Protein AF-0000000082870553 (afdb_homodimer)

InterPro domains:
  IPR022764 Peptidase S54, rhomboid domain [PF01694] (68-159)
  IPR035952 Rhomboid-like superfamily [G3DSA:1.20.1540.10] (25-160)
  IPR035952 Rhomboid-like superfamily [SSF144091] (27-182)

Sequence (514 aa):
MQRQRRNRGLEYGVILLLIELFNIGINNVPPVTLISIIGQLALYSGFLNVPWDKWDVCLNARDIIRNKEYRRLFLSAVEHGDDMHLYYNMLSFLVKGRSLERRMGSKNFLLTLAVLTVLTSCYYVGLGWALTHFTNDVYYTKVCAVGFSGVIFALKVLTSEQQDTSSSFMGHLAGILAGLTFSRTRIGKFLKKIIEGVTGGRYDDNNYYQSQQQQQNHEFNAQANFFNNPFGGFGYRRPPPAYGYRNPQNAPYGWNFMQRQRRNRGLEYGVILLLIELFNIGINNVPPVTLISIIGQLALYSGFLNVPWDKWDVCLNARDIIRNKEYRRLFLSAVEHGDDMHLYYNMLSFLVKGRSLERRMGSKNFLLTLAVLTVLTSCYYV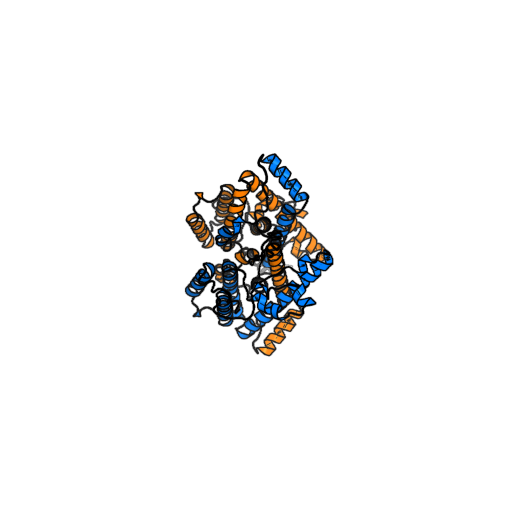GLGWALTHFTNDVYYTKVCAVGFSGVIFALKVLTSEQQDTSSSFMGHLAGILAGLTFSRTRIGKFLKKIIEGVTGGRYDDNNYYQSQQQQQNHEFNAQANFFNNPFGGFGYRRPPPAYGYRNPQNAPYGWNF

Structure (mmCIF, N/CA/C/O backbone):
data_AF-0000000082870553-model_v1
#
loop_
_entity.id
_entity.type
_entity.pdbx_description
1 polymer 'Peptidase S54 rhomboid domain-containing protein'
#
loop_
_atom_site.group_PDB
_atom_site.id
_atom_site.type_symbol
_atom_site.label_atom_id
_atom_site.label_alt_id
_atom_site.label_comp_id
_atom_site.label_asym_id
_atom_site.label_entity_id
_atom_site.label_seq_id
_atom_site.pdbx_PDB_ins_code
_atom_site.Cartn_x
_atom_site.Cartn_y
_atom_site.Cartn_z
_atom_site.occupancy
_atom_site.B_iso_or_equiv
_atom_site.auth_seq_id
_atom_site.auth_comp_id
_atom_site.auth_asym_id
_atom_site.auth_atom_id
_atom_site.pdbx_PDB_model_num
ATOM 1 N N . MET A 1 1 ? -27.656 -22.797 -13.93 1 27.09 1 MET A N 1
ATOM 2 C CA . MET A 1 1 ? -27.562 -21.438 -14.445 1 27.09 1 MET A CA 1
ATOM 3 C C . MET A 1 1 ? -26.109 -21 -14.555 1 27.09 1 MET A C 1
ATOM 5 O O . MET A 1 1 ? -25.328 -21.156 -13.617 1 27.09 1 MET A O 1
ATOM 9 N N . GLN A 1 2 ? -25.484 -21.031 -15.633 1 32.16 2 GLN A N 1
ATOM 10 C CA . GLN A 1 2 ? -24.109 -20.656 -15.945 1 32.16 2 GLN A CA 1
ATOM 11 C C . GLN A 1 2 ? -23.766 -19.297 -15.344 1 32.16 2 GLN A C 1
ATOM 13 O O . GLN A 1 2 ? -24.391 -18.281 -15.688 1 32.16 2 GLN A O 1
ATOM 18 N N . ARG A 1 3 ? -23.562 -19.125 -14.133 1 43.59 3 ARG A N 1
ATOM 19 C CA . ARG A 1 3 ? -23.266 -17.844 -13.508 1 43.59 3 ARG A CA 1
ATOM 20 C C . ARG A 1 3 ? -22.266 -17.031 -14.344 1 43.59 3 ARG A C 1
ATOM 22 O O . ARG A 1 3 ? -21.094 -17.391 -14.43 1 43.59 3 ARG A O 1
ATOM 29 N N . GLN A 1 4 ? -22.703 -16.688 -15.555 1 46.03 4 GLN A N 1
ATOM 30 C CA . GLN A 1 4 ? -21.969 -15.922 -16.578 1 46.03 4 GLN A CA 1
ATOM 31 C C . GLN A 1 4 ? -21.172 -14.789 -15.945 1 46.03 4 GLN A C 1
ATOM 33 O O . GLN A 1 4 ? -21.703 -13.977 -15.195 1 46.03 4 GLN A O 1
ATOM 38 N N . ARG A 1 5 ? -19.938 -15.07 -15.68 1 58.62 5 ARG A N 1
ATOM 39 C CA . ARG A 1 5 ? -19.156 -13.867 -15.367 1 58.62 5 ARG A CA 1
ATOM 40 C C . ARG A 1 5 ? -19.594 -12.695 -16.25 1 58.62 5 ARG A C 1
ATOM 42 O O . ARG A 1 5 ? -19.656 -12.828 -17.469 1 58.62 5 ARG A O 1
ATOM 49 N N . ARG A 1 6 ? -20.547 -11.977 -15.781 1 52.31 6 ARG A N 1
ATOM 50 C CA . ARG A 1 6 ? -21.047 -10.836 -16.531 1 52.31 6 ARG A CA 1
ATOM 51 C C . ARG A 1 6 ? -19.922 -10.156 -17.312 1 52.31 6 ARG A C 1
ATOM 53 O O . ARG A 1 6 ? -18.859 -9.875 -16.766 1 52.31 6 ARG A O 1
ATOM 60 N N . ASN A 1 7 ? -20 -10.484 -18.609 1 56.75 7 ASN A N 1
ATOM 61 C CA . ASN A 1 7 ? -19.125 -9.734 -19.5 1 56.75 7 ASN A CA 1
ATOM 62 C C . ASN A 1 7 ? -19.016 -8.273 -19.094 1 56.75 7 ASN A C 1
ATOM 64 O O . ASN A 1 7 ? -19.984 -7.512 -19.234 1 56.75 7 ASN A O 1
ATOM 68 N N . ARG A 1 8 ? -18.188 -8.062 -18.172 1 63.78 8 ARG A N 1
ATOM 69 C CA . ARG A 1 8 ? -18.094 -6.699 -17.672 1 63.78 8 ARG A CA 1
ATOM 70 C C . ARG A 1 8 ? -17.609 -5.742 -18.75 1 63.78 8 ARG A C 1
ATOM 72 O O . ARG A 1 8 ? -17.703 -4.523 -18.609 1 63.78 8 ARG A O 1
ATOM 79 N N . GLY A 1 9 ? -17.547 -6.281 -20.062 1 60.94 9 GLY A N 1
ATOM 80 C CA . GLY A 1 9 ? -17.125 -5.445 -21.172 1 60.94 9 GLY A CA 1
ATOM 81 C C . GLY A 1 9 ? -15.852 -4.676 -20.891 1 60.94 9 GLY A C 1
ATOM 82 O O . GLY A 1 9 ? -15.008 -5.121 -20.109 1 60.94 9 GLY A O 1
ATOM 83 N N . LEU A 1 10 ? -15.578 -3.66 -21.656 1 75.81 10 LEU A N 1
ATOM 84 C CA . LEU A 1 10 ? -14.422 -2.773 -21.625 1 75.81 10 LEU A CA 1
ATOM 85 C C . LEU A 1 10 ? -14.633 -1.645 -20.625 1 75.81 10 LEU A C 1
ATOM 87 O O . LEU A 1 10 ? -14.977 -0.524 -21 1 75.81 10 LEU A O 1
ATOM 91 N N . GLU A 1 11 ? -14.469 -2.051 -19.422 1 86.88 11 GLU A N 1
ATOM 92 C CA . GLU A 1 11 ? -14.523 -1.031 -18.375 1 86.88 11 GLU A CA 1
ATOM 93 C C . GLU A 1 11 ? -13.297 -0.127 -18.422 1 86.88 11 GLU A C 1
ATOM 95 O O . GLU A 1 11 ? -12.344 -0.408 -19.156 1 86.88 11 GLU A O 1
ATOM 100 N N . TYR A 1 12 ? -13.406 0.931 -17.766 1 81 12 TYR A N 1
ATOM 101 C CA . TYR A 1 12 ? -12.391 1.977 -17.812 1 81 12 TYR A CA 1
ATOM 102 C C . TYR A 1 12 ? -11.016 1.413 -17.5 1 81 12 TYR A C 1
ATOM 104 O O . TYR A 1 12 ? -10.062 1.633 -18.25 1 81 12 TYR A O 1
ATOM 112 N N . GLY A 1 13 ? -10.93 0.646 -16.453 1 85.5 13 GLY A N 1
ATOM 113 C CA . GLY A 1 13 ? -9.656 0.075 -16.062 1 85.5 13 GLY A CA 1
ATOM 114 C C . GLY A 1 13 ? -9.094 -0.888 -17.094 1 85.5 13 GLY A C 1
ATOM 115 O O . GLY A 1 13 ? -7.879 -0.929 -17.312 1 85.5 13 GLY A O 1
ATOM 116 N N . VAL A 1 14 ? -9.898 -1.587 -17.688 1 89.06 14 VAL A N 1
ATOM 117 C CA . VAL A 1 14 ? -9.484 -2.547 -18.703 1 89.06 14 VAL A CA 1
ATOM 118 C C . VAL A 1 14 ? -8.945 -1.806 -19.922 1 89.06 14 VAL A C 1
ATOM 120 O O . VAL A 1 14 ? -7.898 -2.17 -20.469 1 89.06 14 VAL A O 1
ATOM 123 N N . ILE A 1 15 ? -9.594 -0.752 -20.281 1 88.06 15 ILE A N 1
ATOM 124 C CA . ILE A 1 15 ? -9.18 0.048 -21.438 1 88.06 15 ILE A CA 1
ATOM 125 C C . ILE A 1 15 ? -7.824 0.688 -21.156 1 88.06 15 ILE A C 1
ATOM 127 O O . ILE A 1 15 ? -6.938 0.68 -22.016 1 88.06 15 ILE A O 1
ATOM 131 N N . LEU A 1 16 ? -7.715 1.189 -20 1 81.94 16 LEU A N 1
ATOM 132 C CA . LEU A 1 16 ? -6.449 1.811 -19.625 1 81.94 16 LEU A CA 1
ATOM 133 C C . LEU A 1 16 ? -5.309 0.803 -19.688 1 81.94 16 LEU A C 1
ATOM 135 O O . LEU A 1 16 ? -4.207 1.137 -20.141 1 81.94 16 LEU A O 1
ATOM 139 N N . LEU A 1 17 ? -5.594 -0.336 -19.25 1 88.88 17 LEU A N 1
ATOM 140 C CA . LEU A 1 17 ? -4.578 -1.384 -19.266 1 88.88 17 LEU A CA 1
ATOM 141 C C . LEU A 1 17 ? -4.191 -1.742 -20.688 1 88.88 17 LEU A C 1
ATOM 143 O O . LEU A 1 17 ? -3.004 -1.9 -21 1 88.88 17 LEU A O 1
ATOM 147 N N . LEU A 1 18 ? -5.098 -1.758 -21.562 1 89.44 18 LEU A N 1
ATOM 148 C CA . LEU A 1 18 ? -4.84 -2.064 -22.953 1 89.44 18 LEU A CA 1
ATOM 149 C C . LEU A 1 18 ? -4.02 -0.957 -23.609 1 89.44 18 LEU A C 1
ATOM 151 O O . LEU A 1 18 ? -3.096 -1.233 -24.375 1 89.44 18 LEU A O 1
ATOM 155 N N . ILE A 1 19 ? -4.332 0.206 -23.266 1 86.19 19 ILE A N 1
ATOM 156 C CA . ILE A 1 19 ? -3.584 1.351 -23.781 1 86.19 19 ILE A CA 1
ATOM 157 C C . ILE A 1 19 ? -2.133 1.27 -23.312 1 86.19 19 ILE A C 1
ATOM 159 O O . ILE A 1 19 ? -1.206 1.505 -24.094 1 86.19 19 ILE A O 1
ATOM 163 N N . GLU A 1 20 ? -1.983 0.91 -22.078 1 83 20 GLU A N 1
ATOM 164 C CA . GLU A 1 20 ? -0.639 0.783 -21.516 1 83 20 GLU A CA 1
ATOM 165 C C . GLU A 1 20 ? 0.153 -0.306 -22.234 1 83 20 GLU A C 1
ATOM 167 O O . GLU A 1 20 ? 1.322 -0.112 -22.578 1 83 20 GLU A O 1
ATOM 172 N N . LEU A 1 21 ? -0.426 -1.394 -22.5 1 88.62 21 LEU A N 1
ATOM 173 C CA . LEU A 1 21 ? 0.225 -2.506 -23.188 1 88.62 21 LEU A CA 1
ATOM 174 C C . LEU A 1 21 ? 0.594 -2.123 -24.609 1 88.62 21 LEU A C 1
ATOM 176 O O . LEU A 1 21 ? 1.663 -2.494 -25.094 1 88.62 21 LEU A O 1
ATOM 180 N N . PHE A 1 22 ? -0.197 -1.346 -25.172 1 88.5 22 PHE A N 1
ATOM 181 C CA . PHE A 1 22 ? 0.055 -0.888 -26.531 1 88.5 22 PHE A CA 1
ATOM 182 C C . PHE A 1 22 ? 1.192 0.126 -26.562 1 88.5 22 PHE A C 1
ATOM 184 O O . PHE A 1 22 ? 2.031 0.1 -27.469 1 88.5 22 PHE A O 1
ATOM 191 N N . ASN A 1 23 ? 1.201 1.008 -25.625 1 84.88 23 ASN A N 1
ATOM 192 C CA . ASN A 1 23 ? 2.244 2.023 -25.531 1 84.88 23 ASN A CA 1
ATOM 193 C C . ASN A 1 23 ? 3.621 1.399 -25.328 1 84.88 23 ASN A C 1
ATOM 195 O O . ASN A 1 23 ? 4.602 1.833 -25.922 1 84.88 23 ASN A O 1
ATOM 199 N N . ILE A 1 24 ? 3.734 0.468 -24.5 1 84.5 24 ILE A N 1
ATOM 200 C CA . ILE A 1 24 ? 4.992 -0.209 -24.203 1 84.5 24 ILE A CA 1
ATOM 201 C C . ILE A 1 24 ? 5.371 -1.128 -25.359 1 84.5 24 ILE A C 1
ATOM 203 O O . ILE A 1 24 ? 6.555 -1.301 -25.672 1 84.5 24 ILE A O 1
ATOM 207 N N . GLY A 1 25 ? 4.434 -1.605 -26.031 1 87.69 25 GLY A N 1
ATOM 208 C CA . GLY A 1 25 ? 4.641 -2.621 -27.047 1 87.69 25 GLY A CA 1
ATOM 209 C C . GLY A 1 25 ? 4.645 -4.031 -26.5 1 87.69 25 GLY A C 1
ATOM 210 O O . GLY A 1 25 ? 5.508 -4.387 -25.688 1 87.69 25 GLY A O 1
ATOM 211 N N . ILE A 1 26 ? 3.781 -4.812 -26.969 1 88.31 26 ILE A N 1
ATOM 212 C CA . ILE A 1 26 ? 3.58 -6.172 -26.469 1 88.31 26 ILE A CA 1
ATOM 213 C C . ILE A 1 26 ? 4.867 -6.977 -26.641 1 88.31 26 ILE A C 1
ATOM 215 O O . ILE A 1 26 ? 5.152 -7.871 -25.828 1 88.31 26 ILE A O 1
ATOM 219 N N . ASN A 1 27 ? 5.656 -6.625 -27.562 1 90.75 27 ASN A N 1
ATOM 220 C CA . ASN A 1 27 ? 6.891 -7.344 -27.859 1 90.75 27 ASN A CA 1
ATOM 221 C C . ASN A 1 27 ? 7.992 -6.988 -26.859 1 90.75 27 ASN A C 1
ATOM 223 O O . ASN A 1 27 ? 9 -7.691 -26.766 1 90.75 27 ASN A O 1
ATOM 227 N N . ASN A 1 28 ? 7.742 -5.949 -26.156 1 92.56 28 ASN A N 1
ATOM 228 C CA . ASN A 1 28 ? 8.734 -5.508 -25.188 1 92.56 28 ASN A CA 1
ATOM 229 C C . ASN A 1 28 ? 8.453 -6.074 -23.797 1 92.56 28 ASN A C 1
ATOM 231 O O . ASN A 1 28 ? 9.219 -5.836 -22.859 1 92.56 28 ASN A O 1
ATOM 235 N N . VAL A 1 29 ? 7.43 -6.812 -23.688 1 94.5 29 VAL A N 1
ATOM 236 C CA . VAL A 1 29 ? 7.078 -7.434 -22.422 1 94.5 29 VAL A CA 1
ATOM 237 C C . VAL A 1 29 ? 7.438 -8.914 -22.453 1 94.5 29 VAL A C 1
ATOM 239 O O . VAL A 1 29 ? 6.992 -9.648 -23.344 1 94.5 29 VAL A O 1
ATOM 242 N N . PRO A 1 30 ? 8.258 -9.359 -21.516 1 96.94 30 PRO A N 1
ATOM 243 C CA . PRO A 1 30 ? 8.633 -10.781 -21.469 1 96.94 30 PRO A CA 1
ATOM 244 C C . PRO A 1 30 ? 7.426 -11.703 -21.344 1 96.94 30 PRO A C 1
ATOM 246 O O . PRO A 1 30 ? 6.379 -11.297 -20.844 1 96.94 30 PRO A O 1
ATOM 249 N N . PRO A 1 31 ? 7.566 -12.906 -21.75 1 97.12 31 PRO A N 1
ATOM 250 C CA . PRO A 1 31 ? 6.41 -13.773 -21.984 1 97.12 31 PRO A CA 1
ATOM 251 C C . PRO A 1 31 ? 5.645 -14.094 -20.703 1 97.12 31 PRO A C 1
ATOM 253 O O . PRO A 1 31 ? 4.41 -14.102 -20.703 1 97.12 31 PRO A O 1
ATOM 256 N N . VAL A 1 32 ? 6.305 -14.461 -19.641 1 97.88 32 VAL A N 1
ATOM 257 C CA . VAL A 1 32 ? 5.598 -14.836 -18.422 1 97.88 32 VAL A CA 1
ATOM 258 C C . VAL A 1 32 ? 4.812 -13.641 -17.891 1 97.88 32 VAL A C 1
ATOM 260 O O . VAL A 1 32 ? 3.656 -13.773 -17.484 1 97.88 32 VAL A O 1
ATOM 263 N N . THR A 1 33 ? 5.441 -12.445 -17.844 1 97.75 33 THR A N 1
ATOM 264 C CA . THR A 1 33 ? 4.777 -11.219 -17.438 1 97.75 33 THR A CA 1
ATOM 265 C C . THR A 1 33 ? 3.574 -10.922 -18.312 1 97.75 33 THR A C 1
ATOM 267 O O . THR A 1 33 ? 2.484 -10.633 -17.812 1 97.75 33 THR A O 1
ATOM 270 N N . LEU A 1 34 ? 3.801 -11.117 -19.578 1 97.31 34 LEU A N 1
ATOM 271 C CA . LEU A 1 34 ? 2.744 -10.82 -20.547 1 97.31 34 LEU A CA 1
ATOM 272 C C . LEU A 1 34 ? 1.576 -11.789 -20.391 1 97.31 34 LEU A C 1
ATOM 274 O O . LEU A 1 34 ? 0.419 -11.367 -20.328 1 97.31 34 LEU A O 1
ATOM 278 N N . ILE A 1 35 ? 1.83 -13.039 -20.328 1 97.19 35 ILE A N 1
ATOM 279 C CA . ILE A 1 35 ? 0.796 -14.062 -20.219 1 97.19 35 ILE A CA 1
ATOM 280 C C . ILE A 1 35 ? 0.023 -13.875 -18.922 1 97.19 35 ILE A C 1
ATOM 282 O O . ILE A 1 35 ? -1.197 -14.055 -18.875 1 97.19 35 ILE A O 1
ATOM 286 N N . SER A 1 36 ? 0.737 -13.523 -17.859 1 97.69 36 SER A N 1
ATOM 287 C CA . SER A 1 36 ? 0.083 -13.297 -16.578 1 97.69 36 SER A CA 1
ATOM 288 C C . SER A 1 36 ? -0.891 -12.125 -16.656 1 97.69 36 SER A C 1
ATOM 290 O O . SER A 1 36 ? -2.018 -12.211 -16.156 1 97.69 36 SER A O 1
ATOM 292 N N . ILE A 1 37 ? -0.474 -11.078 -17.312 1 97.31 37 ILE A N 1
ATOM 293 C CA . ILE A 1 37 ? -1.305 -9.883 -17.422 1 97.31 37 ILE A CA 1
ATOM 294 C C . ILE A 1 37 ? -2.518 -10.18 -18.297 1 97.31 37 ILE A C 1
ATOM 296 O O . ILE A 1 37 ? -3.656 -9.914 -17.906 1 97.31 37 ILE A O 1
ATOM 300 N N . ILE A 1 38 ? -2.307 -10.781 -19.438 1 95.56 38 ILE A N 1
ATOM 301 C CA . ILE A 1 38 ? -3.383 -11.07 -20.375 1 95.56 38 ILE A CA 1
ATOM 302 C C . ILE A 1 38 ? -4.34 -12.094 -19.766 1 95.56 38 ILE A C 1
ATOM 304 O O . ILE A 1 38 ? -5.555 -12.008 -19.953 1 95.56 38 ILE A O 1
ATOM 308 N N . GLY A 1 39 ? -3.762 -13.062 -19.094 1 96.12 39 GLY A N 1
ATOM 309 C CA . GLY A 1 39 ? -4.59 -14.062 -18.438 1 96.12 39 GLY A CA 1
ATOM 310 C C . GLY A 1 39 ? -5.535 -13.469 -17.406 1 96.12 39 GLY A C 1
ATOM 311 O O . GLY A 1 39 ? -6.723 -13.797 -17.391 1 96.12 39 GLY A O 1
ATOM 312 N N . GLN A 1 40 ? -5.062 -12.555 -16.562 1 96.5 40 GLN A N 1
ATOM 313 C CA . GLN A 1 40 ? -5.891 -11.945 -15.523 1 96.5 40 GLN A CA 1
ATOM 314 C C . GLN A 1 40 ? -6.891 -10.961 -16.125 1 96.5 40 GLN A C 1
ATOM 316 O O . GLN A 1 40 ? -8.008 -10.828 -15.633 1 96.5 40 GLN A O 1
ATOM 321 N N . LEU A 1 41 ? -6.457 -10.352 -17.188 1 94.88 41 LEU A N 1
ATOM 322 C CA . LEU A 1 41 ? -7.359 -9.469 -17.922 1 94.88 41 LEU A CA 1
ATOM 323 C C . LEU A 1 41 ? -8.516 -10.258 -18.516 1 94.88 41 LEU A C 1
ATOM 325 O O . LEU A 1 41 ? -9.68 -9.852 -18.406 1 94.88 41 LEU A O 1
ATOM 329 N N . ALA A 1 42 ? -8.227 -11.344 -19.141 1 94.12 42 ALA A N 1
ATOM 330 C CA . ALA A 1 42 ? -9.242 -12.195 -19.766 1 94.12 42 ALA A CA 1
ATOM 331 C C . ALA A 1 42 ? -10.172 -12.797 -18.719 1 94.12 42 ALA A C 1
ATOM 333 O O . ALA A 1 42 ? -11.383 -12.922 -18.953 1 94.12 42 ALA A O 1
ATOM 334 N N . LEU A 1 43 ? -9.602 -13.125 -17.609 1 93.81 43 LEU A N 1
ATOM 335 C CA . LEU A 1 43 ? -10.398 -13.68 -16.531 1 93.81 43 LEU A CA 1
ATOM 336 C C . LEU A 1 43 ? -11.375 -12.641 -15.977 1 93.81 43 LEU A C 1
ATOM 338 O O . LEU A 1 43 ? -12.562 -12.922 -15.828 1 93.81 43 LEU A O 1
ATOM 342 N N . TYR A 1 44 ? -10.906 -11.508 -15.703 1 93.62 44 TYR A N 1
ATOM 343 C CA . TYR A 1 44 ? -11.75 -10.445 -15.156 1 93.62 44 TYR A CA 1
ATOM 344 C C . TYR A 1 44 ? -12.844 -10.062 -16.141 1 93.62 44 TYR A C 1
ATOM 346 O O . TYR A 1 44 ? -13.992 -9.828 -15.742 1 93.62 44 TYR A O 1
ATOM 354 N N . SER A 1 45 ? -12.5 -9.984 -17.484 1 91.81 45 SER A N 1
ATOM 355 C CA . SER A 1 45 ? -13.414 -9.5 -18.516 1 91.81 45 SER A CA 1
ATOM 356 C C . SER A 1 45 ? -14.43 -10.578 -18.906 1 91.81 45 SER A C 1
ATOM 358 O O . SER A 1 45 ? -15.391 -10.297 -19.609 1 91.81 45 SER A O 1
ATOM 360 N N . GLY A 1 46 ? -14.203 -11.781 -18.5 1 88.81 46 GLY A N 1
ATOM 361 C CA . GLY A 1 46 ? -15.148 -12.852 -18.766 1 88.81 46 GLY A CA 1
ATOM 362 C C . GLY A 1 46 ? -14.859 -13.602 -20.062 1 88.81 46 GLY A C 1
ATOM 363 O O . GLY A 1 46 ? -15.656 -14.43 -20.5 1 88.81 46 GLY A O 1
ATOM 364 N N . PHE A 1 47 ? -13.766 -13.305 -20.656 1 87.81 47 PHE A N 1
ATOM 365 C CA . PHE A 1 47 ? -13.383 -14.031 -21.859 1 87.81 47 PHE A CA 1
ATOM 366 C C . PHE A 1 47 ? -12.961 -15.453 -21.516 1 87.81 47 PHE A C 1
ATOM 368 O O . PHE A 1 47 ? -13.062 -16.359 -22.359 1 87.81 47 PHE A O 1
ATOM 375 N N . LEU A 1 48 ? -12.445 -15.656 -20.359 1 88.94 48 LEU A N 1
ATOM 376 C CA . LEU A 1 48 ? -12.172 -16.984 -19.828 1 88.94 48 LEU A CA 1
ATOM 377 C C . LEU A 1 48 ? -13.297 -17.453 -18.922 1 88.94 48 LEU A C 1
ATOM 379 O O . LEU A 1 48 ? -13.523 -16.875 -17.859 1 88.94 48 LEU A O 1
ATOM 383 N N . ASN A 1 49 ? -13.992 -18.406 -19.406 1 85.56 49 ASN A N 1
ATOM 384 C CA . ASN A 1 49 ? -15.117 -18.938 -18.641 1 85.56 49 ASN A CA 1
ATOM 385 C C . ASN A 1 49 ? -14.664 -19.969 -17.609 1 85.56 49 ASN A C 1
ATOM 387 O O . ASN A 1 49 ? -14.062 -20.984 -17.969 1 85.56 49 ASN A O 1
ATOM 391 N N . VAL A 1 50 ? -14.922 -19.594 -16.375 1 88.94 50 VAL A N 1
ATOM 392 C CA . VAL A 1 50 ? -14.523 -20.484 -15.289 1 88.94 50 VAL A CA 1
ATOM 393 C C . VAL A 1 50 ? -15.742 -20.828 -14.445 1 88.94 50 VAL A C 1
ATOM 395 O O . VAL A 1 50 ? -16.719 -20.094 -14.414 1 88.94 50 VAL A O 1
ATOM 398 N N . PRO A 1 51 ? -15.711 -21.969 -13.766 1 89.44 51 PRO A N 1
ATOM 399 C CA . PRO A 1 51 ? -16.875 -22.453 -13.031 1 89.44 51 PRO A CA 1
ATOM 400 C C . PRO A 1 51 ? -17 -21.828 -11.641 1 89.44 51 PRO A C 1
ATOM 402 O O . PRO A 1 51 ? -17.812 -22.281 -10.828 1 89.44 51 PRO A O 1
ATOM 405 N N . TRP A 1 52 ? -16.188 -20.859 -11.312 1 89.62 52 TRP A N 1
ATOM 406 C CA . TRP A 1 52 ? -16.281 -20.203 -10.016 1 89.62 52 TRP A CA 1
ATOM 407 C C . TRP A 1 52 ? -16.484 -18.703 -10.18 1 89.62 52 TRP A C 1
ATOM 409 O O . TRP A 1 52 ? -16.219 -18.141 -11.25 1 89.62 52 TRP A O 1
ATOM 419 N N . ASP A 1 53 ? -17.078 -18.109 -9.016 1 89.25 53 ASP A N 1
ATOM 420 C CA . ASP A 1 53 ? -17.094 -16.656 -8.922 1 89.25 53 ASP A CA 1
ATOM 421 C C . ASP A 1 53 ? -15.922 -16.141 -8.094 1 89.25 53 ASP A C 1
ATOM 423 O O . ASP A 1 53 ? -15.336 -16.891 -7.309 1 89.25 53 ASP A O 1
ATOM 427 N N . LYS A 1 54 ? -15.617 -14.859 -8.328 1 88.44 54 LYS A N 1
ATOM 428 C CA . LYS A 1 54 ? -14.461 -14.273 -7.645 1 88.44 54 LYS A CA 1
ATOM 429 C C . LYS A 1 54 ? -14.594 -14.422 -6.133 1 88.44 54 LYS A C 1
ATOM 431 O O . LYS A 1 54 ? -13.609 -14.695 -5.441 1 88.44 54 LYS A O 1
ATOM 436 N N . TRP A 1 55 ? -15.781 -14.344 -5.602 1 88.06 55 TRP A N 1
ATOM 437 C CA . TRP A 1 55 ? -15.938 -14.359 -4.148 1 88.06 55 TRP A CA 1
ATOM 438 C C . TRP A 1 55 ? -15.992 -15.789 -3.625 1 88.06 55 TRP A C 1
ATOM 440 O O . TRP A 1 55 ? -15.797 -16.031 -2.432 1 88.06 55 TRP A O 1
ATOM 450 N N . ASP A 1 56 ? -16.188 -16.766 -4.617 1 90.69 56 ASP A N 1
ATOM 451 C CA . ASP A 1 56 ? -16.156 -18.188 -4.273 1 90.69 56 ASP A CA 1
ATOM 452 C C . ASP A 1 56 ? -14.719 -18.641 -4.004 1 90.69 56 ASP A C 1
ATOM 454 O O . ASP A 1 56 ? -14.5 -19.656 -3.338 1 90.69 56 ASP A O 1
ATOM 458 N N . VAL A 1 57 ? -13.836 -17.812 -4.5 1 94 57 VAL A N 1
ATOM 459 C CA . VAL A 1 57 ? -12.461 -18.281 -4.41 1 94 57 VAL A CA 1
ATOM 460 C C . VAL A 1 57 ? -11.609 -17.25 -3.688 1 94 57 VAL A C 1
ATOM 462 O O . VAL A 1 57 ? -10.375 -17.266 -3.773 1 94 57 VAL A O 1
ATOM 465 N N . CYS A 1 58 ? -12.234 -16.359 -2.99 1 94.31 58 CYS A N 1
ATOM 466 C CA . CYS A 1 58 ? -11.484 -15.352 -2.246 1 94.31 58 CYS A CA 1
ATOM 467 C C . CYS A 1 58 ? -10.664 -15.992 -1.135 1 94.31 58 CYS A C 1
ATOM 469 O O . CYS A 1 58 ? -11.016 -17.062 -0.635 1 94.31 58 CYS A O 1
ATOM 471 N N . LEU A 1 59 ? -9.586 -15.414 -0.795 1 95.5 59 LEU A N 1
ATOM 472 C CA . LEU A 1 59 ? -8.656 -15.938 0.197 1 95.5 59 LEU A CA 1
ATOM 473 C C . LEU A 1 59 ? -9.133 -15.625 1.611 1 95.5 59 LEU A C 1
ATOM 475 O O . LEU A 1 59 ? -9.305 -14.461 1.969 1 95.5 59 LEU A O 1
ATOM 479 N N . ASN A 1 60 ? -9.391 -16.594 2.354 1 94.88 60 ASN A N 1
ATOM 480 C CA . ASN A 1 60 ? -9.727 -16.453 3.766 1 94.88 60 ASN A CA 1
ATOM 481 C C . ASN A 1 60 ? -9.258 -17.656 4.578 1 94.88 60 ASN A C 1
ATOM 483 O O . ASN A 1 60 ? -9.133 -18.766 4.043 1 94.88 60 ASN A O 1
ATOM 487 N N . ALA A 1 61 ? -8.969 -17.438 5.789 1 94.88 61 ALA A N 1
ATOM 488 C CA . ALA A 1 61 ? -8.367 -18.453 6.629 1 94.88 61 ALA A CA 1
ATOM 489 C C . ALA A 1 61 ? -9.375 -19.547 6.965 1 94.88 61 ALA A C 1
ATOM 491 O O . ALA A 1 61 ? -9.039 -20.734 6.988 1 94.88 61 ALA A O 1
ATOM 492 N N . ARG A 1 62 ? -10.57 -19.203 7.148 1 94.12 62 ARG A N 1
ATOM 493 C CA . ARG A 1 62 ? -11.609 -20.141 7.555 1 94.12 62 ARG A CA 1
ATOM 494 C C . ARG A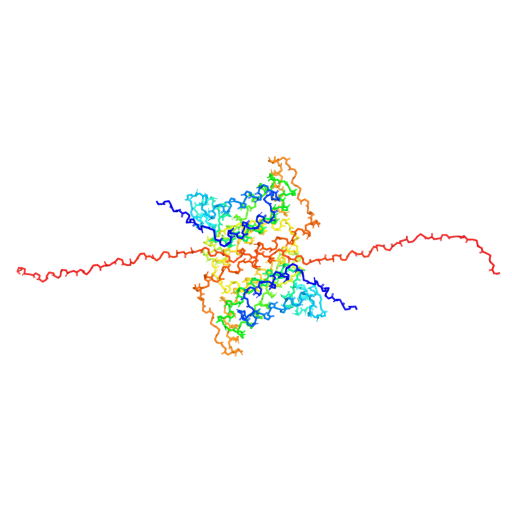 1 62 ? -11.805 -21.234 6.508 1 94.12 62 ARG A C 1
ATOM 496 O O . ARG A 1 62 ? -11.719 -22.422 6.82 1 94.12 62 ARG A O 1
ATOM 503 N N . ASP A 1 63 ? -11.992 -20.875 5.27 1 94.69 63 ASP A N 1
ATOM 504 C CA . ASP A 1 63 ? -12.305 -21.844 4.219 1 94.69 63 ASP A CA 1
ATOM 505 C C . ASP A 1 63 ? -11.086 -22.703 3.883 1 94.69 63 ASP A C 1
ATOM 507 O O . ASP A 1 63 ? -11.227 -23.875 3.52 1 94.69 63 ASP A O 1
ATOM 511 N N . ILE A 1 64 ? -9.961 -22.156 4.035 1 95.69 64 ILE A N 1
ATOM 512 C CA . ILE A 1 64 ? -8.758 -22.922 3.727 1 95.69 64 ILE A CA 1
ATOM 513 C C . ILE A 1 64 ? -8.477 -23.906 4.855 1 95.69 64 ILE A C 1
ATOM 515 O O . ILE A 1 64 ? -8.18 -25.078 4.609 1 95.69 64 ILE A O 1
ATOM 519 N N . ILE A 1 65 ? -8.562 -23.516 6.117 1 93.75 65 ILE A N 1
ATOM 520 C CA . ILE A 1 65 ? -8.203 -24.344 7.266 1 93.75 65 ILE A CA 1
ATOM 521 C C . ILE A 1 65 ? -9.336 -25.328 7.578 1 93.75 65 ILE A C 1
ATOM 523 O O . ILE A 1 65 ? -9.102 -26.516 7.754 1 93.75 65 ILE A O 1
ATOM 527 N N . ARG A 1 66 ? -10.523 -24.891 7.602 1 93.12 66 ARG A N 1
ATOM 528 C CA . ARG A 1 66 ? -11.656 -25.719 8.016 1 93.12 66 ARG A CA 1
ATOM 529 C C . ARG A 1 66 ? -12.211 -26.516 6.844 1 93.12 66 ARG A C 1
ATOM 531 O O . ARG A 1 66 ? -12.406 -27.734 6.957 1 93.12 66 ARG A O 1
ATOM 538 N N . ASN A 1 67 ? -12.383 -25.844 5.699 1 94.25 67 ASN A N 1
ATOM 539 C CA . ASN A 1 67 ? -13.031 -26.484 4.566 1 94.25 67 ASN A CA 1
ATOM 540 C C . ASN A 1 67 ? -12.008 -27.094 3.613 1 94.25 67 ASN A C 1
ATOM 542 O O . ASN A 1 67 ? -12.375 -27.75 2.635 1 94.25 67 ASN A O 1
ATOM 546 N N . LYS A 1 68 ? -10.734 -26.812 3.775 1 95.31 68 LYS A N 1
ATOM 547 C CA . LYS A 1 68 ? -9.633 -27.391 3.012 1 95.31 68 LYS A CA 1
ATOM 548 C C . LYS A 1 68 ? -9.742 -27.031 1.532 1 95.31 68 LYS A C 1
ATOM 550 O O . LYS A 1 68 ? -9.508 -27.875 0.666 1 95.31 68 LYS A O 1
ATOM 555 N N . GLU A 1 69 ? -10.266 -25.906 1.271 1 95.81 69 GLU A N 1
ATOM 556 C CA . GLU A 1 69 ? -10.359 -25.406 -0.097 1 95.81 69 GLU A CA 1
ATOM 557 C C . GLU A 1 69 ? -9.031 -24.797 -0.552 1 95.81 69 GLU A C 1
ATOM 559 O O . GLU A 1 69 ? -8.945 -23.594 -0.783 1 95.81 69 GLU A O 1
ATOM 564 N N . TYR A 1 70 ? -8.133 -25.641 -0.93 1 96 70 TYR A N 1
ATOM 565 C CA . TYR A 1 70 ? -6.754 -25.234 -1.188 1 96 70 TYR A CA 1
ATOM 566 C C . TYR A 1 70 ? -6.637 -24.531 -2.533 1 96 70 TYR A C 1
ATOM 568 O O . TYR A 1 70 ? -5.66 -23.828 -2.785 1 96 70 TYR A O 1
ATOM 576 N N . ARG A 1 71 ? -7.648 -24.672 -3.4 1 95 71 ARG A N 1
ATOM 577 C CA . ARG A 1 71 ? -7.617 -23.984 -4.684 1 95 71 ARG A CA 1
ATOM 578 C C . ARG A 1 71 ? -7.594 -22.469 -4.492 1 95 71 ARG A C 1
ATOM 580 O O . ARG A 1 71 ? -7.113 -21.734 -5.363 1 95 71 ARG A O 1
ATOM 587 N N . ARG A 1 72 ? -8.062 -22 -3.381 1 96.31 72 ARG A N 1
ATOM 588 C CA . ARG A 1 72 ? -8.125 -20.562 -3.066 1 96.31 72 ARG A CA 1
ATOM 589 C C . ARG A 1 72 ? -6.727 -19.969 -2.934 1 96.31 72 ARG A C 1
ATOM 591 O O . ARG A 1 72 ? -6.535 -18.766 -3.115 1 96.31 72 ARG A O 1
ATOM 598 N N . LEU A 1 73 ? -5.801 -20.859 -2.637 1 96.44 73 LEU A N 1
ATOM 599 C CA . LEU A 1 73 ? -4.434 -20.406 -2.439 1 96.44 73 LEU A CA 1
ATOM 600 C C . LEU A 1 73 ? -3.863 -19.828 -3.73 1 96.44 73 LEU A C 1
ATOM 602 O O . LEU A 1 73 ? -3.023 -18.922 -3.693 1 96.44 73 LEU A O 1
ATOM 606 N N . PHE A 1 74 ? -4.383 -20.281 -4.844 1 96 74 PHE A N 1
ATOM 607 C CA . PHE A 1 74 ? -3.879 -19.812 -6.133 1 96 74 PHE A CA 1
ATOM 608 C C . PHE A 1 74 ? -4.914 -18.953 -6.844 1 96 74 PHE A C 1
ATOM 610 O O . PHE A 1 74 ? -4.586 -17.891 -7.371 1 96 74 PHE A O 1
ATOM 617 N N . LEU A 1 75 ? -6.141 -19.344 -6.777 1 96.19 75 LEU A N 1
ATOM 618 C CA . LEU A 1 75 ? -7.18 -18.719 -7.582 1 96.19 75 LEU A CA 1
ATOM 619 C C . LEU A 1 75 ? -7.512 -17.328 -7.055 1 96.19 75 LEU A C 1
ATOM 621 O O . LEU A 1 75 ? -7.891 -16.438 -7.824 1 96.19 75 LEU A O 1
ATOM 625 N N . SER A 1 76 ? -7.387 -17.078 -5.793 1 96.69 76 SER A N 1
ATOM 626 C CA . SER A 1 76 ? -7.691 -15.781 -5.207 1 96.69 76 SER A CA 1
ATOM 627 C C . SER A 1 76 ? -6.77 -14.695 -5.762 1 96.69 76 SER A C 1
ATOM 629 O O . SER A 1 76 ? -7.18 -13.547 -5.902 1 96.69 76 SER A O 1
ATOM 631 N N . ALA A 1 77 ? -5.523 -15.125 -6.105 1 96.88 77 ALA A N 1
ATOM 632 C CA . ALA A 1 77 ? -4.516 -14.164 -6.547 1 96.88 77 ALA A CA 1
ATOM 633 C C . ALA A 1 77 ? -4.828 -13.641 -7.945 1 96.88 77 ALA A C 1
ATOM 635 O O . ALA A 1 77 ? -4.453 -12.523 -8.289 1 96.88 77 ALA A O 1
ATOM 636 N N . VAL A 1 78 ? -5.559 -14.422 -8.711 1 96.5 78 VAL A N 1
ATOM 637 C CA . VAL A 1 78 ? -5.746 -14.023 -10.102 1 96.5 78 VAL A CA 1
ATOM 638 C C . VAL A 1 78 ? -7.137 -13.422 -10.289 1 96.5 78 VAL A C 1
ATOM 640 O O . VAL A 1 78 ? -7.516 -13.047 -11.398 1 96.5 78 VAL A O 1
ATOM 643 N N . GLU A 1 79 ? -7.891 -13.297 -9.211 1 95.12 79 GLU A N 1
ATOM 644 C CA . GLU A 1 79 ? -9.203 -12.672 -9.266 1 95.12 79 GLU A CA 1
ATOM 645 C C . GLU A 1 79 ? -9.148 -11.234 -8.75 1 95.12 79 GLU A C 1
ATOM 647 O O . GLU A 1 79 ? -8.352 -10.914 -7.867 1 95.12 79 GLU A O 1
ATOM 652 N N . HIS A 1 80 ? -10.008 -10.359 -9.352 1 93.19 80 HIS A N 1
ATOM 653 C CA . HIS A 1 80 ? -10.062 -8.953 -8.945 1 93.19 80 HIS A CA 1
ATOM 654 C C . HIS A 1 80 ? -11.508 -8.492 -8.758 1 93.19 80 HIS A C 1
ATOM 656 O O . HIS A 1 80 ? -12.391 -8.883 -9.523 1 93.19 80 HIS A O 1
ATOM 662 N N . GLY A 1 81 ? -11.695 -7.707 -7.77 1 86 81 GLY A N 1
ATOM 663 C CA . GLY A 1 81 ? -13.023 -7.234 -7.402 1 86 81 GLY A CA 1
ATOM 664 C C . GLY A 1 81 ? -13.578 -6.199 -8.367 1 86 81 GLY A C 1
ATOM 665 O O . GLY A 1 81 ? -14.789 -6.098 -8.547 1 86 81 GLY A O 1
ATOM 666 N N . ASP A 1 82 ? -12.68 -5.406 -9.008 1 85.75 82 ASP A N 1
ATOM 667 C CA . ASP A 1 82 ? -13.109 -4.375 -9.945 1 85.75 82 ASP A CA 1
ATOM 668 C C . ASP A 1 82 ? -12.031 -4.09 -10.977 1 85.75 82 ASP A C 1
ATOM 670 O O . ASP A 1 82 ? -10.898 -4.57 -10.859 1 85.75 82 ASP A O 1
ATOM 674 N N . ASP A 1 83 ? -12.359 -3.303 -11.984 1 88.06 83 ASP A N 1
ATOM 675 C CA . ASP A 1 83 ? -11.484 -3.096 -13.133 1 88.06 83 ASP A CA 1
ATOM 676 C C . ASP A 1 83 ? -10.297 -2.205 -12.758 1 88.06 83 ASP A C 1
ATOM 678 O O . ASP A 1 83 ? -9.18 -2.414 -13.242 1 88.06 83 ASP A O 1
ATOM 682 N N . MET A 1 84 ? -10.578 -1.252 -11.945 1 81.69 84 MET A N 1
ATOM 683 C CA . MET A 1 84 ? -9.477 -0.376 -11.562 1 81.69 84 MET A CA 1
ATOM 684 C C . MET A 1 84 ? -8.469 -1.117 -10.695 1 81.69 84 MET A C 1
ATOM 686 O O . MET A 1 84 ? -7.262 -0.909 -10.82 1 81.69 84 MET A O 1
ATOM 690 N N . HIS A 1 85 ? -9.016 -1.954 -9.781 1 82.62 85 HIS A N 1
ATOM 691 C CA . HIS A 1 85 ? -8.141 -2.812 -8.992 1 82.62 85 HIS A CA 1
ATOM 692 C C . HIS A 1 85 ? -7.254 -3.674 -9.891 1 82.62 85 HIS A C 1
ATOM 694 O O . HIS A 1 85 ? -6.047 -3.771 -9.672 1 82.62 85 HIS A O 1
ATOM 700 N N . LEU A 1 86 ? -7.816 -4.176 -10.883 1 91.44 86 LEU A N 1
ATOM 701 C CA . LEU A 1 86 ? -7.078 -4.965 -11.859 1 91.44 86 LEU A CA 1
ATOM 702 C C . LEU A 1 86 ? -6.023 -4.113 -12.562 1 91.44 86 LEU A C 1
ATOM 704 O O . LEU A 1 86 ? -4.867 -4.527 -12.68 1 91.44 86 LEU A O 1
ATOM 708 N N . TYR A 1 87 ? -6.406 -3.012 -13.039 1 88.12 87 TYR A N 1
ATOM 709 C CA . TYR A 1 87 ? -5.52 -2.119 -13.781 1 88.12 87 TYR A CA 1
ATOM 710 C C . TYR A 1 87 ? -4.277 -1.78 -12.961 1 88.12 87 TYR A C 1
ATOM 712 O O . TYR A 1 87 ? -3.152 -1.922 -13.438 1 88.12 87 TYR A O 1
ATOM 720 N N . TYR A 1 88 ? -4.48 -1.485 -11.75 1 81.62 88 TYR A N 1
ATOM 721 C CA . TYR A 1 88 ? -3.359 -1.08 -10.914 1 81.62 88 TYR A CA 1
ATOM 722 C C . TYR A 1 88 ? -2.451 -2.266 -10.609 1 81.62 88 TYR A C 1
ATOM 724 O O . TYR A 1 88 ? -1.227 -2.123 -10.578 1 81.62 88 TYR A O 1
ATOM 732 N N . ASN A 1 89 ? -3.006 -3.314 -10.336 1 90.44 89 ASN A N 1
ATOM 733 C CA . ASN A 1 89 ? -2.207 -4.516 -10.102 1 90.44 89 ASN A CA 1
ATOM 734 C C . ASN A 1 89 ? -1.334 -4.844 -11.312 1 90.44 89 ASN A C 1
ATOM 736 O O . ASN A 1 89 ? -0.127 -5.047 -11.172 1 90.44 89 ASN A O 1
ATOM 740 N N . MET A 1 90 ? -1.979 -4.73 -12.445 1 93.75 90 MET A N 1
ATOM 741 C CA . MET A 1 90 ? -1.272 -5.176 -13.641 1 93.75 90 MET A CA 1
ATOM 742 C C . MET A 1 90 ? -0.22 -4.156 -14.07 1 93.75 90 MET A C 1
ATOM 744 O O . MET A 1 90 ? 0.831 -4.527 -14.594 1 93.75 90 MET A O 1
ATOM 748 N N . LEU A 1 91 ? -0.499 -2.955 -13.844 1 86.56 91 LEU A N 1
ATOM 749 C CA . LEU A 1 91 ? 0.493 -1.931 -14.156 1 86.56 91 LEU A CA 1
ATOM 750 C C . LEU A 1 91 ? 1.723 -2.08 -13.266 1 86.56 91 LEU A C 1
ATOM 752 O O . LEU A 1 91 ? 2.855 -2.018 -13.75 1 86.56 91 LEU A O 1
ATOM 756 N N . SER A 1 92 ? 1.454 -2.293 -11.969 1 85.56 92 SER A N 1
ATOM 757 C CA . SER A 1 92 ? 2.553 -2.52 -11.039 1 85.56 92 SER A CA 1
ATOM 758 C C . SER A 1 92 ? 3.316 -3.793 -11.383 1 85.56 92 SER A C 1
ATOM 760 O O . SER A 1 92 ? 4.547 -3.814 -11.344 1 85.56 92 SER A O 1
ATOM 762 N N . PHE A 1 93 ? 2.625 -4.793 -11.734 1 94.25 93 PHE A N 1
ATOM 763 C CA . PHE A 1 93 ? 3.236 -6.07 -12.078 1 94.25 93 PHE A CA 1
ATOM 764 C C . PHE A 1 93 ? 4.047 -5.949 -13.367 1 94.25 93 PHE A C 1
ATOM 766 O O . PHE A 1 93 ? 5.109 -6.562 -13.492 1 94.25 93 PHE A O 1
ATOM 773 N N . LEU A 1 94 ? 3.541 -5.152 -14.305 1 92 94 LEU A N 1
ATOM 774 C CA . LEU A 1 94 ? 4.223 -4.961 -15.578 1 92 94 LEU A CA 1
ATOM 775 C C . LEU A 1 94 ? 5.641 -4.438 -15.359 1 92 94 LEU A C 1
ATOM 777 O O . LEU A 1 94 ? 6.594 -4.953 -15.945 1 92 94 LEU A O 1
ATOM 781 N N . VAL A 1 95 ? 5.789 -3.559 -14.508 1 85.44 95 VAL A N 1
ATOM 782 C CA . VAL A 1 95 ? 7.086 -2.938 -14.25 1 85.44 95 VAL A CA 1
ATOM 783 C C . VAL A 1 95 ? 8 -3.928 -13.531 1 85.44 95 VAL A C 1
ATOM 785 O O . VAL A 1 95 ? 9.117 -4.195 -13.992 1 85.44 95 VAL A O 1
ATOM 788 N N . LYS A 1 96 ? 7.582 -4.488 -12.5 1 89 96 LYS A N 1
ATOM 789 C CA . LYS A 1 96 ? 8.391 -5.383 -11.672 1 89 96 LYS A CA 1
ATOM 790 C C . LYS A 1 96 ? 8.641 -6.707 -12.383 1 89 96 LYS A C 1
ATOM 792 O O . LYS A 1 96 ? 9.75 -7.25 -12.32 1 89 96 LYS A O 1
ATOM 797 N N . GLY A 1 97 ? 7.562 -7.168 -13.016 1 94.06 97 GLY A N 1
ATOM 798 C CA . GLY A 1 97 ? 7.699 -8.414 -13.75 1 94.06 97 GLY A CA 1
ATOM 799 C C . GLY A 1 97 ? 8.688 -8.32 -14.906 1 94.06 97 GLY A C 1
ATOM 800 O O . GLY A 1 97 ? 9.508 -9.219 -15.094 1 94.06 97 GLY A O 1
ATOM 801 N N . ARG A 1 98 ? 8.555 -7.215 -15.617 1 92.69 98 ARG A N 1
ATOM 802 C CA . ARG A 1 98 ? 9.477 -7.02 -16.734 1 92.69 98 ARG A CA 1
ATOM 803 C C . ARG A 1 98 ? 10.93 -7.008 -16.25 1 92.69 98 ARG A C 1
ATOM 805 O O . ARG A 1 98 ? 11.781 -7.684 -16.828 1 92.69 98 ARG A O 1
ATOM 812 N N . SER A 1 99 ? 11.203 -6.328 -15.219 1 89.12 99 SER A N 1
ATOM 813 C CA . SER A 1 99 ? 12.555 -6.207 -14.672 1 89.12 99 SER A CA 1
ATOM 814 C C . SER A 1 99 ? 13.055 -7.543 -14.141 1 89.12 99 SER A C 1
ATOM 816 O O . SER A 1 99 ? 14.148 -7.984 -14.492 1 89.12 99 SER A O 1
ATOM 818 N N . LEU A 1 100 ? 12.289 -8.211 -13.453 1 93.19 100 LEU A N 1
ATOM 819 C CA . LEU A 1 100 ? 12.711 -9.438 -12.789 1 93.19 100 LEU A CA 1
ATOM 820 C C . LEU A 1 100 ? 12.828 -10.586 -13.789 1 93.19 100 LEU A C 1
ATOM 822 O O . LEU A 1 100 ? 13.773 -11.375 -13.734 1 93.19 100 LEU A O 1
ATOM 826 N N . GLU A 1 101 ? 11.859 -10.664 -14.672 1 95.69 101 GLU A N 1
ATOM 827 C CA . GLU A 1 101 ? 11.898 -11.742 -15.664 1 95.69 101 GLU A CA 1
ATOM 828 C C . GLU A 1 101 ? 13.125 -11.625 -16.562 1 95.69 101 GLU A C 1
ATOM 830 O O . GLU A 1 101 ? 13.734 -12.633 -16.922 1 95.69 101 GLU A O 1
ATOM 835 N N . ARG A 1 102 ? 13.469 -10.453 -16.891 1 93.06 102 ARG A N 1
ATOM 836 C CA . ARG A 1 102 ? 14.648 -10.25 -17.734 1 93.06 102 ARG A CA 1
ATOM 837 C C . ARG A 1 102 ? 15.922 -10.625 -16.984 1 93.06 102 ARG A C 1
ATOM 839 O O . ARG A 1 102 ? 16.875 -11.125 -17.578 1 93.06 102 ARG A O 1
ATOM 846 N N . ARG A 1 103 ? 15.875 -10.508 -15.828 1 89.31 103 ARG A N 1
ATOM 847 C CA . ARG A 1 103 ? 17.047 -10.773 -15.008 1 89.31 103 ARG A CA 1
ATOM 848 C C . ARG A 1 103 ? 17.203 -12.258 -14.719 1 89.31 103 ARG A C 1
ATOM 850 O O . ARG A 1 103 ? 18.297 -12.805 -14.797 1 89.31 103 ARG A O 1
ATOM 857 N N . MET A 1 104 ? 16.234 -12.922 -14.438 1 91.44 104 MET A N 1
ATOM 858 C CA . MET A 1 104 ? 16.359 -14.289 -13.945 1 91.44 104 MET A CA 1
ATOM 859 C C . MET A 1 104 ? 15.922 -15.289 -15.016 1 91.44 104 MET A C 1
ATOM 861 O O . MET A 1 104 ? 16.172 -16.484 -14.883 1 91.44 104 MET A O 1
ATOM 865 N N . GLY A 1 105 ? 15.32 -14.789 -16.062 1 93.75 105 GLY A N 1
ATOM 866 C CA . GLY A 1 105 ? 14.805 -15.68 -17.094 1 93.75 105 GLY A CA 1
ATOM 867 C C . GLY A 1 105 ? 13.359 -16.078 -16.859 1 93.75 105 GLY A C 1
ATOM 868 O O . GLY A 1 105 ? 12.891 -16.109 -15.727 1 93.75 105 GLY A O 1
ATOM 869 N N . SER A 1 106 ? 12.688 -16.516 -17.906 1 96.31 106 SER A N 1
ATOM 870 C CA . SER A 1 106 ? 11.25 -16.75 -17.891 1 96.31 106 SER A CA 1
ATOM 871 C C . SER A 1 106 ? 10.898 -17.969 -17.031 1 96.31 106 SER A C 1
ATOM 873 O O . SER A 1 106 ? 9.93 -17.953 -16.266 1 96.31 106 SER A O 1
ATOM 875 N N . LYS A 1 107 ? 11.68 -19.016 -17.125 1 96.31 107 LYS A N 1
ATOM 876 C CA . LYS A 1 107 ? 11.367 -20.234 -16.375 1 96.31 107 LYS A CA 1
ATOM 877 C C . LYS A 1 107 ? 11.508 -20.016 -14.883 1 96.31 107 LYS A C 1
ATOM 879 O O . LYS A 1 107 ? 10.609 -20.359 -14.109 1 96.31 107 LYS A O 1
ATOM 884 N N . ASN A 1 108 ? 12.641 -19.422 -14.516 1 95.94 108 ASN A N 1
ATOM 885 C CA . ASN A 1 108 ? 12.859 -19.125 -13.109 1 95.94 108 ASN A CA 1
ATOM 886 C C . ASN A 1 108 ? 11.805 -18.156 -12.578 1 95.94 108 ASN A C 1
ATOM 888 O O . ASN A 1 108 ? 11.328 -18.297 -11.445 1 95.94 108 ASN A O 1
ATOM 892 N N . PHE A 1 109 ? 11.477 -17.188 -13.391 1 97 109 PHE A N 1
ATOM 893 C CA . PHE A 1 109 ? 10.508 -16.188 -12.969 1 97 109 PHE A CA 1
ATOM 894 C C . PHE A 1 109 ? 9.125 -16.797 -12.773 1 97 109 PHE A C 1
ATOM 896 O O . PHE A 1 109 ? 8.43 -16.484 -11.805 1 97 109 PHE A O 1
ATOM 903 N N . LEU A 1 110 ? 8.766 -17.703 -13.664 1 97.5 110 LEU A N 1
ATOM 904 C CA . LEU A 1 110 ? 7.48 -18.391 -13.555 1 97.5 110 LEU A CA 1
ATOM 905 C C . LEU A 1 110 ? 7.379 -19.156 -12.242 1 97.5 110 LEU A C 1
ATOM 907 O O . LEU A 1 110 ? 6.371 -19.062 -11.539 1 97.5 110 LEU A O 1
ATOM 911 N N . LEU A 1 111 ? 8.375 -19.859 -11.93 1 96.88 111 LEU A N 1
ATOM 912 C CA . LEU A 1 111 ? 8.352 -20.641 -10.703 1 96.88 111 LEU A CA 1
ATOM 913 C C . LEU A 1 111 ? 8.43 -19.75 -9.477 1 96.88 111 LEU A C 1
ATOM 915 O O . LEU A 1 111 ? 7.824 -20.047 -8.445 1 96.88 111 LEU A O 1
ATOM 919 N N . THR A 1 112 ? 9.211 -18.672 -9.57 1 96.25 112 THR A N 1
ATOM 920 C CA . THR A 1 112 ? 9.258 -17.703 -8.484 1 96.25 112 THR A CA 1
ATOM 921 C C . THR A 1 112 ? 7.871 -17.125 -8.211 1 96.25 112 THR A C 1
ATOM 923 O O . THR A 1 112 ? 7.453 -17.016 -7.059 1 96.25 112 THR A O 1
ATOM 926 N N . LEU A 1 113 ? 7.191 -16.812 -9.273 1 97.62 113 LEU A N 1
ATOM 927 C CA . LEU A 1 113 ? 5.836 -16.281 -9.148 1 97.62 113 LEU A CA 1
ATOM 928 C C . LEU A 1 113 ? 4.922 -17.281 -8.461 1 97.62 113 LEU A C 1
ATOM 930 O O . LEU A 1 113 ? 4.137 -16.922 -7.582 1 97.62 113 LEU A O 1
ATOM 934 N N . ALA A 1 114 ? 5.023 -18.438 -8.852 1 97.25 114 ALA A N 1
ATOM 935 C CA . ALA A 1 114 ? 4.191 -19.5 -8.273 1 97.25 114 ALA A CA 1
ATOM 936 C C . ALA A 1 114 ? 4.48 -19.672 -6.785 1 97.25 114 ALA A C 1
ATOM 938 O O . ALA A 1 114 ? 3.559 -19.734 -5.969 1 97.25 114 ALA A O 1
ATOM 939 N N . VAL A 1 115 ? 5.707 -19.703 -6.445 1 96.81 115 VAL A N 1
ATOM 940 C CA . VAL A 1 115 ? 6.117 -19.891 -5.059 1 96.81 115 VAL A CA 1
ATOM 941 C C . VAL A 1 115 ? 5.66 -18.703 -4.219 1 96.81 115 VAL A C 1
ATOM 943 O O . VAL A 1 115 ? 5.102 -18.875 -3.133 1 96.81 115 VAL A O 1
ATOM 946 N N . LEU A 1 116 ? 5.871 -17.531 -4.754 1 97.62 116 LEU A N 1
ATOM 947 C CA . LEU A 1 116 ? 5.504 -16.328 -4.012 1 97.62 116 LEU A CA 1
ATOM 948 C C . LEU A 1 116 ? 3.99 -16.234 -3.844 1 97.62 116 LEU A C 1
ATOM 950 O O . LEU A 1 116 ? 3.504 -15.742 -2.826 1 97.62 116 LEU A O 1
ATOM 954 N N . THR A 1 117 ? 3.254 -16.703 -4.844 1 98.12 117 THR A N 1
ATOM 955 C CA . THR A 1 117 ? 1.8 -16.703 -4.742 1 98.12 117 THR A CA 1
ATOM 956 C C . THR A 1 117 ? 1.34 -17.594 -3.588 1 98.12 117 THR A C 1
ATOM 958 O O . THR A 1 117 ? 0.565 -17.156 -2.734 1 98.12 117 THR A O 1
ATOM 961 N N . VAL A 1 118 ? 1.871 -18.719 -3.525 1 96.81 118 VAL A N 1
ATOM 962 C CA . VAL A 1 118 ? 1.476 -19.672 -2.498 1 96.81 118 VAL A CA 1
ATOM 963 C C . VAL A 1 118 ? 1.968 -19.203 -1.133 1 96.81 118 VAL A C 1
ATOM 965 O O . VAL A 1 118 ? 1.232 -19.266 -0.145 1 96.81 118 VAL A O 1
ATOM 968 N N . LEU A 1 119 ? 3.176 -18.734 -1.103 1 96.69 119 LEU A N 1
ATOM 969 C CA . LEU A 1 119 ? 3.736 -18.25 0.154 1 96.69 119 LEU A CA 1
ATOM 970 C C . LEU A 1 119 ? 2.922 -17.078 0.695 1 96.69 119 LEU A C 1
ATOM 972 O O . LEU A 1 119 ? 2.637 -17.016 1.894 1 96.69 119 LEU A O 1
ATOM 976 N N . THR A 1 120 ? 2.582 -16.141 -0.155 1 97.19 120 THR A N 1
ATOM 977 C CA . THR A 1 120 ? 1.771 -15 0.236 1 97.19 120 THR A CA 1
ATOM 978 C C . THR A 1 120 ? 0.423 -15.453 0.79 1 97.19 120 THR A C 1
ATOM 980 O O . THR A 1 120 ? -0.012 -14.984 1.843 1 97.19 120 THR A O 1
ATOM 983 N N . SER A 1 121 ? -0.19 -16.375 0.086 1 97.81 121 SER A N 1
ATOM 984 C CA . SER A 1 121 ? -1.481 -16.891 0.526 1 97.81 121 SER A CA 1
ATOM 985 C C . SER A 1 121 ? -1.364 -17.594 1.875 1 97.81 121 SER A C 1
ATOM 987 O O . SER A 1 121 ? -2.232 -17.438 2.736 1 97.81 121 SER A O 1
ATOM 989 N N . CYS A 1 122 ? -0.307 -18.312 2.08 1 96.5 122 CYS A N 1
ATOM 990 C CA . CYS A 1 122 ? -0.097 -19.016 3.35 1 96.5 122 CYS A CA 1
ATOM 991 C C . CYS A 1 122 ? 0.08 -18.016 4.488 1 96.5 122 CYS A C 1
ATOM 993 O O . CYS A 1 122 ? -0.484 -18.188 5.57 1 96.5 122 CYS A O 1
ATOM 995 N N . TYR A 1 123 ? 0.819 -17 4.203 1 95 123 TYR A N 1
ATOM 996 C CA . TYR A 1 123 ? 1.007 -15.969 5.219 1 95 123 TYR A CA 1
ATOM 997 C C . TYR A 1 123 ? -0.309 -15.266 5.531 1 95 123 TYR A C 1
ATOM 999 O O . TYR A 1 123 ? -0.57 -14.914 6.684 1 95 123 TYR A O 1
ATOM 1007 N N . TYR A 1 124 ? -1.08 -15 4.539 1 95.94 124 TYR A N 1
ATOM 1008 C CA . TYR A 1 124 ? -2.379 -14.375 4.762 1 95.94 124 TYR A CA 1
ATOM 1009 C C . TYR A 1 124 ? -3.24 -15.219 5.691 1 95.94 124 TYR A C 1
ATOM 1011 O O . TYR A 1 124 ? -3.828 -14.711 6.645 1 95.94 124 TYR A O 1
ATOM 1019 N N . VAL A 1 125 ? -3.307 -16.5 5.395 1 96.38 125 VAL A N 1
ATOM 1020 C CA . VAL A 1 125 ? -4.09 -17.438 6.188 1 96.38 125 VAL A CA 1
ATOM 1021 C C . VAL A 1 125 ? -3.533 -17.516 7.605 1 96.38 125 VAL A C 1
ATOM 1023 O O . VAL A 1 125 ? -4.293 -17.484 8.578 1 96.38 125 VAL A O 1
ATOM 1026 N N . GLY A 1 126 ? -2.23 -17.609 7.715 1 95.06 126 GLY A N 1
ATOM 1027 C CA . GLY A 1 126 ? -1.597 -17.625 9.023 1 95.06 126 GLY A CA 1
ATOM 1028 C C . GLY A 1 126 ? -1.893 -16.375 9.836 1 95.06 126 GLY A C 1
ATOM 1029 O O . GLY A 1 126 ? -2.135 -16.469 11.047 1 95.06 126 GLY A O 1
ATOM 1030 N N . LEU A 1 127 ? -1.851 -15.227 9.18 1 91.56 127 LEU A N 1
ATOM 1031 C CA . LEU A 1 127 ? -2.158 -13.969 9.852 1 91.56 127 LEU A CA 1
ATOM 1032 C C . LEU A 1 127 ? -3.602 -13.953 10.344 1 91.56 127 LEU A C 1
ATOM 1034 O O . LEU A 1 127 ? -3.873 -13.531 11.469 1 91.56 127 LEU A O 1
ATOM 1038 N N . GLY A 1 128 ? -4.516 -14.383 9.445 1 92.31 128 GLY A N 1
ATOM 1039 C CA . GLY A 1 128 ? -5.906 -14.477 9.859 1 92.31 128 GLY A CA 1
ATOM 1040 C C . GLY A 1 128 ? -6.109 -15.359 11.078 1 92.31 128 GLY A C 1
ATOM 1041 O O . GLY A 1 128 ? -6.824 -14.984 12.008 1 92.31 128 GLY A O 1
ATOM 1042 N N . TRP A 1 129 ? -5.453 -16.469 11.039 1 92.56 129 TRP A N 1
ATOM 1043 C CA . TRP A 1 129 ? -5.527 -17.406 12.148 1 92.56 129 TRP A CA 1
ATOM 1044 C C . TRP A 1 129 ? -4.941 -16.797 13.414 1 92.56 129 TRP A C 1
ATOM 1046 O O . TRP A 1 129 ? -5.562 -16.844 14.484 1 92.56 129 TRP A O 1
ATOM 1056 N N . ALA A 1 130 ? -3.771 -16.219 13.375 1 89.44 130 ALA A N 1
ATOM 1057 C CA . ALA A 1 130 ? -3.076 -15.641 14.523 1 89.44 130 ALA A CA 1
ATOM 1058 C C . ALA A 1 130 ? -3.879 -14.484 15.125 1 89.44 130 ALA A C 1
ATOM 1060 O O . ALA A 1 130 ? -4.039 -14.406 16.344 1 89.44 130 ALA A O 1
ATOM 1061 N N . LEU A 1 131 ? -4.344 -13.602 14.266 1 86.25 131 LEU A N 1
ATOM 1062 C CA . LEU A 1 131 ? -5.105 -12.453 14.742 1 86.25 131 LEU A CA 1
ATOM 1063 C C . LEU A 1 131 ? -6.395 -12.906 15.422 1 86.25 131 LEU A C 1
ATOM 1065 O O . LEU A 1 131 ? -6.805 -12.32 16.422 1 86.25 131 LEU A O 1
ATOM 1069 N N . THR A 1 132 ? -7.02 -13.938 14.891 1 87.81 132 THR A N 1
ATOM 1070 C CA . THR A 1 132 ? -8.227 -14.469 15.508 1 87.81 132 THR A CA 1
ATOM 1071 C C . THR A 1 132 ? -7.926 -15.016 16.906 1 87.81 132 THR A C 1
ATOM 1073 O O . THR A 1 132 ? -8.68 -14.766 17.844 1 87.81 132 THR A O 1
ATOM 1076 N N . HIS A 1 133 ? -6.859 -15.711 17.078 1 85.94 133 HIS A N 1
ATOM 1077 C CA . HIS A 1 133 ? -6.492 -16.297 18.359 1 85.94 133 HIS A CA 1
ATOM 1078 C C . HIS A 1 133 ? -6.047 -15.234 19.359 1 85.94 133 HIS A C 1
ATOM 1080 O O . HIS A 1 133 ? -6.406 -15.289 20.531 1 85.94 133 HIS A O 1
ATOM 1086 N N . PHE A 1 134 ? -5.309 -14.281 18.906 1 82.38 134 PHE A N 1
ATOM 1087 C CA . PHE A 1 134 ? -4.785 -13.234 19.781 1 82.38 134 PHE A CA 1
ATOM 1088 C C . PHE A 1 134 ? -5.898 -12.281 20.219 1 82.38 134 PHE A C 1
ATOM 1090 O O . PHE A 1 134 ? -5.898 -11.789 21.344 1 82.38 134 PHE A O 1
ATOM 1097 N N . THR A 1 135 ? -6.836 -11.945 19.328 1 81.88 135 THR A N 1
ATOM 1098 C CA . THR A 1 135 ? -7.875 -10.961 19.609 1 81.88 135 THR A CA 1
ATOM 1099 C C . THR A 1 135 ? -9.172 -11.641 20.031 1 81.88 135 THR A C 1
ATOM 1101 O O . THR A 1 135 ? -10.109 -10.984 20.484 1 81.88 135 THR A O 1
ATOM 1104 N N . ASN A 1 136 ? -9.211 -12.914 19.875 1 88.5 136 ASN A N 1
ATOM 1105 C CA . ASN A 1 136 ? -10.422 -13.688 20.141 1 88.5 136 ASN A CA 1
ATOM 1106 C C . ASN A 1 136 ? -11.602 -13.188 19.312 1 88.5 136 ASN A C 1
ATOM 1108 O O . ASN A 1 136 ? -12.703 -13.023 19.844 1 88.5 136 ASN A O 1
ATOM 1112 N N . ASP A 1 137 ? -11.375 -12.836 18.062 1 89.12 137 ASP A N 1
ATOM 1113 C CA . ASP A 1 137 ? -12.367 -12.352 17.125 1 89.12 137 ASP A CA 1
ATOM 1114 C C . ASP A 1 137 ? -12.32 -13.148 15.812 1 89.12 137 ASP A C 1
ATOM 1116 O O . ASP A 1 137 ? -11.336 -13.078 15.078 1 89.12 137 ASP A O 1
ATOM 1120 N N . VAL A 1 138 ? -13.414 -13.805 15.547 1 91 138 VAL A N 1
ATOM 1121 C CA . VAL A 1 138 ? -13.477 -14.688 14.383 1 91 138 VAL A CA 1
ATOM 1122 C C . VAL A 1 138 ? -13.508 -13.859 13.102 1 91 138 VAL A C 1
ATOM 1124 O O . VAL A 1 138 ? -13.32 -14.391 12.008 1 91 138 VAL A O 1
ATOM 1127 N N . TYR A 1 139 ? -13.625 -12.602 13.227 1 88.62 139 TYR A N 1
ATOM 1128 C CA . TYR A 1 139 ? -13.656 -11.672 12.109 1 88.62 139 TYR A CA 1
ATOM 1129 C C . TYR A 1 139 ? -12.461 -11.891 11.188 1 88.62 139 TYR A C 1
ATOM 1131 O O . TYR A 1 139 ? -12.609 -11.969 9.969 1 88.62 139 TYR A O 1
ATOM 1139 N N . TYR A 1 140 ? -11.328 -12.094 11.703 1 89.62 140 TYR A N 1
ATOM 1140 C CA . TYR A 1 140 ? -10.086 -12.086 10.953 1 89.62 140 TYR A CA 1
ATOM 1141 C C . TYR A 1 140 ? -9.914 -13.383 10.172 1 89.62 140 TYR A C 1
ATOM 1143 O O . TYR A 1 140 ? -9.148 -13.438 9.195 1 89.62 140 TYR A O 1
ATOM 1151 N N . THR A 1 141 ? -10.57 -14.406 10.562 1 92.12 141 THR A N 1
ATOM 1152 C CA . THR A 1 141 ? -10.516 -15.625 9.773 1 92.12 141 THR A CA 1
ATOM 1153 C C . THR A 1 141 ? -11.477 -15.555 8.586 1 92.12 141 THR A C 1
ATOM 1155 O O . THR A 1 141 ? -11.359 -16.328 7.641 1 92.12 141 THR A O 1
ATOM 1158 N N . LYS A 1 142 ? -12.391 -14.562 8.617 1 92.56 142 LYS A N 1
ATOM 1159 C CA . LYS A 1 142 ? -13.414 -14.477 7.582 1 92.56 142 LYS A CA 1
ATOM 1160 C C . LYS A 1 142 ? -13.086 -13.383 6.57 1 92.56 142 LYS A C 1
ATOM 1162 O O . LYS A 1 142 ? -13.703 -13.305 5.508 1 92.56 142 LYS A O 1
ATOM 1167 N N . VAL A 1 143 ? -12.172 -12.539 6.938 1 90.69 143 VAL A N 1
ATOM 1168 C CA . VAL A 1 143 ? -11.797 -11.477 6.012 1 90.69 143 VAL A CA 1
ATOM 1169 C C . VAL A 1 143 ? -11.344 -12.086 4.684 1 90.69 143 VAL A C 1
ATOM 1171 O O . VAL A 1 143 ? -10.398 -12.875 4.648 1 90.69 143 VAL A O 1
ATOM 1174 N N . CYS A 1 144 ? -12.016 -11.703 3.625 1 91.19 144 CYS A N 1
ATOM 1175 C CA . CYS A 1 144 ? -11.828 -12.305 2.309 1 91.19 144 CYS A CA 1
ATOM 1176 C C . CYS A 1 144 ? -11.055 -11.367 1.389 1 91.19 144 CYS A C 1
ATOM 1178 O O . CYS A 1 144 ? -11.383 -10.18 1.282 1 91.19 144 CYS A O 1
ATOM 1180 N N . ALA A 1 145 ? -10.023 -11.93 0.712 1 93.06 145 ALA A N 1
ATOM 1181 C CA . ALA A 1 145 ? -9.188 -11.094 -0.142 1 93.06 145 ALA A CA 1
ATOM 1182 C C . ALA A 1 145 ? -9.07 -11.688 -1.544 1 93.06 145 ALA A C 1
ATOM 1184 O O . ALA A 1 145 ? -9.008 -12.906 -1.708 1 93.06 145 ALA A O 1
ATOM 1185 N N . VAL A 1 146 ? -9.117 -10.789 -2.523 1 93.69 146 VAL A N 1
ATOM 1186 C CA . VAL A 1 146 ? -8.789 -11.141 -3.902 1 93.69 146 VAL A CA 1
ATOM 1187 C C . VAL A 1 146 ? -7.789 -10.133 -4.465 1 93.69 146 VAL A C 1
ATOM 1189 O O . VAL A 1 146 ? -7.766 -8.969 -4.047 1 93.69 146 VAL A O 1
ATOM 1192 N N . GLY A 1 147 ? -6.969 -10.688 -5.34 1 94.06 147 GLY A N 1
ATOM 1193 C CA . GLY A 1 147 ? -6.059 -9.773 -6.012 1 94.06 147 GLY A CA 1
ATOM 1194 C C . GLY A 1 147 ? -4.625 -10.281 -6.043 1 94.06 147 GLY A C 1
ATOM 1195 O O . GLY A 1 147 ? -4.195 -10.992 -5.141 1 94.06 147 GLY A O 1
ATOM 1196 N N . PHE A 1 148 ? -3.938 -9.727 -6.957 1 95.56 148 PHE A N 1
ATOM 1197 C CA . PHE A 1 148 ? -2.545 -10.086 -7.191 1 95.56 148 PHE A CA 1
ATOM 1198 C C . PHE A 1 148 ? -1.613 -9.219 -6.352 1 95.56 148 PHE A C 1
ATOM 1200 O O . PHE A 1 148 ? -0.415 -9.5 -6.258 1 95.56 148 PHE A O 1
ATOM 1207 N N . SER A 1 149 ? -2.123 -8.227 -5.656 1 92 149 SER A N 1
ATOM 1208 C CA . SER A 1 149 ? -1.367 -7.176 -4.98 1 92 149 SER A CA 1
ATOM 1209 C C . SER A 1 149 ? -0.422 -7.762 -3.938 1 92 149 SER A C 1
ATOM 1211 O O . SER A 1 149 ? 0.696 -7.273 -3.764 1 92 149 SER A O 1
ATOM 1213 N N . GLY A 1 150 ? -0.857 -8.82 -3.252 1 92.88 150 GLY A N 1
ATOM 1214 C CA . GLY A 1 150 ? 0.048 -9.469 -2.316 1 92.88 150 GLY A CA 1
ATOM 1215 C C . GLY A 1 150 ? 1.319 -9.977 -2.971 1 92.88 150 GLY A C 1
ATOM 1216 O O . GLY A 1 150 ? 2.416 -9.789 -2.438 1 92.88 150 GLY A O 1
ATOM 1217 N N . VAL A 1 151 ? 1.182 -10.578 -4.074 1 96.19 151 VAL A N 1
ATOM 1218 C CA . VAL A 1 151 ? 2.316 -11.102 -4.824 1 96.19 151 VAL A CA 1
ATOM 1219 C C . VAL A 1 151 ? 3.191 -9.953 -5.316 1 96.19 151 VAL A C 1
ATOM 1221 O O . VAL A 1 151 ? 4.422 -10.047 -5.289 1 96.19 151 VAL A O 1
ATOM 1224 N N . ILE A 1 152 ? 2.568 -8.938 -5.719 1 92.69 152 ILE A N 1
ATOM 1225 C CA . ILE A 1 152 ? 3.285 -7.77 -6.211 1 92.69 152 ILE A CA 1
ATOM 1226 C C . ILE A 1 152 ? 4.125 -7.168 -5.09 1 92.69 152 ILE A C 1
ATOM 1228 O O . ILE A 1 152 ? 5.262 -6.742 -5.316 1 92.69 152 ILE A O 1
ATOM 1232 N N . PHE A 1 153 ? 3.578 -7.156 -3.926 1 88.06 153 PHE A N 1
ATOM 1233 C CA . PHE A 1 153 ? 4.344 -6.652 -2.789 1 88.06 153 PHE A CA 1
ATOM 1234 C C . PHE A 1 153 ? 5.539 -7.551 -2.502 1 88.06 153 PHE A C 1
ATOM 1236 O O . PHE A 1 153 ? 6.609 -7.066 -2.123 1 88.06 153 PHE A O 1
ATOM 1243 N N . ALA A 1 154 ? 5.328 -8.797 -2.68 1 93.44 154 ALA A N 1
ATOM 1244 C CA . ALA A 1 154 ? 6.453 -9.711 -2.531 1 93.44 154 ALA A CA 1
ATOM 1245 C C . ALA A 1 154 ? 7.543 -9.414 -3.559 1 93.44 154 ALA A C 1
ATOM 1247 O O . ALA A 1 154 ? 8.727 -9.391 -3.227 1 93.44 154 ALA A O 1
ATOM 1248 N N . LEU A 1 155 ? 7.133 -9.18 -4.766 1 93.31 155 LEU A N 1
ATOM 1249 C CA . LEU A 1 155 ? 8.078 -8.859 -5.828 1 93.31 155 LEU A CA 1
ATOM 1250 C C . LEU A 1 155 ? 8.805 -7.551 -5.535 1 93.31 155 LEU A C 1
ATOM 1252 O O . LEU A 1 155 ? 9.984 -7.402 -5.852 1 93.31 155 LEU A O 1
ATOM 1256 N N . LYS A 1 156 ? 8.086 -6.664 -4.949 1 85.88 156 LYS A N 1
ATOM 1257 C CA . LYS A 1 156 ? 8.703 -5.391 -4.59 1 85.88 156 LYS A CA 1
ATOM 1258 C C . LYS A 1 156 ? 9.836 -5.594 -3.588 1 85.88 156 LYS A C 1
ATOM 1260 O O . LYS A 1 156 ? 10.859 -4.918 -3.658 1 85.88 156 LYS A O 1
ATOM 1265 N N . VAL A 1 157 ? 9.625 -6.457 -2.691 1 86 157 VAL A N 1
ATOM 1266 C CA . VAL A 1 157 ? 10.664 -6.762 -1.714 1 86 157 VAL A CA 1
ATOM 1267 C C . VAL A 1 157 ? 11.906 -7.289 -2.428 1 86 157 VAL A C 1
ATOM 1269 O O . VAL A 1 157 ? 13.031 -6.965 -2.047 1 86 157 VAL A O 1
ATOM 1272 N N . LEU A 1 158 ? 11.672 -7.996 -3.502 1 87.62 158 LEU A N 1
ATOM 1273 C CA . LEU A 1 158 ? 12.789 -8.586 -4.242 1 87.62 158 LEU A CA 1
ATOM 1274 C C . LEU A 1 158 ? 13.531 -7.523 -5.043 1 87.62 158 LEU A C 1
ATOM 1276 O O . LEU A 1 158 ? 14.711 -7.699 -5.371 1 87.62 158 LEU A O 1
ATOM 1280 N N . THR A 1 159 ? 12.828 -6.453 -5.367 1 84.19 159 THR A N 1
ATOM 1281 C CA . THR A 1 159 ? 13.406 -5.484 -6.293 1 84.19 159 THR A CA 1
ATOM 1282 C C . THR A 1 159 ? 13.82 -4.215 -5.559 1 84.19 159 THR A C 1
ATOM 1284 O O . THR A 1 159 ? 14.438 -3.324 -6.148 1 84.19 159 THR A O 1
ATOM 1287 N N . SER A 1 160 ? 13.438 -4.055 -4.309 1 77.5 160 SER A N 1
ATOM 1288 C CA . SER A 1 160 ? 13.688 -2.809 -3.59 1 77.5 160 SER A CA 1
ATOM 1289 C C . SER A 1 160 ? 14.711 -3.004 -2.479 1 77.5 160 SER A C 1
ATOM 1291 O O . SER A 1 160 ? 14.922 -4.125 -2.01 1 77.5 160 SER A O 1
ATOM 1293 N N . GLU A 1 161 ? 15.328 -1.835 -2.197 1 71.56 161 GLU A N 1
ATOM 1294 C CA . GLU A 1 161 ? 16.203 -1.843 -1.025 1 71.56 161 GLU A CA 1
ATOM 1295 C C . GLU A 1 161 ? 15.406 -2.086 0.252 1 71.56 161 GLU A C 1
ATOM 1297 O O . GLU A 1 161 ? 14.258 -1.653 0.366 1 71.56 161 GLU A O 1
ATOM 1302 N N . GLN A 1 162 ? 16.078 -2.748 1.085 1 71.25 162 GLN A N 1
ATOM 1303 C CA . GLN A 1 162 ? 15.445 -3.105 2.352 1 71.25 162 GLN A CA 1
ATOM 1304 C C . GLN A 1 162 ? 14.891 -1.87 3.057 1 71.25 162 GLN A C 1
ATOM 1306 O O . GLN A 1 162 ? 13.781 -1.899 3.59 1 71.25 162 GLN A O 1
ATOM 1311 N N . GLN A 1 163 ? 15.648 -0.8 2.992 1 71.38 163 GLN A N 1
ATOM 1312 C CA . GLN A 1 163 ? 15.242 0.415 3.689 1 71.38 163 GLN A CA 1
ATOM 1313 C C . GLN A 1 163 ? 13.953 0.98 3.098 1 71.38 163 GLN A C 1
ATOM 1315 O O . GLN A 1 163 ? 13.07 1.427 3.834 1 71.38 163 GLN A O 1
ATOM 1320 N N . ASP A 1 164 ? 13.812 0.898 1.844 1 75.06 164 ASP A N 1
ATOM 1321 C CA . ASP A 1 164 ? 12.625 1.414 1.167 1 75.06 164 ASP A CA 1
ATOM 1322 C C . ASP A 1 164 ? 11.391 0.578 1.506 1 75.06 164 ASP A C 1
ATOM 1324 O O . ASP A 1 164 ? 10.328 1.125 1.798 1 75.06 164 ASP A O 1
ATOM 1328 N N . THR A 1 165 ? 11.656 -0.628 1.523 1 77.31 165 THR A N 1
ATOM 1329 C CA . THR A 1 165 ? 10.555 -1.535 1.824 1 77.31 165 THR A CA 1
ATOM 1330 C C . THR A 1 165 ? 10.094 -1.364 3.268 1 77.31 165 THR A C 1
ATOM 1332 O O . THR A 1 165 ? 8.891 -1.254 3.533 1 77.31 165 THR A O 1
ATOM 1335 N N . SER A 1 166 ? 11.102 -1.208 4.062 1 78.94 166 SER A N 1
ATOM 1336 C CA . SER A 1 166 ? 10.773 -1.113 5.484 1 78.94 166 SER A CA 1
ATOM 1337 C C . SER A 1 166 ? 10.062 0.195 5.801 1 78.94 166 SER A C 1
ATOM 1339 O O . SER A 1 166 ? 9.062 0.204 6.527 1 78.94 166 SER A O 1
ATOM 1341 N N . SER A 1 167 ? 10.609 1.237 5.234 1 86.19 167 SER A N 1
ATOM 1342 C CA . SER A 1 167 ? 10.016 2.539 5.531 1 86.19 167 SER A CA 1
ATOM 1343 C C . SER A 1 167 ? 8.602 2.643 4.98 1 86.19 167 SER A C 1
ATOM 1345 O O . SER A 1 167 ? 7.703 3.152 5.656 1 86.19 167 SER A O 1
ATOM 1347 N N . SER A 1 168 ? 8.398 2.121 3.805 1 81.44 168 SER A N 1
ATOM 1348 C CA . SER A 1 168 ? 7.074 2.117 3.195 1 81.44 168 SER A CA 1
ATOM 1349 C C . SER A 1 168 ? 6.094 1.282 4.012 1 81.44 168 SER A C 1
ATOM 1351 O O . SER A 1 168 ? 4.98 1.725 4.293 1 81.44 168 SER A O 1
ATOM 1353 N N . PHE A 1 169 ? 6.559 0.186 4.387 1 82.06 169 PHE A N 1
ATOM 1354 C CA . PHE A 1 169 ? 5.703 -0.712 5.156 1 82.06 169 PHE A CA 1
ATOM 1355 C C . PHE A 1 169 ? 5.348 -0.099 6.504 1 82.06 169 PHE A C 1
ATOM 1357 O O . PHE A 1 169 ? 4.176 -0.071 6.887 1 82.06 169 PHE A O 1
ATOM 1364 N N . MET A 1 170 ? 6.371 0.331 7.234 1 85.81 170 MET A N 1
ATOM 1365 C CA . MET A 1 170 ? 6.148 0.935 8.547 1 85.81 170 MET A CA 1
ATOM 1366 C C . MET A 1 170 ? 5.25 2.162 8.43 1 85.81 170 MET A C 1
ATOM 1368 O O . MET A 1 170 ? 4.387 2.387 9.281 1 85.81 170 MET A O 1
ATOM 1372 N N . GLY A 1 171 ? 5.449 2.939 7.383 1 90.31 171 GLY A N 1
ATOM 1373 C CA . GLY A 1 171 ? 4.633 4.121 7.16 1 90.31 171 GLY A CA 1
ATOM 1374 C C . GLY A 1 171 ? 3.17 3.803 6.922 1 90.31 171 GLY A C 1
ATOM 1375 O O . GLY A 1 171 ? 2.287 4.434 7.508 1 90.31 171 GLY A O 1
ATOM 1376 N N . HIS A 1 172 ? 2.91 2.791 6.059 1 85.19 172 HIS A N 1
ATOM 1377 C CA . HIS A 1 172 ? 1.537 2.391 5.773 1 85.19 172 HIS A CA 1
ATOM 1378 C C . HIS A 1 172 ? 0.867 1.79 7.004 1 85.19 172 HIS A C 1
ATOM 1380 O O . HIS A 1 172 ? -0.287 2.104 7.305 1 85.19 172 HIS A O 1
ATOM 1386 N N . LEU A 1 173 ? 1.605 0.993 7.684 1 86 173 LEU A N 1
ATOM 1387 C CA . LEU A 1 173 ? 1.069 0.419 8.914 1 86 173 LEU A CA 1
ATOM 1388 C C . LEU A 1 173 ? 0.745 1.512 9.93 1 86 173 LEU A C 1
ATOM 1390 O O . LEU A 1 173 ? -0.317 1.487 10.555 1 86 173 LEU A O 1
ATOM 1394 N N . ALA A 1 174 ? 1.64 2.451 10.039 1 92.94 174 ALA A N 1
ATOM 1395 C CA . ALA A 1 174 ? 1.419 3.574 10.945 1 92.94 174 ALA A CA 1
ATOM 1396 C C . ALA A 1 174 ? 0.156 4.344 10.57 1 92.94 174 ALA A C 1
ATOM 1398 O O . ALA A 1 174 ? -0.632 4.719 11.445 1 92.94 174 ALA A O 1
ATOM 1399 N N . GLY A 1 175 ? -0.042 4.566 9.297 1 93.5 175 GLY A N 1
ATOM 1400 C CA . GLY A 1 175 ? -1.24 5.238 8.82 1 93.5 175 GLY A CA 1
ATOM 1401 C C . GLY A 1 175 ? -2.516 4.477 9.133 1 93.5 175 GLY A C 1
ATOM 1402 O O . GLY A 1 175 ? -3.504 5.066 9.57 1 93.5 175 GLY A O 1
ATOM 1403 N N . ILE A 1 176 ? -2.486 3.188 8.953 1 86.56 176 ILE A N 1
ATOM 1404 C CA . ILE A 1 176 ? -3.646 2.354 9.242 1 86.56 176 ILE A CA 1
ATOM 1405 C C . ILE A 1 176 ? -3.975 2.424 10.734 1 86.56 176 ILE A C 1
ATOM 1407 O O . ILE A 1 176 ? -5.133 2.615 11.109 1 86.56 176 ILE A O 1
ATOM 1411 N N . LEU A 1 177 ? -2.988 2.297 11.516 1 89.06 177 LEU A N 1
ATOM 1412 C CA . LEU A 1 177 ? -3.195 2.361 12.953 1 89.06 177 LEU A CA 1
ATOM 1413 C C . LEU A 1 177 ? -3.752 3.721 13.367 1 89.06 177 LEU A C 1
ATOM 1415 O O . LEU A 1 177 ? -4.645 3.803 14.211 1 89.06 177 LEU A O 1
ATOM 1419 N N . ALA A 1 178 ? -3.244 4.781 12.742 1 94.81 178 ALA A N 1
ATOM 1420 C CA . ALA A 1 178 ? -3.74 6.125 13.023 1 94.81 178 ALA A CA 1
ATOM 1421 C C . ALA A 1 178 ? -5.211 6.262 12.641 1 94.81 178 ALA A C 1
ATOM 1423 O O . ALA A 1 178 ? -6.012 6.805 13.406 1 94.81 178 ALA A O 1
ATOM 1424 N N . GLY A 1 179 ? -5.523 5.754 11.461 1 93 179 GLY A N 1
ATOM 1425 C CA . GLY A 1 179 ? -6.91 5.785 11.023 1 93 179 GLY A CA 1
ATOM 1426 C C . GLY A 1 179 ? -7.84 5.004 11.93 1 93 179 GLY A C 1
ATOM 1427 O O . GLY A 1 179 ? -8.938 5.473 12.258 1 93 179 GLY A O 1
ATOM 1428 N N . LEU A 1 180 ? -7.41 3.848 12.352 1 86.62 180 LEU A N 1
ATOM 1429 C CA . LEU A 1 180 ? -8.211 3.02 13.25 1 86.62 180 LEU A CA 1
ATOM 1430 C C . LEU A 1 180 ? -8.375 3.693 14.609 1 86.62 180 LEU A C 1
ATOM 1432 O O . LEU A 1 180 ? -9.469 3.691 15.18 1 86.62 180 LEU A O 1
ATOM 1436 N N . THR A 1 181 ? 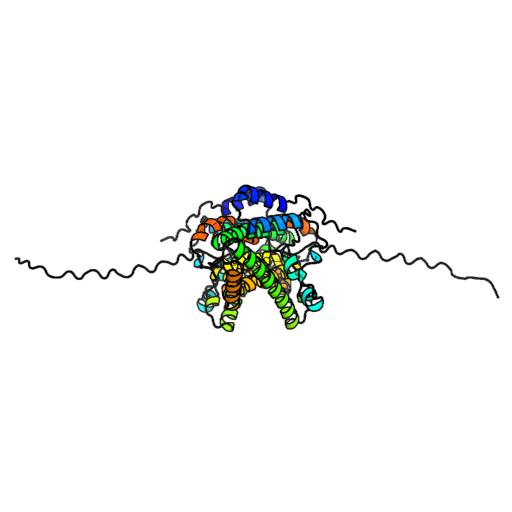-7.332 4.238 15.133 1 90.38 181 THR A N 1
ATOM 1437 C CA . THR A 1 181 ? -7.402 4.949 16.406 1 90.38 181 THR A CA 1
ATOM 1438 C C . THR A 1 181 ? -8.391 6.109 16.328 1 90.38 181 THR A C 1
ATOM 1440 O O . THR A 1 181 ? -9.242 6.262 17.203 1 90.38 181 THR A O 1
ATOM 1443 N N . PHE A 1 182 ? -8.312 6.84 15.258 1 92.56 182 PHE A N 1
ATOM 1444 C CA . PHE A 1 182 ? -9.148 8.023 15.078 1 92.56 182 PHE A CA 1
ATOM 1445 C C . PHE A 1 182 ? -10.609 7.637 14.883 1 92.56 182 PHE A C 1
ATOM 1447 O O . PHE A 1 182 ? -11.508 8.344 15.344 1 92.56 182 PHE A O 1
ATOM 1454 N N . SER A 1 183 ? -10.875 6.516 14.25 1 88.38 183 SER A N 1
ATOM 1455 C CA . SER A 1 183 ? -12.242 6.191 13.844 1 88.38 183 SER A CA 1
ATOM 1456 C C . SER A 1 183 ? -12.891 5.227 14.828 1 88.38 183 SER A C 1
ATOM 1458 O O . SER A 1 183 ? -14.117 5.207 14.969 1 88.38 183 SER A O 1
ATOM 1460 N N . ARG A 1 184 ? -12.109 4.426 15.586 1 83.88 184 ARG A N 1
ATOM 1461 C CA . ARG A 1 184 ? -12.75 3.303 16.266 1 83.88 184 ARG A CA 1
ATOM 1462 C C . ARG A 1 184 ? -12.461 3.332 17.766 1 83.88 184 ARG A C 1
ATOM 1464 O O . ARG A 1 184 ? -12.906 2.453 18.5 1 83.88 184 ARG A O 1
ATOM 1471 N N . THR A 1 185 ? -11.742 4.254 18.266 1 86.44 185 THR A N 1
ATOM 1472 C CA . THR A 1 185 ? -11.391 4.242 19.672 1 86.44 185 THR A CA 1
ATOM 1473 C C . THR A 1 185 ? -11.984 5.453 20.391 1 86.44 185 THR A C 1
ATOM 1475 O O . THR A 1 185 ? -12.469 6.387 19.75 1 86.44 185 THR A O 1
ATOM 1478 N N . ARG A 1 186 ? -11.977 5.332 21.719 1 88.31 186 ARG A N 1
ATOM 1479 C CA . ARG A 1 186 ? -12.438 6.438 22.547 1 88.31 186 ARG A CA 1
ATOM 1480 C C . ARG A 1 186 ? -11.547 7.664 22.375 1 88.31 186 ARG A C 1
ATOM 1482 O O . ARG A 1 186 ? -12.016 8.797 22.469 1 88.31 186 ARG A O 1
ATOM 1489 N N . ILE A 1 187 ? -10.297 7.441 22.094 1 90.12 187 ILE A N 1
ATOM 1490 C CA . ILE A 1 187 ? -9.367 8.531 21.828 1 90.12 187 ILE A CA 1
ATOM 1491 C C . ILE A 1 187 ? -9.812 9.312 20.594 1 90.12 187 ILE A C 1
ATOM 1493 O O . ILE A 1 187 ? -9.805 10.547 20.594 1 90.12 187 ILE A O 1
ATOM 1497 N N . GLY A 1 188 ? -10.188 8.555 19.562 1 91.44 188 GLY A N 1
ATOM 1498 C CA . GLY A 1 188 ? -10.695 9.18 18.359 1 91.44 188 GLY A CA 1
ATOM 1499 C C . GLY A 1 188 ? -11.93 10.023 18.594 1 91.44 188 GLY A C 1
ATOM 1500 O O . GLY A 1 188 ? -12.047 11.133 18.078 1 91.44 188 GLY A O 1
ATOM 1501 N N . LYS A 1 189 ? -12.867 9.508 19.391 1 90.19 189 LYS A N 1
ATOM 1502 C CA . LYS A 1 189 ? -14.078 10.242 19.719 1 90.19 189 LYS A CA 1
ATOM 1503 C C . LYS A 1 189 ? -13.75 11.539 20.453 1 90.19 189 LYS A C 1
ATOM 1505 O O . LYS A 1 189 ? -14.359 12.578 20.203 1 90.19 189 LYS A O 1
ATOM 1510 N N . PHE A 1 190 ? -12.828 11.367 21.359 1 93.19 190 PHE A N 1
ATOM 1511 C CA . PHE A 1 190 ? -12.391 12.531 22.125 1 93.19 190 PHE A CA 1
ATOM 1512 C C . PHE A 1 190 ? -11.773 13.578 21.188 1 93.19 190 PHE A C 1
ATOM 1514 O O . PHE A 1 190 ? -12.078 14.766 21.312 1 93.19 190 PHE A O 1
ATOM 1521 N N . LEU A 1 191 ? -10.93 13.172 20.25 1 92.69 191 LEU A N 1
ATOM 1522 C CA . LEU A 1 191 ? -10.289 14.078 19.297 1 92.69 191 LEU A CA 1
ATOM 1523 C C . LEU A 1 191 ? -11.328 14.742 18.406 1 92.69 191 LEU A C 1
ATOM 1525 O O . LEU A 1 191 ? -11.234 15.93 18.109 1 92.69 191 LEU A O 1
ATOM 1529 N N . LYS A 1 192 ? -12.312 13.969 18.016 1 91.75 192 LYS A N 1
ATOM 1530 C CA . LYS A 1 192 ? -13.375 14.523 17.188 1 91.75 192 LYS A CA 1
ATOM 1531 C C . LYS A 1 192 ? -14.172 15.586 17.938 1 91.75 192 LYS A C 1
ATOM 1533 O O . LYS A 1 192 ? -14.547 16.609 17.359 1 91.75 192 LYS A O 1
ATOM 1538 N N . LYS A 1 193 ? -14.375 15.344 19.156 1 92.06 193 LYS A N 1
ATOM 1539 C CA . LYS A 1 193 ? -15.07 16.328 19.984 1 92.06 193 LYS A CA 1
ATOM 1540 C C . LYS A 1 193 ? -14.258 17.609 20.109 1 92.06 193 LYS A C 1
ATOM 1542 O O . LYS A 1 193 ? -14.82 18.719 20.109 1 92.06 193 LYS A O 1
ATOM 1547 N N . ILE A 1 194 ? -13.016 17.453 20.234 1 93.62 194 ILE A N 1
ATOM 1548 C CA . ILE A 1 194 ? -12.133 18.609 20.328 1 93.62 194 ILE A CA 1
ATOM 1549 C C . ILE A 1 194 ? -12.18 19.391 19.016 1 93.62 194 ILE A C 1
ATOM 1551 O O . ILE A 1 194 ? -12.258 20.609 19.016 1 93.62 194 ILE A O 1
ATOM 1555 N N . ILE A 1 195 ? -12.148 18.641 17.953 1 92.69 195 ILE A N 1
ATOM 1556 C CA . ILE A 1 195 ? -12.18 19.266 16.641 1 92.69 195 ILE A CA 1
ATOM 1557 C C . ILE A 1 195 ? -13.492 20.031 16.469 1 92.69 195 ILE A C 1
ATOM 1559 O O . ILE A 1 195 ? -13.492 21.188 16.016 1 92.69 195 ILE A O 1
ATOM 1563 N N . GLU A 1 196 ? -14.523 19.406 16.859 1 91.19 196 GLU A N 1
ATOM 1564 C CA . GLU A 1 196 ? -15.828 20.062 16.781 1 91.19 196 GLU A CA 1
ATOM 1565 C C . GLU A 1 196 ? -15.859 21.328 17.641 1 91.19 196 GLU A C 1
ATOM 1567 O O . GLU A 1 196 ? -16.438 22.344 17.25 1 91.19 196 GLU A O 1
ATOM 1572 N N . GLY A 1 197 ? -15.32 21.203 18.75 1 91.5 197 GLY A N 1
ATOM 1573 C CA . GLY A 1 197 ? -15.266 22.359 19.641 1 91.5 197 GLY A CA 1
ATOM 1574 C C . GLY A 1 197 ? -14.461 23.516 19.078 1 91.5 197 GLY A C 1
ATOM 1575 O O . GLY A 1 197 ? -14.852 24.672 19.219 1 91.5 197 GLY A O 1
ATOM 1576 N N . VAL A 1 198 ? -13.406 23.266 18.406 1 92.19 198 VAL A N 1
ATOM 1577 C CA . VAL A 1 198 ? -12.5 24.281 17.875 1 92.19 198 VAL A CA 1
ATOM 1578 C C . VAL A 1 198 ? -13.109 24.891 16.609 1 92.19 198 VAL A C 1
ATOM 1580 O O . VAL A 1 198 ? -13.047 26.109 16.422 1 92.19 198 VAL A O 1
ATOM 1583 N N . THR A 1 199 ? -13.727 24.031 15.797 1 90.81 199 THR A N 1
ATOM 1584 C CA . THR A 1 199 ? -14.195 24.5 14.508 1 90.81 199 THR A CA 1
ATOM 1585 C C . THR A 1 199 ? -15.641 25 14.609 1 90.81 199 THR A C 1
ATOM 1587 O O . THR A 1 199 ? -16.094 25.766 13.758 1 90.81 199 THR A O 1
ATOM 1590 N N . GLY A 1 200 ? -16.344 24.531 15.57 1 85.56 200 GLY A N 1
ATOM 1591 C CA . GLY A 1 200 ? -17.75 24.891 15.711 1 85.56 200 GLY A CA 1
ATOM 1592 C C . GLY A 1 200 ? -18.656 24.062 14.82 1 85.56 200 GLY A C 1
ATOM 1593 O O . GLY A 1 200 ? -19.875 24.234 14.859 1 85.56 200 GLY A O 1
ATOM 1594 N N . GLY A 1 201 ? -18.094 23.312 13.922 1 78.56 201 GLY A N 1
ATOM 1595 C CA . GLY A 1 201 ? -18.906 22.5 13.023 1 78.56 201 GLY A CA 1
ATOM 1596 C C . GLY A 1 201 ? -19.062 21.062 13.492 1 78.56 201 GLY A C 1
ATOM 1597 O O . GLY A 1 201 ? -18.188 20.547 14.203 1 78.56 201 GLY A O 1
ATOM 1598 N N . ARG A 1 202 ? -20.312 20.5 13.25 1 75.12 202 ARG A N 1
ATOM 1599 C CA . ARG A 1 202 ? -20.562 19.109 13.594 1 75.12 202 ARG A CA 1
ATOM 1600 C C . ARG A 1 202 ? -19.703 18.156 12.758 1 75.12 202 ARG A C 1
ATOM 1602 O O . ARG A 1 202 ? -19.578 18.344 11.547 1 75.12 202 ARG A O 1
ATOM 1609 N N . TYR A 1 203 ? -18.875 17.375 13.469 1 73.94 203 TYR A N 1
ATOM 1610 C CA . TYR A 1 203 ? -18.062 16.375 12.797 1 73.94 203 TYR A CA 1
ATOM 1611 C C . TYR A 1 203 ? -18.922 15.219 12.305 1 73.94 203 TYR A C 1
ATOM 1613 O O . TYR A 1 203 ? -19.438 14.438 13.102 1 73.94 203 TYR A O 1
ATOM 1621 N N . ASP A 1 204 ? -19.609 15.281 11.195 1 60.59 204 ASP A N 1
ATOM 1622 C CA . ASP A 1 204 ? -20.453 14.211 10.68 1 60.59 204 ASP A CA 1
ATOM 1623 C C . ASP A 1 204 ? -19.625 13.062 10.133 1 60.59 204 ASP A C 1
ATOM 1625 O O . ASP A 1 204 ? -19.016 13.18 9.062 1 60.59 204 ASP A O 1
ATOM 1629 N N . ASP A 1 205 ? -19.266 12.289 10.992 1 55.88 205 ASP A N 1
ATOM 1630 C CA . ASP A 1 205 ? -18.5 11.141 10.508 1 55.88 205 ASP A CA 1
ATOM 1631 C C . ASP A 1 205 ? -19.422 10 10.094 1 55.88 205 ASP A C 1
ATOM 1633 O O . ASP A 1 205 ? -18.984 8.844 10.031 1 55.88 205 ASP A O 1
ATOM 1637 N N . ASN A 1 206 ? -20.781 10.305 10.016 1 47.88 206 ASN A N 1
ATOM 1638 C CA . ASN A 1 206 ? -21.688 9.203 9.695 1 47.88 206 ASN A CA 1
ATOM 1639 C C . ASN A 1 206 ? -21.203 8.414 8.477 1 47.88 206 ASN A C 1
ATOM 1641 O O . ASN A 1 206 ? -20.656 8.992 7.535 1 47.88 206 ASN A O 1
ATOM 1645 N N . ASN A 1 207 ? -20.953 7.23 8.766 1 43.34 207 ASN A N 1
ATOM 1646 C CA . ASN A 1 207 ? -20.422 6.172 7.914 1 43.34 207 ASN A CA 1
ATOM 1647 C C . ASN A 1 207 ? -21.125 6.121 6.562 1 43.34 207 ASN A C 1
ATOM 1649 O O . ASN A 1 207 ? -22.234 5.574 6.457 1 43.34 207 ASN A O 1
ATOM 1653 N N . TYR A 1 208 ? -21.484 7.152 5.895 1 35.88 208 TYR A N 1
ATOM 1654 C CA . TYR A 1 208 ? -22.141 7.012 4.602 1 35.88 208 TYR A CA 1
ATOM 1655 C C . TYR A 1 208 ? -21.344 6.098 3.68 1 35.88 208 TYR A C 1
ATOM 1657 O O . TYR A 1 208 ? -20.312 6.5 3.127 1 35.88 208 TYR A O 1
ATOM 1665 N N . TYR A 1 209 ? -21.172 5.031 4.02 1 39.19 209 TYR A N 1
ATOM 1666 C CA . TYR A 1 209 ? -20.703 4.016 3.08 1 39.19 209 TYR A CA 1
ATOM 1667 C C . TYR A 1 209 ? -21.438 4.129 1.746 1 39.19 209 TYR A C 1
ATOM 1669 O O . TYR A 1 209 ? -21.109 3.42 0.791 1 39.19 209 TYR A O 1
ATOM 1677 N N . GLN A 1 210 ? -22.703 4.727 1.673 1 32.34 210 GLN A N 1
ATOM 1678 C CA . GLN A 1 210 ? -23.609 4.512 0.551 1 32.34 210 GLN A CA 1
ATOM 1679 C C . GLN A 1 210 ? -23.062 5.148 -0.726 1 32.34 210 GLN A C 1
ATOM 1681 O O . GLN A 1 210 ? -23.141 4.555 -1.804 1 32.34 210 GLN A O 1
ATOM 1686 N N . SER A 1 211 ? -23.031 6.551 -0.82 1 33.53 211 SER A N 1
ATOM 1687 C CA . SER A 1 211 ? -22.922 7.246 -2.098 1 33.53 211 SER A CA 1
ATOM 1688 C C . SER A 1 211 ? -21.562 7.016 -2.75 1 33.53 211 SER A C 1
ATOM 1690 O O . SER A 1 211 ? -21.391 7.301 -3.936 1 33.53 211 SER A O 1
ATOM 1692 N N . GLN A 1 212 ? -20.547 6.781 -2.15 1 36.03 212 GLN A N 1
ATOM 1693 C CA . GLN A 1 212 ? -19.156 6.801 -2.621 1 36.03 212 GLN A CA 1
ATOM 1694 C C . GLN A 1 212 ? -18.875 5.613 -3.541 1 36.03 212 GLN A C 1
ATOM 1696 O O . GLN A 1 212 ? -17.75 5.422 -3.982 1 36.03 212 GLN A O 1
ATOM 1701 N N . GLN A 1 213 ? -19.734 4.801 -3.77 1 33.78 213 GLN A N 1
ATOM 1702 C CA . GLN A 1 213 ? -19.641 3.818 -4.844 1 33.78 213 GLN A CA 1
ATOM 1703 C C . GLN A 1 213 ? -19.234 4.48 -6.16 1 33.78 213 GLN A C 1
ATOM 1705 O O . GLN A 1 213 ? -18.484 3.904 -6.945 1 33.78 213 GLN A O 1
ATOM 1710 N N . GLN A 1 214 ? -19.969 5.574 -6.562 1 31.52 214 GLN A N 1
ATOM 1711 C CA . GLN A 1 214 ? -19.781 6.203 -7.867 1 31.52 214 GLN A CA 1
ATOM 1712 C C . GLN A 1 214 ? -18.391 6.82 -7.996 1 31.52 214 GLN A C 1
ATOM 1714 O O . GLN A 1 214 ? -17.797 6.781 -9.07 1 31.52 214 GLN A O 1
ATOM 1719 N N . GLN A 1 215 ? -17.953 7.777 -7.125 1 32.88 215 GLN A N 1
ATOM 1720 C CA . GLN A 1 215 ? -16.75 8.594 -7.223 1 32.88 215 GLN A CA 1
ATOM 1721 C C . GLN A 1 215 ? -15.492 7.746 -7.062 1 32.88 215 GLN A C 1
ATOM 1723 O O . GLN A 1 215 ? -14.375 8.25 -7.215 1 32.88 215 GLN A O 1
ATOM 1728 N N . GLN A 1 216 ? -15.469 6.746 -6.52 1 34.72 216 GLN A N 1
ATOM 1729 C CA . GLN A 1 216 ? -14.422 5.773 -6.219 1 34.72 216 GLN A CA 1
ATOM 1730 C C . GLN A 1 216 ? -13.68 5.352 -7.484 1 34.72 216 GLN A C 1
ATOM 1732 O O . GLN A 1 216 ? -12.664 4.656 -7.414 1 34.72 216 GLN A O 1
ATOM 1737 N N . ASN A 1 217 ? -14.242 5.508 -8.578 1 31.67 217 ASN A N 1
ATOM 1738 C CA . ASN A 1 217 ? -13.664 5.18 -9.883 1 31.67 217 ASN A CA 1
ATOM 1739 C C . ASN A 1 217 ? -12.383 5.969 -10.141 1 31.67 217 ASN A C 1
ATOM 1741 O O . ASN A 1 217 ? -11.461 5.461 -10.773 1 31.67 217 ASN A O 1
ATOM 1745 N N . HIS A 1 218 ? -12.383 7.344 -9.828 1 31.41 218 HIS A N 1
ATOM 1746 C CA . HIS A 1 218 ? -11.234 8.188 -10.148 1 31.41 218 HIS A CA 1
ATOM 1747 C C . HIS A 1 218 ? -10.07 7.91 -9.211 1 31.41 218 HIS A C 1
ATOM 1749 O O . HIS A 1 218 ? -8.938 8.305 -9.484 1 31.41 218 HIS A O 1
ATOM 1755 N N . GLU A 1 219 ? -10.133 7.598 -7.953 1 32.66 219 GLU A N 1
ATOM 1756 C CA . GLU A 1 219 ? -9.258 7.535 -6.789 1 32.66 219 GLU A CA 1
ATOM 1757 C C . GLU A 1 219 ? -8.234 6.41 -6.934 1 32.66 219 GLU A C 1
ATOM 1759 O O . GLU A 1 219 ? -7.172 6.445 -6.305 1 32.66 219 GLU A O 1
ATOM 1764 N N . PHE A 1 220 ? -8.57 5.324 -7.57 1 33.19 220 PHE A N 1
ATOM 1765 C CA . PHE A 1 220 ? -7.801 4.094 -7.695 1 33.19 220 PHE A CA 1
ATOM 1766 C C . PHE A 1 220 ? -6.438 4.371 -8.32 1 33.19 220 PHE A C 1
ATOM 1768 O O . PHE A 1 220 ? -5.48 3.633 -8.086 1 33.19 220 PHE A O 1
ATOM 1775 N N . ASN A 1 221 ? -6.195 5.41 -8.992 1 29 221 ASN A N 1
ATOM 1776 C CA . ASN A 1 221 ? -4.984 5.691 -9.758 1 29 221 ASN A CA 1
ATOM 1777 C C . ASN A 1 221 ? -3.838 6.125 -8.844 1 29 221 ASN A C 1
ATOM 1779 O O . ASN A 1 221 ? -2.684 5.762 -9.086 1 29 221 ASN A O 1
ATOM 1783 N N . ALA A 1 222 ? -4.051 6.918 -7.789 1 30.62 222 ALA A N 1
ATOM 1784 C CA . ALA A 1 222 ? -3.01 7.625 -7.047 1 30.62 222 ALA A CA 1
ATOM 1785 C C . ALA A 1 222 ? -2.324 6.699 -6.047 1 30.62 222 ALA A C 1
ATOM 1787 O O . ALA A 1 222 ? -1.131 6.848 -5.77 1 30.62 222 ALA A O 1
ATOM 1788 N N . GLN A 1 223 ? -2.85 5.773 -5.281 1 29.45 223 GLN A N 1
ATOM 1789 C CA . GLN A 1 223 ? -2.338 5.07 -4.105 1 29.45 223 GLN A CA 1
ATOM 1790 C C . GLN A 1 223 ? -1.348 3.98 -4.504 1 29.45 223 GLN A C 1
ATOM 1792 O O . GLN A 1 223 ? -0.507 3.574 -3.701 1 29.45 223 GLN A O 1
ATOM 1797 N N . ALA A 1 224 ? -1.372 3.369 -5.629 1 31.16 224 ALA A N 1
ATOM 1798 C CA . ALA A 1 224 ? -0.515 2.27 -6.066 1 31.16 224 ALA A CA 1
ATOM 1799 C C . ALA A 1 224 ? 0.954 2.686 -6.066 1 31.16 224 ALA A C 1
ATOM 1801 O O . ALA A 1 224 ? 1.842 1.854 -5.867 1 31.16 224 ALA A O 1
ATOM 1802 N N . ASN A 1 225 ? 1.379 3.973 -6.148 1 29.58 225 ASN A N 1
ATOM 1803 C CA . ASN A 1 225 ? 2.754 4.441 -6.285 1 29.58 225 ASN A CA 1
ATOM 1804 C C . ASN A 1 225 ? 3.438 4.578 -4.926 1 29.58 225 ASN A C 1
ATOM 1806 O O . ASN A 1 225 ? 4.637 4.848 -4.855 1 29.58 225 ASN A O 1
ATOM 1810 N N . PHE A 1 226 ? 2.711 4.617 -3.842 1 31.33 226 PHE A N 1
ATOM 1811 C CA . PHE A 1 226 ? 3.344 5.02 -2.592 1 31.33 226 PHE A CA 1
ATOM 1812 C C . PHE A 1 226 ? 4.363 3.977 -2.143 1 31.33 226 PHE A C 1
ATOM 1814 O O . PHE A 1 226 ? 5.422 4.32 -1.619 1 31.33 226 PHE A O 1
ATOM 1821 N N . PHE A 1 227 ? 4.062 2.666 -2.17 1 32.75 227 PHE A N 1
ATOM 1822 C CA . PHE A 1 227 ? 5.016 1.772 -1.522 1 32.75 227 PHE A CA 1
ATOM 1823 C C . PHE A 1 227 ? 6.312 1.699 -2.316 1 32.75 227 PHE A C 1
ATOM 1825 O O . PHE A 1 227 ? 7.285 1.083 -1.873 1 32.75 227 PHE A O 1
ATOM 1832 N N . ASN A 1 228 ? 6.309 2.068 -3.492 1 28.69 228 ASN A N 1
ATOM 1833 C CA . ASN A 1 228 ? 7.555 1.801 -4.199 1 28.69 228 ASN A CA 1
ATOM 1834 C C . ASN A 1 228 ? 8.633 2.826 -3.848 1 28.69 228 ASN A C 1
ATOM 1836 O O . ASN A 1 228 ? 9.82 2.592 -4.086 1 28.69 228 ASN A O 1
ATOM 1840 N N . ASN A 1 229 ? 8.32 4.137 -3.867 1 27.7 229 ASN A N 1
ATOM 1841 C CA . ASN A 1 229 ? 9.461 5.047 -3.91 1 27.7 229 ASN A CA 1
ATOM 1842 C C . ASN A 1 229 ? 10.062 5.258 -2.523 1 27.7 229 ASN A C 1
ATOM 1844 O O . ASN A 1 229 ? 9.664 6.176 -1.804 1 27.7 229 ASN A O 1
ATOM 1848 N N . PRO A 1 230 ? 10.266 4.211 -1.716 1 27.27 230 PRO A N 1
ATOM 1849 C CA . PRO A 1 230 ? 10.953 4.793 -0.561 1 27.27 230 PRO A CA 1
ATOM 1850 C C . PRO A 1 230 ? 12.172 5.621 -0.957 1 27.27 230 PRO A C 1
ATOM 1852 O O . PRO A 1 230 ? 12.727 6.344 -0.126 1 27.27 230 PRO A O 1
ATOM 1855 N N . PHE A 1 231 ? 12.953 5.055 -1.932 1 28.86 231 PHE A N 1
ATOM 1856 C CA . PHE A 1 231 ? 14.375 5.355 -1.957 1 28.86 231 PHE A CA 1
ATOM 1857 C C . PHE A 1 231 ? 14.617 6.789 -2.416 1 28.86 231 PHE A C 1
ATOM 1859 O O . PHE A 1 231 ? 14.438 7.109 -3.592 1 28.86 231 PHE A O 1
ATOM 1866 N N . GLY A 1 232 ? 14.359 7.777 -1.655 1 25.59 232 GLY A N 1
ATOM 1867 C CA . GLY A 1 232 ? 15.25 8.898 -1.908 1 25.59 232 GLY A CA 1
ATOM 1868 C C . GLY A 1 232 ? 16.688 8.469 -2.143 1 25.59 232 GLY A C 1
ATOM 1869 O O . GLY A 1 232 ? 17.062 7.344 -1.823 1 25.59 232 GLY A O 1
ATOM 1870 N N . GLY A 1 233 ? 17.391 9.055 -3.141 1 25.25 233 GLY A N 1
ATOM 1871 C CA . GLY A 1 233 ? 18.797 9.109 -3.533 1 25.25 233 GLY A CA 1
ATOM 1872 C C . GLY A 1 233 ? 19.75 9.172 -2.354 1 25.25 233 GLY A C 1
ATOM 1873 O O . GLY A 1 233 ? 19.797 10.172 -1.641 1 25.25 233 GLY A O 1
ATOM 1874 N N . PHE A 1 234 ? 19.859 8.172 -1.554 1 24.17 234 PHE A N 1
ATOM 1875 C CA . PHE A 1 234 ? 21.078 8.25 -0.747 1 24.17 234 PHE A CA 1
ATOM 1876 C C . PHE A 1 234 ? 22.297 8.484 -1.627 1 24.17 234 PHE A C 1
ATOM 1878 O O . PHE A 1 234 ? 22.688 7.609 -2.402 1 24.17 234 PHE A O 1
ATOM 1885 N N . GLY A 1 235 ? 22.5 9.695 -2.244 1 24.14 235 GLY A N 1
ATOM 1886 C CA . GLY A 1 235 ? 23.859 10.039 -2.643 1 24.14 235 GLY A CA 1
ATOM 1887 C C . GLY A 1 235 ? 24.906 9.664 -1.604 1 24.14 235 GLY A C 1
ATOM 1888 O O . GLY A 1 235 ? 24.859 10.156 -0.475 1 24.14 235 GLY A O 1
ATOM 1889 N N . TYR A 1 236 ? 25.297 8.492 -1.479 1 23.33 236 TYR A N 1
ATOM 1890 C CA . TYR A 1 236 ? 26.578 8.219 -0.837 1 23.33 236 TYR A CA 1
ATOM 1891 C C . TYR A 1 236 ? 27.656 9.188 -1.325 1 23.33 236 TYR A C 1
ATOM 1893 O O . TYR A 1 236 ? 27.891 9.297 -2.529 1 23.33 236 TYR A O 1
ATOM 1901 N N . ARG A 1 237 ? 27.781 10.352 -0.742 1 23.3 237 ARG A N 1
ATOM 1902 C CA . ARG A 1 237 ? 29.047 11.086 -0.87 1 23.3 237 ARG A CA 1
ATOM 1903 C C . ARG A 1 237 ? 30.234 10.148 -0.71 1 23.3 237 ARG A C 1
ATOM 1905 O O . ARG A 1 237 ? 30.344 9.43 0.287 1 23.3 237 ARG A O 1
ATOM 1912 N N . ARG A 1 238 ? 30.875 9.734 -1.795 1 23.33 238 ARG A N 1
ATOM 1913 C CA . ARG A 1 238 ? 32.219 9.188 -1.77 1 23.33 238 ARG A CA 1
ATOM 1914 C C . ARG A 1 238 ? 33.094 9.922 -0.753 1 23.33 238 ARG A C 1
ATOM 1916 O O . ARG A 1 238 ? 33.062 11.156 -0.685 1 23.33 238 ARG A O 1
ATOM 1923 N N . PRO A 1 239 ? 33.469 9.359 0.42 1 23.89 239 PRO A N 1
ATOM 1924 C CA . PRO A 1 239 ? 34.469 10.07 1.204 1 23.89 239 PRO A CA 1
ATOM 1925 C C . PRO A 1 239 ? 35.562 10.672 0.335 1 23.89 239 PRO A C 1
ATOM 1927 O O . PRO A 1 239 ? 35.812 10.219 -0.787 1 23.89 239 PRO A O 1
ATOM 1930 N N . PRO A 1 240 ? 35.844 11.945 0.468 1 23.89 240 PRO A N 1
ATOM 1931 C CA . PRO A 1 240 ? 36.969 12.531 -0.277 1 23.89 240 PRO A CA 1
ATOM 1932 C C . PRO A 1 240 ? 38.156 11.586 -0.397 1 23.89 240 PRO A C 1
ATOM 1934 O O . PRO A 1 240 ? 38.312 10.68 0.419 1 23.89 240 PRO A O 1
ATOM 1937 N N . PRO A 1 241 ? 38.656 11.383 -1.561 1 22.36 241 PRO A N 1
ATOM 1938 C CA . PRO A 1 241 ? 39.844 10.578 -1.806 1 22.36 241 PRO A CA 1
ATOM 1939 C C . PRO A 1 241 ? 40.906 10.719 -0.699 1 22.36 241 PRO A C 1
ATOM 1941 O O . PRO A 1 241 ? 40.875 11.695 0.053 1 22.36 241 PRO A O 1
ATOM 1944 N N . ALA A 1 242 ? 41.469 9.609 -0.263 1 21.12 242 ALA A N 1
ATOM 1945 C CA . ALA A 1 242 ? 42.688 9.508 0.529 1 21.12 242 ALA A CA 1
ATOM 1946 C C . ALA A 1 242 ? 43.688 10.586 0.135 1 21.12 242 ALA A C 1
ATOM 1948 O O . ALA A 1 242 ? 43.969 10.773 -1.049 1 21.12 242 ALA A O 1
ATOM 1949 N N . TYR A 1 243 ? 43.719 11.711 0.879 1 20.84 243 TYR A N 1
ATOM 1950 C CA . TYR A 1 243 ? 44.844 12.656 0.832 1 20.84 243 TYR A CA 1
ATOM 1951 C C . TYR A 1 243 ? 46.156 11.938 0.559 1 20.84 243 TYR A C 1
ATOM 1953 O O . TYR A 1 243 ? 46.375 10.82 1.022 1 20.84 243 TYR A O 1
ATOM 1961 N N . GLY A 1 244 ? 46.844 12.234 -0.552 1 20.83 244 GLY A N 1
ATOM 1962 C CA . GLY A 1 244 ? 48.156 11.977 -1.087 1 20.83 244 GLY A CA 1
ATOM 1963 C C . GLY A 1 244 ? 49.25 12.047 -0.034 1 20.83 244 GLY A C 1
ATOM 1964 O O . GLY A 1 244 ? 49.531 13.117 0.504 1 20.83 244 GLY A O 1
ATOM 1965 N N . TYR A 1 245 ? 49.188 11.133 1.014 1 20.06 245 TYR A N 1
ATOM 1966 C CA . TYR A 1 245 ? 50.406 11.102 1.817 1 20.06 245 TYR A CA 1
ATOM 1967 C C . TYR A 1 245 ? 51.656 11.266 0.94 1 20.06 245 TYR A C 1
ATOM 1969 O O . TYR A 1 245 ? 51.812 10.555 -0.056 1 20.06 245 TYR A O 1
ATOM 1977 N N . ARG A 1 246 ? 52.25 12.461 0.953 1 21.14 246 ARG A N 1
ATOM 1978 C CA . ARG A 1 246 ? 53.562 12.922 0.476 1 21.14 246 ARG A CA 1
ATOM 1979 C C . ARG A 1 246 ? 54.656 11.906 0.782 1 21.14 246 ARG A C 1
ATOM 1981 O O . ARG A 1 246 ? 54.625 11.266 1.839 1 21.14 246 ARG A O 1
ATOM 1988 N N . ASN A 1 247 ? 55.406 11.461 -0.211 1 19.81 247 ASN A N 1
ATOM 1989 C CA . ASN A 1 247 ? 56.688 10.805 -0.304 1 19.81 247 ASN A CA 1
ATOM 1990 C C . ASN A 1 247 ? 57.719 11.422 0.661 1 19.81 247 ASN A C 1
ATOM 1992 O O . ASN A 1 247 ? 58.031 12.602 0.544 1 19.81 247 ASN A O 1
ATOM 1996 N N . PRO A 1 248 ? 57.688 11.117 1.971 1 20.58 248 PRO A N 1
ATOM 1997 C CA . PRO A 1 248 ? 58.781 11.641 2.779 1 20.58 248 PRO A CA 1
ATOM 1998 C C . PRO A 1 248 ? 60.156 11.445 2.113 1 20.58 248 PRO A C 1
ATOM 2000 O O . PRO A 1 248 ? 60.438 10.359 1.607 1 20.58 248 PRO A O 1
ATOM 2003 N N . GLN A 1 249 ? 60.812 12.508 1.556 1 19.97 249 GLN A N 1
ATOM 2004 C CA . GLN A 1 249 ? 62.156 12.719 1.04 1 19.97 249 GLN A CA 1
ATOM 2005 C C . GLN A 1 249 ? 63.219 12.117 1.968 1 19.97 249 GLN A C 1
ATOM 2007 O O . GLN A 1 249 ? 64.125 11.398 1.517 1 19.97 249 GLN A O 1
ATOM 2012 N N . ASN A 1 250 ? 63.562 12.812 3.082 1 19.73 250 ASN A N 1
ATOM 2013 C CA . ASN A 1 250 ? 64.938 13.289 3.369 1 19.73 250 ASN A CA 1
ATOM 2014 C C . ASN A 1 250 ? 65.688 12.266 4.164 1 19.73 250 ASN A C 1
ATOM 2016 O O . ASN A 1 250 ? 65.375 11.961 5.309 1 19.73 250 ASN A O 1
ATOM 2020 N N . ALA A 1 251 ? 66.25 11.156 3.596 1 21.92 251 ALA A N 1
ATOM 2021 C CA . ALA A 1 251 ? 67.375 10.391 4.215 1 21.92 251 ALA A CA 1
ATOM 2022 C C . ALA A 1 251 ? 68.5 11.312 4.68 1 21.92 251 ALA A C 1
ATOM 2024 O O . ALA A 1 251 ? 68.938 12.18 3.926 1 21.92 251 ALA A O 1
ATOM 2025 N N . PRO A 1 252 ? 68.75 11.773 5.895 1 20.98 252 PRO A N 1
ATOM 2026 C CA . PRO A 1 252 ? 70.062 12.477 5.996 1 20.98 252 PRO A CA 1
ATOM 2027 C C . PRO A 1 252 ? 71.25 11.594 5.605 1 20.98 252 PRO A C 1
ATOM 2029 O O . PRO A 1 252 ? 71.438 10.531 6.199 1 20.98 252 PRO A O 1
ATOM 2032 N N . TYR A 1 253 ? 71.562 10.891 4.453 1 20.78 253 TYR A N 1
ATOM 2033 C CA . TYR A 1 253 ? 72.938 10.469 4.438 1 20.78 253 TYR A CA 1
ATOM 2034 C C . TYR A 1 253 ? 73.875 11.633 4.75 1 20.78 253 TYR A C 1
ATOM 2036 O O . TYR A 1 253 ? 74.438 12.242 3.838 1 20.78 253 TYR A O 1
ATOM 2044 N N . GLY A 1 254 ? 73.438 12.633 5.52 1 18.34 254 GLY A N 1
ATOM 2045 C CA . GLY A 1 254 ? 74.5 13.578 5.969 1 18.34 254 GLY A CA 1
ATOM 2046 C C . GLY A 1 254 ? 75.75 12.898 6.473 1 18.34 254 GLY A C 1
ATOM 2047 O O . GLY A 1 254 ? 75.75 11.711 6.797 1 18.34 254 GLY A O 1
ATOM 2048 N N . TRP A 1 255 ? 76.938 13.695 6.516 1 19.55 255 TRP A N 1
ATOM 2049 C CA . TRP A 1 255 ? 78.312 14.133 6.691 1 19.55 255 TRP A CA 1
ATOM 2050 C C . TRP A 1 255 ? 78.75 13.867 8.117 1 19.55 255 TRP A C 1
ATOM 2052 O O . TRP A 1 255 ? 79.812 13.289 8.32 1 19.55 255 TRP A O 1
ATOM 2062 N N . ASN A 1 256 ? 78.375 14.734 9.227 1 18.89 256 ASN A N 1
ATOM 2063 C CA . ASN A 1 256 ? 79.5 15.234 9.961 1 18.89 256 ASN A CA 1
ATOM 2064 C C . ASN A 1 256 ? 80.188 14.133 10.797 1 18.89 256 ASN A C 1
ATOM 2066 O O . ASN A 1 256 ? 81.375 13.922 10.719 1 18.89 256 ASN A O 1
ATOM 2070 N N . PHE A 1 257 ? 80 13.992 12.219 1 20.17 257 PHE A N 1
ATOM 2071 C CA . PHE A 1 257 ? 81.25 14.242 12.938 1 20.17 257 PHE A CA 1
ATOM 2072 C C . PHE A 1 257 ? 82.188 13.039 12.828 1 20.17 257 PHE A C 1
ATOM 2074 O O . PHE A 1 257 ? 81.688 11.898 12.727 1 20.17 257 PHE A O 1
ATOM 2081 N N . MET B 1 1 ? 25.922 28.125 2.092 1 27.2 1 MET B N 1
ATOM 2082 C CA . MET B 1 1 ? 25.547 27.656 0.761 1 27.2 1 MET B CA 1
ATOM 2083 C C . MET B 1 1 ? 24.062 27.297 0.713 1 27.2 1 MET B C 1
ATOM 2085 O O . MET B 1 1 ? 23.562 26.562 1.576 1 27.2 1 MET B O 1
ATOM 2089 N N . GLN B 1 2 ? 23.203 28.094 0.279 1 32.41 2 GLN B N 1
ATOM 2090 C CA . GLN B 1 2 ? 21.766 27.922 0.129 1 32.41 2 GLN B CA 1
ATOM 2091 C C . GLN B 1 2 ? 21.422 26.594 -0.51 1 32.41 2 GLN B C 1
ATOM 2093 O O . GLN B 1 2 ? 21.797 26.328 -1.652 1 32.41 2 GLN B O 1
ATOM 2098 N N . ARG B 1 3 ? 21.547 25.5 0.104 1 43.62 3 ARG B N 1
ATOM 2099 C CA . ARG B 1 3 ? 21.297 24.188 -0.484 1 43.62 3 ARG B CA 1
ATOM 2100 C C . ARG B 1 3 ? 20.016 24.188 -1.31 1 43.62 3 ARG B C 1
ATOM 2102 O O . ARG B 1 3 ? 18.906 24.312 -0.762 1 43.62 3 ARG B O 1
ATOM 2109 N N . GLN B 1 4 ? 20.062 24.984 -2.396 1 45.84 4 GLN B N 1
ATOM 2110 C CA . GLN B 1 4 ? 19.016 25.203 -3.383 1 45.84 4 GLN B CA 1
ATOM 2111 C C . GLN B 1 4 ? 18.266 23.906 -3.693 1 45.84 4 GLN B C 1
ATOM 2113 O O . GLN B 1 4 ? 18.875 22.906 -4.039 1 45.84 4 GLN B O 1
ATOM 2118 N N . ARG B 1 5 ? 17.203 23.703 -3.004 1 58.75 5 ARG B N 1
ATOM 2119 C CA . ARG B 1 5 ? 16.391 22.609 -3.557 1 58.75 5 ARG B CA 1
ATOM 2120 C C . ARG B 1 5 ? 16.406 22.641 -5.082 1 58.75 5 ARG B C 1
ATOM 2122 O O . ARG B 1 5 ? 16.156 23.672 -5.695 1 58.75 5 ARG B O 1
ATOM 2129 N N . ARG B 1 6 ? 17.359 21.969 -5.633 1 52 6 ARG B N 1
ATOM 2130 C CA . ARG B 1 6 ? 17.5 21.906 -7.082 1 52 6 ARG B CA 1
ATOM 2131 C C . ARG B 1 6 ? 16.125 21.938 -7.762 1 52 6 ARG B C 1
ATOM 2133 O O . ARG B 1 6 ? 15.227 21.188 -7.391 1 52 6 ARG B O 1
ATOM 2140 N N . ASN B 1 7 ? 15.891 23.125 -8.266 1 56.09 7 ASN B N 1
ATOM 2141 C CA . ASN B 1 7 ? 14.727 23.234 -9.141 1 56.09 7 ASN B CA 1
ATOM 2142 C C . ASN B 1 7 ? 14.539 21.984 -10 1 56.09 7 ASN B C 1
ATOM 2144 O O . ASN B 1 7 ? 15.32 21.734 -10.914 1 56.09 7 ASN B O 1
ATOM 2148 N N . ARG B 1 8 ? 13.969 21.047 -9.391 1 62.53 8 ARG B N 1
ATOM 2149 C CA . ARG B 1 8 ? 13.844 19.797 -10.133 1 62.53 8 ARG B CA 1
ATOM 2150 C C . ARG B 1 8 ? 12.961 19.984 -11.367 1 62.53 8 ARG B C 1
ATOM 2152 O O . ARG B 1 8 ? 12.891 19.094 -12.219 1 62.53 8 ARG B O 1
ATOM 2159 N N . GLY B 1 9 ? 12.703 21.281 -11.773 1 59.97 9 GLY B N 1
ATOM 2160 C CA . GLY B 1 9 ? 11.891 21.547 -12.953 1 59.97 9 GLY B CA 1
ATOM 2161 C C . GLY B 1 9 ? 10.633 20.703 -13.016 1 59.97 9 GLY B C 1
ATOM 2162 O O . GLY B 1 9 ? 10.141 20.234 -11.992 1 59.97 9 GLY B O 1
ATOM 2163 N N . LEU B 1 10 ? 9.984 20.656 -14.133 1 75.5 10 LEU B N 1
ATOM 2164 C CA . LEU B 1 10 ? 8.766 19.922 -14.461 1 75.5 10 LEU B CA 1
ATOM 2165 C C . LEU B 1 10 ? 9.086 18.469 -14.805 1 75.5 10 LEU B C 1
ATOM 2167 O O . LEU B 1 10 ? 9.195 18.109 -15.984 1 75.5 10 LEU B O 1
ATOM 2171 N N . GLU B 1 11 ? 9.281 17.766 -13.766 1 87 11 GLU B N 1
ATOM 2172 C CA . GLU B 1 11 ? 9.477 16.328 -13.953 1 87 11 GLU B CA 1
ATOM 2173 C C . GLU B 1 11 ? 8.172 15.641 -14.352 1 87 11 GLU B C 1
ATOM 2175 O O . GLU B 1 11 ? 7.105 16.25 -14.305 1 87 11 GLU B O 1
ATOM 2180 N N . TYR B 1 12 ? 8.32 14.484 -14.805 1 81 12 TYR B N 1
ATOM 2181 C CA . TYR B 1 12 ? 7.199 13.75 -15.375 1 81 12 TYR B CA 1
ATOM 2182 C C . TYR B 1 12 ? 6.039 13.672 -14.391 1 81 12 TYR B C 1
ATOM 2184 O O . TYR B 1 12 ? 4.898 13.992 -14.742 1 81 12 TYR B O 1
ATOM 2192 N N . GLY B 1 13 ? 6.34 13.328 -13.172 1 85.81 13 GLY B N 1
ATOM 2193 C CA . GLY B 1 13 ? 5.297 13.219 -12.172 1 85.81 13 GLY B CA 1
ATOM 2194 C C . GLY B 1 13 ? 4.609 14.539 -11.875 1 85.81 13 GLY B C 1
ATOM 2195 O O . GLY B 1 13 ? 3.396 14.57 -11.648 1 85.81 13 GLY B O 1
ATOM 2196 N N . VAL B 1 14 ? 5.312 15.531 -11.891 1 89.19 14 VAL B N 1
ATOM 2197 C CA . VAL B 1 14 ? 4.773 16.859 -11.633 1 89.19 14 VAL B CA 1
ATOM 2198 C C . VAL B 1 14 ? 3.836 17.266 -12.766 1 89.19 14 VAL B C 1
ATOM 2200 O O . VAL B 1 14 ? 2.738 17.781 -12.523 1 89.19 14 VAL B O 1
ATOM 2203 N N . ILE B 1 15 ? 4.227 16.969 -13.953 1 88.12 15 ILE B N 1
ATOM 2204 C CA . ILE B 1 15 ? 3.424 17.297 -15.125 1 88.12 15 ILE B CA 1
ATOM 2205 C C . ILE B 1 15 ? 2.117 16.516 -15.102 1 88.12 15 ILE B C 1
ATOM 2207 O O . ILE B 1 15 ? 1.044 17.062 -15.352 1 88.12 15 ILE B O 1
ATOM 2211 N N . LEU B 1 16 ? 2.26 15.289 -14.789 1 81.94 16 LEU B N 1
ATOM 2212 C CA . LEU B 1 16 ? 1.071 14.453 -14.719 1 81.94 16 LEU B CA 1
ATOM 2213 C C . LEU B 1 16 ? 0.09 14.984 -13.68 1 81.94 16 LEU B C 1
ATOM 2215 O O . LEU B 1 16 ? -1.123 14.977 -13.898 1 81.94 16 LEU B O 1
ATOM 2219 N N . LEU B 1 17 ? 0.628 15.391 -12.617 1 89 17 LEU B N 1
ATOM 2220 C CA . LEU B 1 17 ? -0.211 15.922 -11.547 1 89 17 LEU B CA 1
ATOM 2221 C C . LEU B 1 17 ? -0.919 17.188 -12 1 89 17 LEU B C 1
ATOM 2223 O O . LEU B 1 17 ? -2.111 17.375 -11.734 1 89 17 LEU B O 1
ATOM 2227 N N . LEU B 1 18 ? -0.275 17.984 -12.734 1 89.56 18 LEU B N 1
ATOM 2228 C CA . LEU B 1 18 ? -0.857 19.219 -13.242 1 89.56 18 LEU B CA 1
ATOM 2229 C C . LEU B 1 18 ? -1.956 18.938 -14.258 1 89.56 18 LEU B C 1
ATOM 2231 O O . LEU B 1 18 ? -3.008 19.578 -14.242 1 89.56 18 LEU B O 1
ATOM 2235 N N . ILE B 1 19 ? -1.719 17.984 -15.039 1 86.06 19 ILE B N 1
ATOM 2236 C CA . ILE B 1 19 ? -2.719 17.562 -16.016 1 86.06 19 ILE B CA 1
ATOM 2237 C C . ILE B 1 19 ? -3.967 17.062 -15.289 1 86.06 19 ILE B C 1
ATOM 2239 O O . ILE B 1 19 ? -5.09 17.406 -15.68 1 86.06 19 ILE B O 1
ATOM 2243 N N . GLU B 1 20 ? -3.732 16.312 -14.25 1 83.12 20 GLU B N 1
ATOM 2244 C CA . GLU B 1 20 ? -4.855 15.797 -13.477 1 83.12 20 GLU B CA 1
ATOM 2245 C C . GLU B 1 20 ? -5.66 16.922 -12.844 1 83.12 20 GLU B C 1
ATOM 2247 O O . GLU B 1 20 ? -6.891 16.906 -12.875 1 83.12 20 GLU B O 1
ATOM 2252 N N . LEU B 1 21 ? -5.035 17.875 -12.305 1 88.88 21 LEU B N 1
ATOM 2253 C CA . LEU B 1 21 ? -5.691 19.016 -11.672 1 88.88 21 LEU B CA 1
ATOM 2254 C C . LEU B 1 21 ? -6.477 19.828 -12.695 1 88.88 21 LEU B C 1
ATOM 2256 O O . LEU B 1 21 ? -7.582 20.297 -12.406 1 88.88 21 LEU B O 1
ATOM 2260 N N . PHE B 1 22 ? -5.973 19.875 -13.836 1 88.81 22 PHE B N 1
ATOM 2261 C CA . PHE B 1 22 ? -6.637 20.609 -14.906 1 88.81 22 PHE B CA 1
ATOM 2262 C C . PHE B 1 22 ? -7.859 19.859 -15.406 1 88.81 22 PHE B C 1
ATOM 2264 O O . PHE B 1 22 ? -8.898 20.453 -15.695 1 88.81 22 PHE B O 1
ATOM 2271 N N . ASN B 1 23 ? -7.723 18.578 -15.539 1 85.12 23 ASN B N 1
ATOM 2272 C CA . ASN B 1 23 ? -8.828 17.734 -15.992 1 85.12 23 ASN B CA 1
ATOM 2273 C C . ASN B 1 23 ? -10.008 17.781 -15.023 1 85.12 23 ASN B C 1
ATOM 2275 O O . ASN B 1 23 ? -11.164 17.844 -15.453 1 85.12 23 ASN B O 1
ATOM 2279 N N . ILE B 1 24 ? -9.789 17.719 -13.805 1 84.75 24 ILE B N 1
ATOM 2280 C CA . ILE B 1 24 ? -10.82 17.75 -12.781 1 84.75 24 ILE B CA 1
ATOM 2281 C C . ILE B 1 24 ? -11.375 19.172 -12.641 1 84.75 24 ILE B C 1
ATOM 2283 O O . ILE B 1 24 ? -12.562 19.359 -12.375 1 84.75 24 ILE B O 1
ATOM 2287 N N . GLY B 1 25 ? -10.594 20.109 -12.898 1 88 25 GLY B N 1
ATOM 2288 C CA . GLY B 1 25 ? -10.93 21.5 -12.648 1 88 25 GLY B CA 1
ATOM 2289 C C . GLY B 1 25 ? -10.602 21.953 -11.242 1 88 25 GLY B C 1
ATOM 2290 O O . GLY B 1 25 ? -11.172 21.438 -10.273 1 88 25 GLY B O 1
ATOM 2291 N N . ILE B 1 26 ? -9.805 22.922 -11.141 1 88.56 26 ILE B N 1
ATOM 2292 C CA . ILE B 1 26 ? -9.305 23.406 -9.859 1 88.56 26 ILE B CA 1
ATOM 2293 C C . ILE B 1 26 ? -10.477 23.875 -8.992 1 88.56 26 ILE B C 1
ATOM 2295 O O . ILE B 1 26 ? -10.422 23.766 -7.762 1 88.56 26 ILE B O 1
ATOM 2299 N N . ASN B 1 27 ? -11.516 24.266 -9.594 1 90.94 27 ASN B N 1
ATOM 2300 C CA . ASN B 1 27 ? -12.68 24.766 -8.883 1 90.94 27 ASN B CA 1
ATOM 2301 C C . ASN B 1 27 ? -13.516 23.641 -8.281 1 90.94 27 ASN B C 1
ATOM 2303 O O . ASN B 1 27 ? -14.359 23.875 -7.414 1 90.94 27 ASN B O 1
ATOM 2307 N N . ASN B 1 28 ? -13.219 22.469 -8.742 1 92.62 28 ASN B N 1
ATOM 2308 C CA . ASN B 1 28 ? -13.969 21.328 -8.258 1 92.62 28 ASN B CA 1
ATOM 2309 C C . ASN B 1 28 ? -13.266 20.641 -7.094 1 92.62 28 ASN B C 1
ATOM 2311 O O . ASN B 1 28 ? -13.773 19.672 -6.531 1 92.62 28 ASN B O 1
ATOM 2315 N N . VAL B 1 29 ? -12.156 21.156 -6.738 1 94.75 29 VAL B N 1
ATOM 2316 C CA . VAL B 1 29 ? -11.398 20.609 -5.617 1 94.75 29 VAL B CA 1
ATOM 2317 C C . VAL B 1 29 ? -11.562 21.516 -4.398 1 94.75 29 VAL B C 1
ATOM 2319 O O . VAL B 1 29 ? -11.273 22.719 -4.465 1 94.75 29 VAL B O 1
ATOM 2322 N N . PRO B 1 30 ? -12.047 20.953 -3.293 1 97 30 PRO B N 1
ATOM 2323 C CA . PRO B 1 30 ? -12.211 21.766 -2.082 1 97 30 PRO B CA 1
ATOM 2324 C C . PRO B 1 30 ? -10.906 22.406 -1.616 1 97 30 PRO B C 1
ATOM 2326 O O . PRO B 1 30 ? -9.828 21.891 -1.917 1 97 30 PRO B O 1
ATOM 2329 N N . PRO B 1 31 ? -10.984 23.453 -0.888 1 97.19 31 PRO B N 1
ATOM 2330 C CA . PRO B 1 31 ? -9.828 24.328 -0.664 1 97.19 31 PRO B CA 1
ATOM 2331 C C . PRO B 1 31 ? -8.719 23.641 0.125 1 97.19 31 PRO B C 1
ATOM 2333 O O . PRO B 1 31 ? -7.535 23.812 -0.192 1 97.19 31 PRO B O 1
ATOM 2336 N N . VAL B 1 32 ? -9.023 22.953 1.197 1 97.94 32 VAL B N 1
ATOM 2337 C CA . VAL B 1 32 ? -7.973 22.344 2.006 1 97.94 32 VAL B CA 1
ATOM 2338 C C . VAL B 1 32 ? -7.238 21.281 1.183 1 97.94 32 VAL B C 1
ATOM 2340 O O . VAL B 1 32 ? -6.008 21.203 1.222 1 97.94 32 VAL B O 1
ATOM 2343 N N . THR B 1 33 ? -7.98 20.438 0.455 1 97.81 33 THR B N 1
ATOM 2344 C CA . THR B 1 33 ? -7.395 19.422 -0.427 1 97.81 33 THR B CA 1
ATOM 2345 C C . THR B 1 33 ? -6.516 20.094 -1.487 1 97.81 33 THR B C 1
ATOM 2347 O O . THR B 1 33 ? -5.379 19.672 -1.708 1 97.81 33 THR B O 1
ATOM 2350 N N . LEU B 1 34 ? -7.043 21.156 -2.006 1 97.31 34 LEU B N 1
ATOM 2351 C CA . LEU B 1 34 ? -6.328 21.844 -3.074 1 97.31 34 LEU B CA 1
ATOM 2352 C C . LEU B 1 34 ? -5.047 22.484 -2.547 1 97.31 34 LEU B C 1
ATOM 2354 O O . LEU B 1 34 ? -3.977 22.328 -3.143 1 97.31 34 LEU B O 1
ATOM 2358 N N . ILE B 1 35 ? -5.109 23.188 -1.481 1 97.25 35 ILE B N 1
ATOM 2359 C CA . ILE B 1 35 ? -3.961 23.875 -0.901 1 97.25 35 ILE B CA 1
ATOM 2360 C C . ILE B 1 35 ? -2.9 22.859 -0.495 1 97.25 35 ILE B C 1
ATOM 2362 O O . ILE B 1 35 ? -1.702 23.094 -0.663 1 97.25 35 ILE B O 1
ATOM 2366 N N . SER B 1 36 ? -3.346 21.719 0.037 1 97.75 36 SER B N 1
ATOM 2367 C CA . SER B 1 36 ? -2.41 20.672 0.428 1 97.75 36 SER B CA 1
ATOM 2368 C C . SER B 1 36 ? -1.649 20.141 -0.778 1 97.75 36 SER B C 1
ATOM 2370 O O . SER B 1 36 ? -0.431 19.953 -0.723 1 97.75 36 SER B O 1
ATOM 2372 N N . ILE B 1 37 ? -2.354 19.922 -1.855 1 97.38 37 ILE B N 1
ATOM 2373 C CA . ILE B 1 37 ? -1.744 19.375 -3.062 1 97.38 37 ILE B CA 1
ATOM 2374 C C . ILE B 1 37 ? -0.779 20.406 -3.662 1 97.38 37 ILE B C 1
ATOM 2376 O O . ILE B 1 37 ? 0.379 20.078 -3.939 1 97.38 37 ILE B O 1
ATOM 2380 N N . ILE B 1 38 ? -1.211 21.625 -3.801 1 95.56 38 ILE B N 1
ATOM 2381 C CA . ILE B 1 38 ? -0.395 22.672 -4.402 1 95.56 38 ILE B CA 1
ATOM 2382 C C . ILE B 1 38 ? 0.812 22.953 -3.512 1 95.56 38 ILE B C 1
ATOM 2384 O O . ILE B 1 38 ? 1.913 23.203 -4.008 1 95.56 38 ILE B O 1
ATOM 2388 N N . GLY B 1 39 ? 0.559 22.969 -2.229 1 96.19 39 GLY B N 1
ATOM 2389 C CA . GLY B 1 39 ? 1.652 23.203 -1.298 1 96.19 39 GLY B CA 1
ATOM 2390 C C . GLY B 1 39 ? 2.754 22.156 -1.405 1 96.19 39 GLY B C 1
ATOM 2391 O O . GLY B 1 39 ? 3.936 22.5 -1.466 1 96.19 39 GLY B O 1
ATOM 2392 N N . GLN B 1 40 ? 2.412 20.859 -1.495 1 96.56 40 GLN B N 1
ATOM 2393 C CA . GLN B 1 40 ? 3.4 19.797 -1.587 1 96.56 40 GLN B CA 1
ATOM 2394 C C . GLN B 1 40 ? 4.066 19.781 -2.959 1 96.56 40 GLN B C 1
ATOM 2396 O O . GLN B 1 40 ? 5.25 19.453 -3.074 1 96.56 40 GLN B O 1
ATOM 2401 N N . LEU B 1 41 ? 3.293 20.156 -3.926 1 94.94 41 LEU B N 1
ATOM 2402 C CA . LEU B 1 41 ? 3.848 20.297 -5.27 1 94.94 41 LEU B CA 1
ATOM 2403 C C . LEU B 1 41 ? 4.895 21.391 -5.316 1 94.94 41 LEU B C 1
ATOM 2405 O O . LEU B 1 41 ? 5.977 21.203 -5.871 1 94.94 41 LEU B O 1
ATOM 2409 N N . ALA B 1 42 ? 4.582 22.516 -4.758 1 94.25 42 ALA B N 1
ATOM 2410 C CA . ALA B 1 42 ? 5.492 23.656 -4.738 1 94.25 42 ALA B CA 1
ATOM 2411 C C . ALA B 1 42 ? 6.738 23.359 -3.914 1 94.25 42 ALA B C 1
ATOM 2413 O O . ALA B 1 42 ? 7.844 23.766 -4.273 1 94.25 42 ALA B O 1
ATOM 2414 N N . LEU B 1 43 ? 6.535 22.625 -2.861 1 93.94 43 LEU B N 1
ATOM 2415 C CA . LEU B 1 43 ? 7.66 22.234 -2.016 1 93.94 43 LEU B CA 1
ATOM 2416 C C . LEU B 1 43 ? 8.602 21.297 -2.76 1 93.94 43 LEU B C 1
ATOM 2418 O O . LEU B 1 43 ? 9.812 21.516 -2.77 1 93.94 43 LEU B O 1
ATOM 2422 N N . TYR B 1 44 ? 8.086 20.328 -3.352 1 93.69 44 TYR B N 1
ATOM 2423 C CA . TYR B 1 44 ? 8.906 19.359 -4.074 1 93.69 44 TYR B CA 1
ATOM 2424 C C . TYR B 1 44 ? 9.641 20.016 -5.234 1 93.69 44 TYR B C 1
ATOM 2426 O O . TYR B 1 44 ? 10.805 19.719 -5.488 1 93.69 44 TYR B O 1
ATOM 2434 N N . SER B 1 45 ? 8.938 20.969 -5.977 1 91.94 45 SER B N 1
ATOM 2435 C CA . SER B 1 45 ? 9.469 21.578 -7.184 1 91.94 45 SER B CA 1
ATOM 2436 C C . SER B 1 45 ? 10.469 22.688 -6.848 1 91.94 45 SER B C 1
ATOM 2438 O O . SER B 1 45 ? 11.164 23.188 -7.73 1 91.94 45 SER B O 1
ATOM 2440 N N . GLY B 1 46 ? 10.531 23.094 -5.633 1 89 46 GLY B N 1
ATOM 2441 C CA . GLY B 1 46 ? 11.508 24.094 -5.215 1 89 46 GLY B CA 1
ATOM 2442 C C . GLY B 1 46 ? 10.977 25.516 -5.301 1 89 46 GLY B C 1
ATOM 2443 O O . GLY B 1 46 ? 11.734 26.469 -5.129 1 89 46 GLY B O 1
ATOM 2444 N N . PHE B 1 47 ? 9.727 25.625 -5.578 1 88.31 47 PHE B N 1
ATOM 2445 C CA . PHE B 1 47 ? 9.141 26.953 -5.617 1 88.31 47 PHE B CA 1
ATOM 2446 C C . PHE B 1 47 ? 9.016 27.531 -4.211 1 88.31 47 PHE B C 1
ATOM 2448 O O . PHE B 1 47 ? 8.984 28.75 -4.035 1 88.31 47 PHE B O 1
ATOM 2455 N N . LEU B 1 48 ? 8.859 26.703 -3.246 1 89.12 48 LEU B N 1
ATOM 2456 C CA . LEU B 1 48 ? 8.906 27.094 -1.842 1 89.12 48 LEU B CA 1
ATOM 2457 C C . LEU B 1 48 ? 10.289 26.828 -1.252 1 89.12 48 LEU B C 1
ATOM 2459 O O . LEU B 1 48 ? 10.719 25.688 -1.15 1 89.12 48 LEU B O 1
ATOM 2463 N N . ASN B 1 49 ? 10.945 27.891 -0.978 1 86 49 ASN B N 1
ATOM 2464 C CA . ASN B 1 49 ? 12.289 27.766 -0.423 1 86 49 ASN B CA 1
ATOM 2465 C C . ASN B 1 49 ? 12.258 27.562 1.088 1 86 49 ASN B C 1
ATOM 2467 O O . ASN B 1 49 ? 11.711 28.391 1.822 1 86 49 ASN B O 1
ATOM 2471 N N . VAL B 1 50 ? 12.789 26.406 1.44 1 89 50 VAL B N 1
ATOM 2472 C CA . VAL B 1 50 ? 12.812 26.062 2.859 1 89 50 VAL B CA 1
ATOM 2473 C C . VAL B 1 50 ? 14.242 25.797 3.305 1 89 50 VAL B C 1
ATOM 2475 O O . VAL B 1 50 ? 15.094 25.438 2.488 1 89 50 VAL B O 1
ATOM 2478 N N . PRO B 1 51 ? 14.539 25.984 4.582 1 89.5 51 PRO B N 1
ATOM 2479 C CA . PRO B 1 51 ? 15.914 25.859 5.082 1 89.5 51 PRO B CA 1
ATOM 2480 C C . PRO B 1 51 ? 16.312 24.422 5.363 1 89.5 51 PRO B C 1
ATOM 2482 O O . PRO B 1 51 ? 17.359 24.172 5.988 1 89.5 51 PRO B O 1
ATOM 2485 N N . TRP B 1 52 ? 15.508 23.453 5.004 1 89.69 52 TRP B N 1
ATOM 2486 C CA . TRP B 1 52 ? 15.852 22.062 5.227 1 89.69 52 TRP B CA 1
ATOM 2487 C C . TRP B 1 52 ? 15.805 21.266 3.918 1 89.69 52 TRP B C 1
ATOM 2489 O O . TRP B 1 52 ? 15.203 21.719 2.939 1 89.69 52 TRP B O 1
ATOM 2499 N N . ASP B 1 53 ? 16.594 20.094 3.977 1 89.62 53 ASP B N 1
ATOM 2500 C CA . ASP B 1 53 ? 16.453 19.109 2.902 1 89.62 53 ASP B CA 1
ATOM 2501 C C . ASP B 1 53 ? 15.477 18 3.297 1 89.62 53 ASP B C 1
ATOM 2503 O O . ASP B 1 53 ? 15.219 17.781 4.484 1 89.62 53 ASP B O 1
ATOM 2507 N N . LYS B 1 54 ? 14.969 17.344 2.248 1 88.56 54 LYS B N 1
ATOM 2508 C CA . LYS B 1 54 ? 13.977 16.297 2.498 1 88.56 54 LYS B CA 1
ATOM 2509 C C . LYS B 1 54 ? 14.516 15.242 3.453 1 88.56 54 LYS B C 1
ATOM 2511 O O . LYS B 1 54 ? 13.797 14.758 4.324 1 88.56 54 LYS B O 1
ATOM 2516 N N . TRP B 1 55 ? 15.773 14.945 3.387 1 88.12 55 TRP B N 1
ATOM 2517 C CA . TRP B 1 55 ? 16.312 13.852 4.199 1 88.12 55 TRP B CA 1
ATOM 2518 C C . TRP B 1 55 ? 16.688 14.352 5.59 1 88.12 55 TRP B C 1
ATOM 2520 O O . TRP B 1 55 ? 16.859 13.547 6.516 1 88.12 55 TRP B O 1
ATOM 2530 N N . ASP B 1 56 ? 16.75 15.75 5.715 1 90.75 56 ASP B N 1
ATOM 2531 C CA . ASP B 1 56 ? 17 16.359 7.016 1 90.75 56 ASP B CA 1
ATOM 2532 C C . ASP B 1 56 ? 15.758 16.25 7.906 1 90.75 56 ASP B C 1
ATOM 2534 O O . ASP B 1 56 ? 15.852 16.359 9.133 1 90.75 56 ASP B O 1
ATOM 2538 N N . VAL B 1 57 ? 14.672 16 7.219 1 94.19 57 VAL B N 1
ATOM 2539 C CA . VAL B 1 57 ? 13.445 16.047 7.996 1 94.19 57 VAL B CA 1
ATOM 2540 C C . VAL B 1 57 ? 12.688 14.734 7.84 1 94.19 57 VAL B C 1
ATOM 2542 O O . VAL B 1 57 ? 11.492 14.656 8.141 1 94.19 57 VAL B O 1
ATOM 2545 N N . CYS B 1 58 ? 13.344 13.711 7.391 1 94.31 58 CYS B N 1
ATOM 2546 C CA . CYS B 1 58 ? 12.695 12.414 7.246 1 94.31 58 CYS B CA 1
ATOM 2547 C C . CYS B 1 58 ? 12.289 11.859 8.602 1 94.31 58 CYS B C 1
ATOM 2549 O O . CYS B 1 58 ? 12.898 12.188 9.625 1 94.31 58 CYS B O 1
ATOM 2551 N N . LEU B 1 59 ? 11.281 11.094 8.648 1 95.5 59 LEU B N 1
ATOM 2552 C CA . LEU B 1 59 ? 10.719 10.531 9.875 1 95.5 59 LEU B CA 1
ATOM 2553 C C . LEU B 1 59 ? 11.516 9.312 10.32 1 95.5 59 LEU B C 1
ATOM 2555 O O . LEU B 1 59 ? 11.625 8.328 9.586 1 95.5 59 LEU B O 1
ATOM 2559 N N . ASN B 1 60 ? 12.094 9.391 11.422 1 94.81 60 ASN B N 1
ATOM 2560 C CA . ASN B 1 60 ? 12.766 8.25 12.039 1 94.81 60 ASN B CA 1
ATOM 2561 C C . ASN B 1 60 ? 12.695 8.312 13.562 1 94.81 60 ASN B C 1
ATOM 2563 O O . ASN B 1 60 ? 12.586 9.398 14.141 1 94.81 60 ASN B O 1
ATOM 2567 N N . ALA B 1 61 ? 12.703 7.199 14.164 1 94.75 61 ALA B N 1
ATOM 2568 C CA . ALA B 1 61 ? 12.484 7.113 15.609 1 94.75 61 ALA B CA 1
ATOM 2569 C C . ALA B 1 61 ? 13.68 7.66 16.375 1 94.75 61 ALA B C 1
ATOM 2571 O O . ALA B 1 61 ? 13.516 8.336 17.391 1 94.75 61 ALA B O 1
ATOM 2572 N N . ARG B 1 62 ? 14.828 7.473 15.898 1 93.94 62 ARG B N 1
ATOM 2573 C CA . ARG B 1 62 ? 16.047 7.879 16.578 1 93.94 62 ARG B CA 1
ATOM 2574 C C . ARG B 1 62 ? 16.094 9.391 16.766 1 93.94 62 ARG B C 1
ATOM 2576 O O . ARG B 1 62 ? 16.25 9.883 17.891 1 93.94 62 ARG B O 1
ATOM 2583 N N . ASP B 1 63 ? 15.898 10.141 15.734 1 94.62 63 ASP B N 1
ATOM 2584 C CA . ASP B 1 63 ? 16.047 11.594 15.789 1 94.62 63 ASP B CA 1
ATOM 2585 C C . ASP B 1 63 ? 14.906 12.234 16.578 1 94.62 63 ASP B C 1
ATOM 2587 O O . ASP B 1 63 ? 15.102 13.258 17.234 1 94.62 63 ASP B O 1
ATOM 2591 N N . ILE B 1 64 ? 13.805 11.625 16.531 1 95.62 64 ILE B N 1
ATOM 2592 C CA . ILE B 1 64 ? 12.672 12.188 17.266 1 95.62 64 ILE B CA 1
ATOM 2593 C C . ILE B 1 64 ? 12.828 11.891 18.766 1 95.62 64 ILE B C 1
ATOM 2595 O O . ILE B 1 64 ? 12.633 12.781 19.594 1 95.62 64 ILE B O 1
ATOM 2599 N N . ILE B 1 65 ? 13.203 10.695 19.156 1 93.75 65 ILE B N 1
ATOM 2600 C CA . ILE B 1 65 ? 13.273 10.273 20.562 1 93.75 65 ILE B CA 1
ATOM 2601 C C . ILE B 1 65 ? 14.562 10.797 21.188 1 93.75 65 ILE B C 1
ATOM 2603 O O . ILE B 1 65 ? 14.539 11.375 22.281 1 93.75 65 ILE B O 1
ATOM 2607 N N . ARG B 1 66 ? 15.641 10.664 20.562 1 93.12 66 ARG B N 1
ATOM 2608 C CA . ARG B 1 66 ? 16.938 11.008 21.141 1 93.12 66 ARG B CA 1
ATOM 2609 C C . ARG B 1 66 ? 17.266 12.484 20.938 1 93.12 66 ARG B C 1
ATOM 2611 O O . ARG B 1 66 ? 17.641 13.18 21.891 1 93.12 66 ARG B O 1
ATOM 2618 N N . ASN B 1 67 ? 17.047 12.969 19.703 1 94.31 67 ASN B N 1
ATOM 2619 C CA . ASN B 1 67 ? 17.438 14.328 19.375 1 94.31 67 ASN B CA 1
ATOM 2620 C C . ASN B 1 67 ? 16.281 15.312 19.562 1 94.31 67 ASN B C 1
ATOM 2622 O O . ASN B 1 67 ? 16.453 16.516 19.391 1 94.31 67 ASN B O 1
ATOM 2626 N N . LYS B 1 68 ? 15.078 14.844 19.781 1 95.38 68 LYS B N 1
ATOM 2627 C CA . LYS B 1 68 ? 13.891 15.641 20.062 1 95.38 68 LYS B CA 1
ATOM 2628 C C . LYS B 1 68 ? 13.555 16.578 18.906 1 95.38 68 LYS B C 1
ATOM 2630 O O . LYS B 1 68 ? 13.203 17.734 19.109 1 95.38 68 LYS B O 1
ATOM 2635 N N . GLU B 1 69 ? 13.836 16.141 17.75 1 95.88 69 GLU B N 1
ATOM 2636 C CA . GLU B 1 69 ? 13.492 16.891 16.547 1 95.88 69 GLU B CA 1
ATOM 2637 C C . GLU B 1 69 ? 12.031 16.688 16.156 1 95.88 69 GLU B C 1
ATOM 2639 O O . GLU B 1 69 ? 11.727 16.094 15.117 1 95.88 69 GLU B O 1
ATOM 2644 N N . TYR B 1 70 ? 11.188 17.391 16.828 1 96.06 70 TYR B N 1
ATOM 2645 C CA . TYR B 1 70 ? 9.75 17.156 16.734 1 96.06 70 TYR B CA 1
ATOM 2646 C C . TYR B 1 70 ? 9.188 17.734 15.445 1 96.06 70 TYR B C 1
ATOM 2648 O O . TYR B 1 70 ? 8.094 17.375 15.016 1 96.06 70 TYR B O 1
ATOM 2656 N N . ARG B 1 71 ? 9.938 18.625 14.781 1 95.06 71 ARG B N 1
ATOM 2657 C CA . ARG B 1 71 ? 9.477 19.188 13.516 1 95.06 71 ARG B CA 1
ATOM 2658 C C . ARG B 1 71 ? 9.305 18.094 12.461 1 95.06 71 ARG B C 1
ATOM 2660 O O . ARG B 1 71 ? 8.523 18.234 11.523 1 95.06 71 ARG B O 1
ATOM 2667 N N . ARG B 1 72 ? 9.992 16.984 12.617 1 96.38 72 ARG B N 1
ATOM 2668 C CA . ARG B 1 72 ? 9.953 15.867 11.688 1 96.38 72 ARG B CA 1
ATOM 2669 C C . ARG B 1 72 ? 8.57 15.219 11.68 1 96.38 72 ARG B C 1
ATOM 2671 O O . ARG B 1 72 ? 8.188 14.578 10.695 1 96.38 72 ARG B O 1
ATOM 2678 N N . LEU B 1 73 ? 7.887 15.422 12.781 1 96.56 73 LEU B N 1
ATOM 2679 C CA . LEU B 1 73 ? 6.57 14.805 12.906 1 96.56 73 LEU B CA 1
ATOM 2680 C C . LEU B 1 73 ? 5.605 15.367 11.859 1 96.56 73 LEU B C 1
ATOM 2682 O O . LEU B 1 73 ? 4.695 14.672 11.414 1 96.56 73 LEU B O 1
ATOM 2686 N N . PHE B 1 74 ? 5.867 16.578 11.43 1 96.06 74 PHE B N 1
ATOM 2687 C CA . PHE B 1 74 ? 4.984 17.219 10.461 1 96.06 74 PHE B CA 1
ATOM 2688 C C . PHE B 1 74 ? 5.672 17.359 9.109 1 96.06 74 PHE B C 1
ATOM 2690 O O . PHE B 1 74 ? 5.078 17.062 8.07 1 96.06 74 PHE B O 1
ATOM 2697 N N . LEU B 1 75 ? 6.918 17.703 9.125 1 96.31 75 LEU B N 1
ATOM 2698 C CA . LEU B 1 75 ? 7.613 18.078 7.895 1 96.31 75 LEU B CA 1
ATOM 2699 C C . LEU B 1 75 ? 7.891 16.844 7.039 1 96.31 75 LEU B C 1
ATOM 2701 O O . LEU B 1 75 ? 7.93 16.938 5.812 1 96.31 75 LEU B O 1
ATOM 2705 N N . SER B 1 76 ? 8.07 15.695 7.613 1 96.69 76 SER B N 1
ATOM 2706 C CA . SER B 1 76 ? 8.352 14.477 6.867 1 96.69 76 SER B CA 1
ATOM 2707 C C . SER B 1 76 ? 7.184 14.102 5.953 1 96.69 76 SER B C 1
ATOM 2709 O O . SER B 1 76 ? 7.387 13.547 4.871 1 96.69 76 SER B O 1
ATOM 2711 N N . ALA B 1 77 ? 5.957 14.477 6.418 1 96.94 77 ALA B N 1
ATOM 2712 C CA . ALA B 1 77 ? 4.754 14.086 5.691 1 96.94 77 ALA B CA 1
ATOM 2713 C C . ALA B 1 77 ? 4.613 14.875 4.395 1 96.94 77 ALA B C 1
ATOM 2715 O O . ALA B 1 77 ? 4.016 14.398 3.428 1 96.94 77 ALA B O 1
ATOM 2716 N N . VAL B 1 78 ? 5.203 16.047 4.355 1 96.62 78 VAL B N 1
ATOM 2717 C CA . VAL B 1 78 ? 4.961 16.906 3.195 1 96.62 78 VAL B CA 1
ATOM 2718 C C . VAL B 1 78 ? 6.164 16.844 2.254 1 96.62 78 VAL B C 1
ATOM 2720 O O . VAL B 1 78 ? 6.18 17.516 1.218 1 96.62 78 VAL B O 1
ATOM 2723 N N . GLU B 1 79 ? 7.164 16.047 2.584 1 95.25 79 GLU B N 1
ATOM 2724 C CA . GLU B 1 79 ? 8.328 15.859 1.722 1 95.25 79 GLU B CA 1
ATOM 2725 C C . GLU B 1 79 ? 8.219 14.555 0.927 1 95.25 79 GLU B C 1
ATOM 2727 O O . GLU B 1 79 ? 7.652 13.578 1.405 1 95.25 79 GLU B O 1
ATOM 2732 N N . HIS B 1 80 ? 8.766 14.586 -0.323 1 93.38 80 HIS B N 1
ATOM 2733 C CA . HIS B 1 80 ? 8.742 13.406 -1.184 1 93.38 80 HIS B CA 1
ATOM 2734 C C . HIS B 1 80 ? 10.109 13.164 -1.818 1 93.38 80 HIS B C 1
ATOM 2736 O O . HIS B 1 80 ? 10.805 14.109 -2.197 1 93.38 80 HIS B O 1
ATOM 2742 N N . GLY B 1 81 ? 10.453 11.93 -1.903 1 86.19 81 GLY B N 1
ATOM 2743 C CA . GLY B 1 81 ? 11.758 11.531 -2.406 1 86.19 81 GLY B CA 1
ATOM 2744 C C . GLY B 1 81 ? 11.898 11.703 -3.908 1 86.19 81 GLY B C 1
ATOM 2745 O O . GLY B 1 81 ? 13 11.938 -4.41 1 86.19 81 GLY B O 1
ATOM 2746 N N . ASP B 1 82 ? 10.773 11.602 -4.652 1 85.75 82 ASP B N 1
ATOM 2747 C CA . ASP B 1 82 ? 10.805 11.734 -6.105 1 85.75 82 ASP B CA 1
ATOM 2748 C C . ASP B 1 82 ? 9.453 12.219 -6.641 1 85.75 82 ASP B C 1
ATOM 2750 O O . ASP B 1 82 ? 8.469 12.273 -5.898 1 85.75 82 ASP B O 1
ATOM 2754 N N . ASP B 1 83 ? 9.406 12.539 -7.922 1 88.31 83 ASP B N 1
ATOM 2755 C CA . ASP B 1 83 ? 8.227 13.172 -8.508 1 88.31 83 ASP B CA 1
ATOM 2756 C C . ASP B 1 83 ? 7.082 12.18 -8.664 1 88.31 83 ASP B C 1
ATOM 2758 O O . ASP B 1 83 ? 5.914 12.539 -8.484 1 88.31 83 ASP B O 1
ATOM 2762 N N . MET B 1 84 ? 7.449 11 -9 1 81.56 84 MET B N 1
ATOM 2763 C CA . MET B 1 84 ? 6.383 10.008 -9.156 1 81.56 84 MET B CA 1
ATOM 2764 C C . MET B 1 84 ? 5.75 9.672 -7.816 1 81.56 84 MET B C 1
ATOM 2766 O O . MET B 1 84 ? 4.535 9.477 -7.727 1 81.56 84 MET B O 1
ATOM 2770 N N . HIS B 1 85 ? 6.613 9.555 -6.789 1 82.88 85 HIS B N 1
ATOM 2771 C CA . HIS B 1 85 ? 6.094 9.367 -5.438 1 82.88 85 HIS B CA 1
ATOM 2772 C C . HIS B 1 85 ? 5.125 10.484 -5.062 1 82.88 85 HIS B C 1
ATOM 2774 O O . HIS B 1 85 ? 4.039 10.219 -4.535 1 82.88 85 HIS B O 1
ATOM 2780 N N . LEU B 1 86 ? 5.465 11.633 -5.402 1 91.56 86 LEU B N 1
ATOM 2781 C CA . LEU B 1 86 ? 4.598 12.781 -5.164 1 91.56 86 LEU B CA 1
ATOM 2782 C C . LEU B 1 86 ? 3.295 12.656 -5.945 1 91.56 86 LEU B C 1
ATOM 2784 O O . LEU B 1 86 ? 2.211 12.852 -5.391 1 91.56 86 LEU B O 1
ATOM 2788 N N . TYR B 1 87 ? 3.395 12.383 -7.18 1 88.12 87 TYR B N 1
ATOM 2789 C CA . TYR B 1 87 ? 2.236 12.273 -8.062 1 88.12 87 TYR B CA 1
ATOM 2790 C C . TYR B 1 87 ? 1.228 11.273 -7.516 1 88.12 87 TYR B C 1
ATOM 2792 O O . TYR B 1 87 ? 0.041 11.578 -7.383 1 88.12 87 TYR B O 1
ATOM 2800 N N . TYR B 1 88 ? 1.702 10.195 -7.09 1 81.62 88 TYR B N 1
ATOM 2801 C CA . TYR B 1 88 ? 0.805 9.141 -6.617 1 81.62 88 TYR B CA 1
ATOM 2802 C C . TYR B 1 88 ? 0.169 9.531 -5.289 1 81.62 88 TYR B C 1
ATOM 2804 O O . TYR B 1 88 ? -1.011 9.25 -5.055 1 81.62 88 TYR B O 1
ATOM 2812 N N . ASN B 1 89 ? 0.904 10.047 -4.469 1 90.62 89 ASN B N 1
ATOM 2813 C CA . ASN B 1 89 ? 0.355 10.516 -3.201 1 90.62 89 ASN B CA 1
ATOM 2814 C C . ASN B 1 89 ? -0.759 11.531 -3.416 1 90.62 89 ASN B C 1
ATOM 2816 O O . ASN B 1 89 ? -1.851 11.398 -2.861 1 90.62 89 ASN B O 1
ATOM 2820 N N . MET B 1 90 ? -0.459 12.422 -4.328 1 93.88 90 MET B N 1
ATOM 2821 C CA . MET B 1 90 ? -1.396 13.531 -4.488 1 93.88 90 MET B CA 1
ATOM 2822 C C . MET B 1 90 ? -2.643 13.086 -5.246 1 93.88 90 MET B C 1
ATOM 2824 O O . MET B 1 90 ? -3.74 13.586 -4.988 1 93.88 90 MET B O 1
ATOM 2828 N N . LEU B 1 91 ? -2.471 12.195 -6.121 1 86.75 91 LEU B N 1
ATOM 2829 C CA . LEU B 1 91 ? -3.631 11.656 -6.824 1 86.75 91 LEU B CA 1
ATOM 2830 C C . LEU B 1 91 ? -4.551 10.906 -5.867 1 86.75 91 LEU B C 1
ATOM 2832 O O . LEU B 1 91 ? -5.77 11.094 -5.898 1 86.75 91 LEU B O 1
ATOM 2836 N N . SER B 1 92 ? -3.926 10.086 -5.023 1 85.69 92 SER B N 1
ATOM 2837 C CA . SER B 1 92 ? -4.699 9.367 -4.02 1 85.69 92 SER B CA 1
ATOM 2838 C C . SER B 1 92 ? -5.355 10.328 -3.033 1 85.69 92 SER B C 1
ATOM 2840 O O . SER B 1 92 ? -6.523 10.156 -2.67 1 85.69 92 SER B O 1
ATOM 2842 N N . PHE B 1 93 ? -4.66 11.312 -2.652 1 94.31 93 PHE B N 1
ATOM 2843 C CA . PHE B 1 93 ? -5.172 12.297 -1.709 1 94.31 93 PHE B CA 1
ATOM 2844 C C . PHE B 1 93 ? -6.305 13.102 -2.332 1 94.31 93 PHE B C 1
ATOM 2846 O O . PHE B 1 93 ? -7.273 13.453 -1.652 1 94.31 93 PHE B O 1
ATOM 2853 N N . LEU B 1 94 ? -6.176 13.391 -3.629 1 92.19 94 LEU B N 1
ATOM 2854 C CA . LEU B 1 94 ? -7.191 14.164 -4.332 1 92.19 94 LEU B CA 1
ATOM 2855 C C . LEU B 1 94 ? -8.555 13.492 -4.238 1 92.19 94 LEU B C 1
ATOM 2857 O O . LEU B 1 94 ? -9.555 14.141 -3.932 1 92.19 94 LEU B O 1
ATOM 2861 N N . VAL B 1 95 ? -8.586 12.266 -4.363 1 85.62 95 VAL B N 1
ATOM 2862 C CA . VAL B 1 95 ? -9.836 11.516 -4.355 1 85.62 95 VAL B CA 1
ATOM 2863 C C . VAL B 1 95 ? -10.391 11.461 -2.934 1 85.62 95 VAL B C 1
ATOM 2865 O O . VAL B 1 95 ? -11.539 11.844 -2.695 1 85.62 95 VAL B O 1
ATOM 2868 N N . LYS B 1 96 ? -9.648 11.062 -2.016 1 89.19 96 LYS B N 1
ATOM 2869 C CA . LYS B 1 96 ? -10.086 10.883 -0.634 1 89.19 96 LYS B CA 1
ATOM 2870 C C . LYS B 1 96 ? -10.344 12.227 0.042 1 89.19 96 LYS B C 1
ATOM 2872 O O . LYS B 1 96 ? -11.32 12.375 0.787 1 89.19 96 LYS B O 1
ATOM 2877 N N . GLY B 1 97 ? -9.414 13.141 -0.255 1 94.19 97 GLY B N 1
ATOM 2878 C CA . GLY B 1 97 ? -9.578 14.469 0.311 1 94.19 97 GLY B CA 1
ATOM 2879 C C . GLY B 1 97 ? -10.836 15.172 -0.163 1 94.19 97 GLY B C 1
ATOM 2880 O O . GLY B 1 97 ? -11.555 15.773 0.635 1 94.19 97 GLY B O 1
ATOM 2881 N N . ARG B 1 98 ? -11.055 15.047 -1.459 1 92.88 98 ARG B N 1
ATOM 2882 C CA . ARG B 1 98 ? -12.258 15.664 -2.01 1 92.88 98 ARG B CA 1
ATOM 2883 C C . ARG B 1 98 ? -13.508 15.094 -1.355 1 92.88 98 ARG B C 1
ATOM 2885 O O . ARG B 1 98 ? -14.391 15.852 -0.938 1 92.88 98 ARG B O 1
ATOM 2892 N N . SER B 1 99 ? -13.586 13.844 -1.203 1 89.38 99 SER B N 1
ATOM 2893 C CA . SER B 1 99 ? -14.75 13.18 -0.622 1 89.38 99 SER B CA 1
ATOM 2894 C C . SER B 1 99 ? -14.906 13.531 0.852 1 89.38 99 SER B C 1
ATOM 2896 O O . SER B 1 99 ? -15.992 13.938 1.283 1 89.38 99 SER B O 1
ATOM 2898 N N . LEU B 1 100 ? -13.906 13.516 1.554 1 93.31 100 LEU B N 1
ATOM 2899 C CA . LEU B 1 100 ? -13.969 13.719 2.998 1 93.31 100 LEU B CA 1
ATOM 2900 C C . LEU B 1 100 ? -14.203 15.188 3.332 1 93.31 100 LEU B C 1
ATOM 2902 O O . LEU B 1 100 ? -14.984 15.508 4.227 1 93.31 100 LEU B O 1
ATOM 2906 N N . GLU B 1 101 ? -13.508 16.047 2.627 1 95.75 101 GLU B N 1
ATOM 2907 C CA . GLU B 1 101 ? -13.672 17.469 2.895 1 95.75 101 GLU B CA 1
ATOM 2908 C C . GLU B 1 101 ? -15.094 17.938 2.609 1 95.75 101 GLU B C 1
ATOM 2910 O O . GLU B 1 101 ? -15.648 18.75 3.342 1 95.75 101 GLU B O 1
ATOM 2915 N N . ARG B 1 102 ? -15.672 17.422 1.608 1 93.19 102 ARG B N 1
ATOM 2916 C CA . ARG B 1 102 ? -17.047 17.781 1.278 1 93.19 102 ARG B CA 1
ATOM 2917 C C . ARG B 1 102 ? -18.016 17.281 2.346 1 93.19 102 ARG B C 1
ATOM 2919 O O . ARG B 1 102 ? -19.016 17.922 2.633 1 93.19 102 ARG B O 1
ATOM 2926 N N . ARG B 1 103 ? -17.656 16.312 2.914 1 89.5 103 ARG B N 1
ATOM 2927 C CA . ARG B 1 103 ? -18.531 15.695 3.904 1 89.5 103 ARG B CA 1
ATOM 2928 C C . ARG B 1 103 ? -18.406 16.391 5.258 1 89.5 103 ARG B C 1
ATOM 2930 O O . ARG B 1 103 ? -19.406 16.641 5.93 1 89.5 103 ARG B O 1
ATOM 2937 N N . MET B 1 104 ? -17.328 16.703 5.668 1 91.5 104 MET B N 1
ATOM 2938 C CA . MET B 1 104 ? -17.141 17.156 7.039 1 91.5 104 MET B CA 1
ATOM 2939 C C . MET B 1 104 ? -16.875 18.656 7.078 1 91.5 104 MET B C 1
ATOM 2941 O O . MET B 1 104 ? -16.906 19.281 8.141 1 91.5 104 MET B O 1
ATOM 2945 N N . GLY B 1 105 ? -16.641 19.234 5.918 1 93.88 105 GLY B N 1
ATOM 2946 C CA . GLY B 1 105 ? -16.312 20.641 5.871 1 93.88 105 GLY B CA 1
ATOM 2947 C C . GLY B 1 105 ? -14.82 20.906 5.922 1 93.88 105 GLY B C 1
ATOM 2948 O O . GLY B 1 105 ? -14.062 20.109 6.469 1 93.88 105 GLY B O 1
ATOM 2949 N N . SER B 1 106 ? -14.391 22.062 5.473 1 96.38 106 SER B N 1
ATOM 2950 C CA . SER B 1 106 ? -12.984 22.391 5.289 1 96.38 106 SER B CA 1
ATOM 2951 C C . SER B 1 106 ? -12.266 22.531 6.625 1 96.38 106 SER B C 1
ATOM 2953 O O . SER B 1 106 ? -11.141 22.062 6.793 1 96.38 106 SER B O 1
ATOM 2955 N N . LYS B 1 107 ? -12.906 23.172 7.59 1 96.31 107 LYS B N 1
ATOM 2956 C CA . LYS B 1 107 ? -12.258 23.391 8.875 1 96.31 107 LYS B CA 1
ATOM 2957 C C . LYS B 1 107 ? -12.016 22.078 9.609 1 96.31 107 LYS B C 1
ATOM 2959 O O . LYS B 1 107 ? -10.914 21.812 10.086 1 96.31 107 LYS B O 1
ATOM 2964 N N . ASN B 1 108 ? -13.078 21.281 9.664 1 95.94 108 ASN B N 1
ATOM 2965 C CA . ASN B 1 108 ? -12.953 19.984 10.305 1 95.94 108 ASN B CA 1
ATOM 2966 C C . ASN B 1 108 ? -11.938 19.094 9.586 1 95.94 108 ASN B C 1
ATOM 2968 O O . ASN B 1 108 ? -11.164 18.391 10.234 1 95.94 108 ASN B O 1
ATOM 2972 N N . PHE B 1 109 ? -11.961 19.172 8.281 1 96.94 109 PHE B N 1
ATOM 2973 C CA . PHE B 1 109 ? -11.047 18.344 7.496 1 96.94 109 PHE B CA 1
ATOM 2974 C C . PHE B 1 109 ? -9.602 18.75 7.727 1 96.94 109 PHE B C 1
ATOM 2976 O O . PHE B 1 109 ? -8.719 17.906 7.852 1 96.94 109 PHE B O 1
ATOM 2983 N N . LEU B 1 110 ? -9.367 20.062 7.816 1 97.5 110 LEU B N 1
ATOM 2984 C CA . LEU B 1 110 ? -8.023 20.562 8.07 1 97.5 110 LEU B CA 1
ATOM 2985 C C . LEU B 1 110 ? -7.48 20.047 9.391 1 97.5 110 LEU B C 1
ATOM 2987 O O . LEU B 1 110 ? -6.34 19.578 9.461 1 97.5 110 LEU B O 1
ATOM 2991 N N . LEU B 1 111 ? -8.266 20.109 10.367 1 96.88 111 LEU B N 1
ATOM 2992 C CA . LEU B 1 111 ? -7.82 19.656 11.688 1 96.88 111 LEU B CA 1
ATOM 2993 C C . LEU B 1 111 ? -7.68 18.141 11.719 1 96.88 111 LEU B C 1
ATOM 2995 O O . LEU B 1 111 ? -6.789 17.609 12.383 1 96.88 111 LEU B O 1
ATOM 2999 N N . THR B 1 112 ? -8.586 17.438 11.047 1 96.25 112 THR B N 1
ATOM 3000 C CA . THR B 1 112 ? -8.461 15.984 10.945 1 96.25 112 THR B CA 1
ATOM 3001 C C . THR B 1 112 ? -7.141 15.602 10.289 1 96.25 112 THR B C 1
ATOM 3003 O O . THR B 1 112 ? -6.449 14.695 10.758 1 96.25 112 THR B O 1
ATOM 3006 N N . LEU B 1 113 ? -6.809 16.328 9.25 1 97.62 113 LEU B N 1
ATOM 3007 C CA . LEU B 1 113 ? -5.551 16.078 8.555 1 97.62 113 LEU B CA 1
ATOM 3008 C C . LEU B 1 113 ? -4.363 16.281 9.484 1 97.62 113 LEU B C 1
ATOM 3010 O O . LEU B 1 113 ? -3.428 15.484 9.5 1 97.62 113 LEU B O 1
ATOM 3014 N N . ALA B 1 114 ? -4.422 17.297 10.188 1 97.25 114 ALA B N 1
ATOM 3015 C CA . ALA B 1 114 ? -3.338 17.609 11.117 1 97.25 114 ALA B CA 1
ATOM 3016 C C . ALA B 1 114 ? -3.195 16.531 12.188 1 97.25 114 ALA B C 1
ATOM 3018 O O . ALA B 1 114 ? -2.088 16.078 12.461 1 97.25 114 ALA B O 1
ATOM 3019 N N . VAL B 1 115 ? -4.27 16.141 12.727 1 96.81 115 VAL B N 1
ATOM 3020 C CA . VAL B 1 115 ? -4.266 15.133 13.781 1 96.81 115 VAL B CA 1
ATOM 3021 C C . VAL B 1 115 ? -3.762 13.797 13.234 1 96.81 115 VAL B C 1
ATOM 3023 O O . VAL B 1 115 ? -2.918 13.148 13.852 1 96.81 115 VAL B O 1
ATOM 3026 N N . LEU B 1 116 ? -4.254 13.453 12.078 1 97.62 116 LEU B N 1
ATOM 3027 C CA . LEU B 1 116 ? -3.859 12.18 11.484 1 97.62 116 LEU B CA 1
ATOM 3028 C C . LEU B 1 116 ? -2.381 12.195 11.109 1 97.62 116 LEU B C 1
ATOM 3030 O O . LEU B 1 116 ? -1.709 11.164 11.188 1 97.62 116 LEU B O 1
ATOM 3034 N N . THR B 1 117 ? -1.888 13.352 10.695 1 98.12 117 THR B N 1
ATOM 3035 C CA . THR B 1 117 ? -0.47 13.461 10.367 1 98.12 117 THR B CA 1
ATOM 3036 C C . THR B 1 117 ? 0.39 13.188 11.594 1 98.12 117 THR B C 1
ATOM 3038 O O . THR B 1 117 ? 1.301 12.359 11.555 1 98.12 117 THR B O 1
ATOM 3041 N N . VAL B 1 118 ? 0.041 13.766 12.648 1 96.88 118 VAL B N 1
ATOM 3042 C CA . VAL B 1 118 ? 0.814 13.625 13.883 1 96.88 118 VAL B CA 1
ATOM 3043 C C . VAL B 1 118 ? 0.646 12.211 14.438 1 96.88 118 VAL B C 1
ATOM 3045 O O . VAL B 1 118 ? 1.619 11.586 14.859 1 96.88 118 VAL B O 1
ATOM 3048 N N . LEU B 1 119 ? -0.564 11.75 14.414 1 96.75 119 LEU B N 1
ATOM 3049 C CA . LEU B 1 119 ? -0.829 10.406 14.922 1 96.75 119 LEU B CA 1
ATOM 3050 C C . LEU B 1 119 ? -0.057 9.359 14.117 1 96.75 119 LEU B C 1
ATOM 3052 O O . LEU B 1 119 ? 0.524 8.438 14.688 1 96.75 119 LEU B O 1
ATOM 3056 N N . THR B 1 120 ? -0.077 9.477 12.805 1 97.19 120 THR B N 1
ATOM 3057 C CA . THR B 1 120 ? 0.656 8.57 11.938 1 97.19 120 THR B CA 1
ATOM 3058 C C . THR B 1 120 ? 2.148 8.602 12.25 1 97.19 120 THR B C 1
ATOM 3060 O O . THR B 1 120 ? 2.783 7.551 12.383 1 97.19 120 THR B O 1
ATOM 3063 N N . SER B 1 121 ? 2.668 9.789 12.391 1 97.81 121 SER B N 1
ATOM 3064 C CA . SER B 1 121 ? 4.086 9.938 12.703 1 97.81 121 SER B CA 1
ATOM 3065 C C . SER B 1 121 ? 4.422 9.32 14.055 1 97.81 121 SER B C 1
ATOM 3067 O O . SER B 1 121 ? 5.461 8.68 14.211 1 97.81 121 SER B O 1
ATOM 3069 N N . CYS B 1 122 ? 3.555 9.477 15.016 1 96.5 122 CYS B N 1
ATOM 3070 C CA . CYS B 1 122 ? 3.779 8.906 16.344 1 96.5 122 CYS B CA 1
ATOM 3071 C C . CYS B 1 122 ? 3.785 7.383 16.281 1 96.5 122 CYS B C 1
ATOM 3073 O O . CYS B 1 122 ? 4.633 6.738 16.891 1 96.5 122 CYS B O 1
ATOM 3075 N N . TYR B 1 123 ? 2.879 6.871 15.523 1 94.94 123 TYR B N 1
ATOM 3076 C CA . TYR B 1 123 ? 2.838 5.422 15.367 1 94.94 123 TYR B CA 1
ATOM 3077 C C . TYR B 1 123 ? 4.09 4.914 14.664 1 94.94 123 TYR B C 1
ATOM 3079 O O . TYR B 1 123 ? 4.598 3.838 14.984 1 94.94 123 TYR B O 1
ATOM 3087 N N . TYR B 1 124 ? 4.523 5.617 13.664 1 95.94 124 TYR B N 1
ATOM 3088 C CA . TYR B 1 124 ? 5.746 5.227 12.969 1 95.94 124 TYR B CA 1
ATOM 3089 C C . TYR B 1 124 ? 6.922 5.152 13.938 1 95.94 124 TYR B C 1
ATOM 3091 O O . TYR B 1 124 ? 7.672 4.172 13.938 1 95.94 124 TYR B O 1
ATOM 3099 N N . VAL B 1 125 ? 7.07 6.184 14.742 1 96.31 125 VAL B N 1
ATOM 3100 C CA . VAL B 1 125 ? 8.148 6.266 15.727 1 96.31 125 VAL B CA 1
ATOM 3101 C C . VAL B 1 125 ? 8 5.141 16.75 1 96.31 125 VAL B C 1
ATOM 3103 O O . VAL B 1 125 ? 8.977 4.473 17.094 1 96.31 125 VAL B O 1
ATOM 3106 N N . GLY B 1 126 ? 6.797 4.961 17.219 1 95.06 126 GLY B N 1
ATOM 3107 C CA . GLY B 1 126 ? 6.539 3.875 18.156 1 95.06 126 GLY B CA 1
ATOM 3108 C C . GLY B 1 126 ? 6.879 2.508 17.594 1 95.06 126 GLY B C 1
ATOM 3109 O O . GLY B 1 126 ? 7.449 1.666 18.297 1 95.06 126 GLY B O 1
ATOM 3110 N N . LEU B 1 127 ? 6.527 2.289 16.344 1 91.62 127 LEU B N 1
ATOM 3111 C CA . LEU B 1 127 ? 6.836 1.029 15.68 1 91.62 127 LEU B CA 1
ATOM 3112 C C . LEU B 1 127 ? 8.344 0.828 15.57 1 91.62 127 LEU B C 1
ATOM 3114 O O . LEU B 1 127 ? 8.844 -0.268 15.82 1 91.62 127 LEU B O 1
ATOM 3118 N N . GLY B 1 128 ? 9.031 1.906 15.133 1 92.31 128 GLY B N 1
ATOM 3119 C CA . GLY B 1 128 ? 10.484 1.826 15.07 1 92.31 128 GLY B CA 1
ATOM 3120 C C . GLY B 1 128 ? 11.117 1.469 16.406 1 92.31 128 GLY B C 1
ATOM 3121 O O . GLY B 1 128 ? 12 0.613 16.469 1 92.31 128 GLY B O 1
ATOM 3122 N N . TRP B 1 129 ? 10.625 2.102 17.406 1 92.56 129 TRP B N 1
ATOM 3123 C CA . TRP B 1 129 ? 11.109 1.845 18.766 1 92.56 129 TRP B CA 1
ATOM 3124 C C . TRP B 1 129 ? 10.812 0.411 19.188 1 92.56 129 TRP B C 1
ATOM 3126 O O . TRP B 1 129 ? 11.695 -0.295 19.688 1 92.56 129 TRP B O 1
ATOM 3136 N N . ALA B 1 130 ? 9.602 -0.072 19.016 1 89.19 130 ALA B N 1
ATOM 3137 C CA . ALA B 1 130 ? 9.172 -1.407 19.422 1 89.19 130 ALA B CA 1
ATOM 3138 C C . ALA B 1 130 ? 9.953 -2.486 18.672 1 89.19 130 ALA B C 1
ATOM 3140 O O . ALA B 1 130 ? 10.422 -3.453 19.281 1 89.19 130 ALA B O 1
ATOM 3141 N N . LEU B 1 131 ? 10.047 -2.312 17.359 1 86.19 131 LEU B N 1
ATOM 3142 C CA . LEU B 1 131 ? 10.758 -3.295 16.562 1 86.19 131 LEU B CA 1
ATOM 3143 C C . LEU B 1 131 ? 12.227 -3.371 16.953 1 86.19 131 LEU B C 1
ATOM 3145 O O . LEU B 1 131 ? 12.812 -4.457 16.984 1 86.19 131 LEU B O 1
ATOM 3149 N N . THR B 1 132 ? 12.812 -2.236 17.281 1 87.88 132 THR B N 1
ATOM 3150 C CA . THR B 1 132 ? 14.203 -2.219 17.719 1 87.88 132 THR B CA 1
ATOM 3151 C C . THR B 1 132 ? 14.359 -2.99 19.031 1 87.88 132 THR B C 1
ATOM 3153 O O . THR B 1 132 ? 15.305 -3.771 19.188 1 87.88 132 THR B O 1
ATOM 3156 N N . HIS B 1 133 ? 13.484 -2.844 19.969 1 86.06 133 HIS B N 1
ATOM 3157 C CA . HIS B 1 133 ? 13.555 -3.51 21.266 1 86.06 133 HIS B CA 1
ATOM 3158 C C . HIS B 1 133 ? 13.25 -5 21.141 1 86.06 133 HIS B C 1
ATOM 3160 O O . HIS B 1 133 ? 13.922 -5.828 21.766 1 86.06 133 HIS B O 1
ATOM 3166 N N . PHE B 1 134 ? 12.305 -5.344 20.328 1 82.56 134 PHE B N 1
ATOM 3167 C CA . PHE B 1 134 ? 11.906 -6.738 20.172 1 82.56 134 PHE B CA 1
ATOM 3168 C C . PHE B 1 134 ? 12.953 -7.516 19.375 1 82.56 134 PHE B C 1
ATOM 3170 O O . PHE B 1 134 ? 13.195 -8.695 19.641 1 82.56 134 PHE B O 1
ATOM 3177 N N . THR B 1 135 ? 13.57 -6.918 18.359 1 81.94 135 THR B N 1
ATOM 3178 C CA . THR B 1 135 ? 14.508 -7.613 17.484 1 81.94 135 THR B CA 1
ATOM 3179 C C . THR B 1 135 ? 15.953 -7.34 17.906 1 81.94 135 THR B C 1
ATOM 3181 O O . THR B 1 135 ? 16.875 -7.977 17.406 1 81.94 135 THR B O 1
ATOM 3184 N N . ASN B 1 136 ? 16.109 -6.418 18.766 1 88.56 136 ASN B N 1
ATOM 3185 C CA . ASN B 1 136 ? 17.438 -5.984 19.203 1 88.56 136 ASN B CA 1
ATOM 3186 C C . ASN B 1 136 ? 18.281 -5.504 18.016 1 88.56 136 ASN B C 1
ATOM 3188 O O . ASN B 1 136 ? 19.453 -5.855 17.906 1 88.56 136 ASN B O 1
ATOM 3192 N N . ASP B 1 137 ? 17.672 -4.801 17.094 1 89.12 137 ASP B N 1
ATOM 3193 C CA . ASP B 1 137 ? 18.312 -4.242 15.906 1 89.12 137 ASP B CA 1
ATOM 3194 C C . ASP B 1 137 ? 18.031 -2.75 15.781 1 89.12 137 ASP B C 1
ATOM 3196 O O . ASP B 1 137 ? 16.875 -2.348 15.562 1 89.12 137 ASP B O 1
ATOM 3200 N N . VAL B 1 138 ? 19.078 -1.998 15.844 1 91.06 138 VAL B N 1
ATOM 3201 C CA . VAL B 1 138 ? 18.938 -0.544 15.844 1 91.06 138 VAL B CA 1
ATOM 3202 C C . VAL B 1 138 ? 18.531 -0.068 14.453 1 91.06 138 VAL B C 1
ATOM 3204 O O . VAL B 1 138 ? 18.125 1.086 14.273 1 91.06 138 VAL B O 1
ATOM 3207 N N . TYR B 1 139 ? 18.516 -0.93 13.516 1 88.75 139 TYR B N 1
ATOM 3208 C CA . TYR B 1 139 ? 18.125 -0.639 12.141 1 88.75 139 TYR B CA 1
ATOM 3209 C C . TYR B 1 139 ? 16.766 0.046 12.094 1 88.75 139 TYR B C 1
ATOM 3211 O O . TYR B 1 139 ? 16.594 1.057 11.406 1 88.75 139 TYR B O 1
ATOM 3219 N N . TYR B 1 140 ? 15.844 -0.371 12.867 1 89.62 140 TYR B N 1
ATOM 3220 C CA . TYR B 1 140 ? 14.453 0.041 12.758 1 89.62 140 TYR B CA 1
ATOM 3221 C C . TYR B 1 140 ? 14.242 1.428 13.352 1 89.62 140 TYR B C 1
ATOM 3223 O O . TYR B 1 140 ? 13.266 2.107 13.031 1 89.62 140 TYR B O 1
ATOM 3231 N N . THR B 1 141 ? 15.109 1.839 14.18 1 92.19 141 THR B N 1
ATOM 3232 C CA . THR B 1 141 ? 15.008 3.205 14.68 1 92.19 141 THR B CA 1
ATOM 3233 C C . THR B 1 141 ? 15.594 4.195 13.68 1 92.19 141 THR B C 1
ATOM 3235 O O . THR B 1 141 ? 15.336 5.398 13.758 1 92.19 141 THR B O 1
ATOM 3238 N N . LYS B 1 142 ? 16.359 3.676 12.68 1 92.56 142 LYS B N 1
ATOM 3239 C CA . LYS B 1 142 ? 17.047 4.551 11.742 1 92.56 142 LYS B CA 1
ATOM 3240 C C . LYS B 1 142 ? 16.328 4.605 10.398 1 92.56 142 LYS B C 1
ATOM 3242 O O . LYS B 1 142 ? 16.625 5.461 9.562 1 92.56 142 LYS B O 1
ATOM 3247 N N . VAL B 1 143 ? 15.445 3.674 10.203 1 90.62 143 VAL B N 1
ATOM 3248 C CA . VAL B 1 143 ? 14.703 3.68 8.945 1 90.62 143 VAL B CA 1
ATOM 3249 C C . VAL B 1 143 ? 13.992 5.02 8.773 1 90.62 143 VAL B C 1
ATOM 3251 O O . VAL B 1 143 ? 13.188 5.418 9.617 1 90.62 143 VAL B O 1
ATOM 3254 N N . CYS B 1 144 ? 14.297 5.691 7.688 1 91.06 144 CYS B N 1
ATOM 3255 C CA . CYS B 1 144 ? 13.836 7.055 7.441 1 91.06 144 CYS B CA 1
ATOM 3256 C C . CYS B 1 144 ? 12.734 7.078 6.387 1 91.06 144 CYS B C 1
ATOM 3258 O O . CYS B 1 144 ? 12.875 6.465 5.324 1 91.06 144 CYS B O 1
ATOM 3260 N N . ALA B 1 145 ? 11.648 7.816 6.715 1 93.06 145 ALA B N 1
ATOM 3261 C CA . ALA B 1 145 ? 10.516 7.844 5.801 1 93.06 145 ALA B CA 1
ATOM 3262 C C . ALA B 1 145 ? 10.109 9.273 5.473 1 93.06 145 ALA B C 1
ATOM 3264 O O . ALA B 1 145 ? 10.156 10.156 6.336 1 93.06 145 ALA B O 1
ATOM 3265 N N . VAL B 1 146 ? 9.781 9.477 4.195 1 93.69 146 VAL B N 1
ATOM 3266 C CA . VAL B 1 146 ? 9.148 10.719 3.75 1 93.69 146 VAL B CA 1
ATOM 3267 C C . VAL B 1 146 ? 7.91 10.398 2.914 1 93.69 146 VAL B C 1
ATOM 3269 O O . VAL B 1 146 ? 7.844 9.344 2.275 1 93.69 146 VAL B O 1
ATOM 3272 N N . GLY B 1 147 ? 6.973 11.312 3.047 1 94.12 147 GLY B N 1
ATOM 3273 C CA . GLY B 1 147 ? 5.805 11.148 2.197 1 94.12 147 GLY B CA 1
ATOM 3274 C C . GLY B 1 147 ? 4.492 11.297 2.945 1 94.12 147 GLY B C 1
ATOM 3275 O O . GLY B 1 147 ? 4.414 10.984 4.137 1 94.12 147 GLY B O 1
ATOM 3276 N N . PHE B 1 148 ? 3.514 11.57 2.178 1 95.62 148 PHE B N 1
ATOM 3277 C CA . PHE B 1 148 ? 2.17 11.789 2.699 1 95.62 148 PHE B CA 1
ATOM 3278 C C . PHE B 1 148 ? 1.393 10.477 2.762 1 95.62 148 PHE B C 1
ATOM 3280 O O . PHE B 1 148 ? 0.307 10.422 3.344 1 95.62 148 PHE B O 1
ATOM 3287 N N . SER B 1 149 ? 1.937 9.383 2.258 1 92.06 149 SER B N 1
ATOM 3288 C CA . SER B 1 149 ? 1.26 8.109 2.041 1 92.06 149 SER B CA 1
ATOM 3289 C C . SER B 1 149 ? 0.709 7.547 3.346 1 92.06 149 SER B C 1
ATOM 3291 O O . SER B 1 149 ? -0.376 6.965 3.367 1 92.06 149 SER B O 1
ATOM 3293 N N . GLY B 1 150 ? 1.44 7.742 4.441 1 92.94 150 GLY B N 1
ATOM 3294 C CA . GLY B 1 150 ? 0.907 7.305 5.719 1 92.94 150 GLY B CA 1
ATOM 3295 C C . GLY B 1 150 ? -0.415 7.961 6.07 1 92.94 150 GLY B C 1
ATOM 3296 O O . GLY B 1 150 ? -1.346 7.289 6.523 1 92.94 150 GLY B O 1
ATOM 3297 N N . VAL B 1 151 ? -0.49 9.203 5.863 1 96.31 151 VAL B N 1
ATOM 3298 C CA . VAL B 1 151 ? -1.704 9.961 6.141 1 96.31 151 VAL B CA 1
ATOM 3299 C C . VAL B 1 151 ? -2.822 9.516 5.203 1 96.31 151 VAL B C 1
ATOM 3301 O O . VAL B 1 151 ? -3.977 9.383 5.617 1 96.31 151 VAL B O 1
ATOM 3304 N N . ILE B 1 152 ? -2.465 9.273 4.016 1 92.75 152 ILE B N 1
ATOM 3305 C CA . ILE B 1 152 ? -3.434 8.828 3.021 1 92.75 152 ILE B CA 1
ATOM 3306 C C . ILE B 1 152 ? -4.016 7.477 3.434 1 92.75 152 ILE B C 1
ATOM 3308 O O . ILE B 1 152 ? -5.215 7.234 3.271 1 92.75 152 ILE B O 1
ATOM 3312 N N . PHE B 1 153 ? -3.189 6.645 3.955 1 88.06 153 PHE B N 1
ATOM 3313 C CA . PHE B 1 153 ? -3.684 5.355 4.426 1 88.06 153 PHE B CA 1
ATOM 3314 C C . PHE B 1 153 ? -4.633 5.539 5.602 1 88.06 153 PHE B C 1
ATOM 3316 O O . PHE B 1 153 ? -5.617 4.805 5.734 1 88.06 153 PHE B O 1
ATOM 3323 N N . ALA B 1 154 ? -4.32 6.48 6.406 1 93.5 154 ALA B N 1
ATOM 3324 C CA . ALA B 1 154 ? -5.238 6.789 7.5 1 93.5 154 ALA B CA 1
ATOM 3325 C C . ALA B 1 154 ? -6.59 7.258 6.961 1 93.5 154 ALA B C 1
ATOM 3327 O O . ALA B 1 154 ? -7.637 6.832 7.453 1 93.5 154 ALA B O 1
ATOM 3328 N N . LEU B 1 155 ? -6.543 8.094 5.969 1 93.44 155 LEU B N 1
ATOM 3329 C CA . LEU B 1 155 ? -7.773 8.594 5.355 1 93.44 155 LEU B CA 1
ATOM 3330 C C . LEU B 1 155 ? -8.555 7.453 4.711 1 93.44 155 LEU B C 1
ATOM 3332 O O . LEU B 1 155 ? -9.789 7.457 4.723 1 93.44 155 LEU B O 1
ATOM 3336 N N . LYS B 1 156 ? -7.828 6.543 4.176 1 85.94 156 LYS B N 1
ATOM 3337 C CA . LYS B 1 156 ? -8.492 5.395 3.568 1 85.94 156 LYS B CA 1
ATOM 3338 C C . LYS B 1 156 ? -9.281 4.602 4.605 1 85.94 156 LYS B C 1
ATOM 3340 O O . LYS B 1 156 ? -10.367 4.105 4.32 1 85.94 156 LYS B O 1
ATOM 3345 N N . VAL B 1 157 ? -8.734 4.473 5.738 1 86.12 157 VAL B N 1
ATOM 3346 C CA . VAL B 1 157 ? -9.43 3.775 6.812 1 86.12 157 VAL B CA 1
ATOM 3347 C C . VAL B 1 157 ? -10.734 4.496 7.137 1 86.12 157 VAL B C 1
ATOM 3349 O O . VAL B 1 157 ? -11.75 3.855 7.41 1 86.12 157 VAL B O 1
ATOM 3352 N N . LEU B 1 158 ? -10.711 5.797 7 1 87.75 158 LEU B N 1
ATOM 3353 C CA . LEU B 1 158 ? -11.891 6.59 7.32 1 87.75 158 LEU B CA 1
ATOM 3354 C C . LEU B 1 158 ? -12.953 6.445 6.234 1 87.75 158 LEU B C 1
ATOM 3356 O O . LEU B 1 158 ? -14.148 6.652 6.492 1 87.75 158 LEU B O 1
ATOM 3360 N N . THR B 1 159 ? -12.508 6.117 5.039 1 84.5 159 THR B N 1
ATOM 3361 C CA . THR B 1 159 ? -13.43 6.152 3.91 1 84.5 159 THR B CA 1
ATOM 3362 C C . THR B 1 159 ? -13.797 4.742 3.471 1 84.5 159 THR B C 1
ATOM 3364 O O . THR B 1 159 ? -14.656 4.559 2.604 1 84.5 159 THR B O 1
ATOM 3367 N N . SER B 1 160 ? -13.109 3.725 3.965 1 77.56 160 SER B N 1
ATOM 3368 C CA . SER B 1 160 ? -13.32 2.363 3.486 1 77.56 160 SER B CA 1
ATOM 3369 C C . SER B 1 160 ? -13.977 1.495 4.559 1 77.56 160 SER B C 1
ATOM 3371 O O . SER B 1 160 ? -13.891 1.806 5.75 1 77.56 160 SER B O 1
ATOM 3373 N N . GLU B 1 161 ? -14.641 0.484 3.994 1 71.75 161 GLU B N 1
ATOM 3374 C CA . GLU B 1 161 ? -15.164 -0.524 4.914 1 71.75 161 GLU B CA 1
ATOM 3375 C C . GLU B 1 161 ? -14.031 -1.254 5.629 1 71.75 161 GLU B C 1
ATOM 3377 O O . GLU B 1 161 ? -12.961 -1.466 5.055 1 71.75 161 GLU B O 1
ATOM 3382 N N . GLN B 1 162 ? -14.359 -1.57 6.793 1 71.31 162 GLN B N 1
ATOM 3383 C CA . GLN B 1 162 ? -13.375 -2.242 7.633 1 71.31 162 GLN B CA 1
ATOM 3384 C C . GLN B 1 162 ? -12.82 -3.484 6.945 1 71.31 162 GLN B C 1
ATOM 3386 O O . GLN B 1 162 ? -11.609 -3.734 6.98 1 71.31 162 GLN B O 1
ATOM 3391 N N . GLN B 1 163 ? -13.688 -4.199 6.281 1 71.62 163 GLN B N 1
ATOM 3392 C CA . GLN B 1 163 ? -13.273 -5.441 5.641 1 71.62 163 GLN B CA 1
ATOM 3393 C C . GLN B 1 163 ? -12.273 -5.172 4.52 1 71.62 163 GLN B C 1
ATOM 3395 O O . GLN B 1 163 ? -11.289 -5.902 4.363 1 71.62 163 GLN B O 1
ATOM 3400 N N . ASP B 1 164 ? -12.461 -4.133 3.814 1 75.5 164 ASP B N 1
ATOM 3401 C CA . ASP B 1 164 ? -11.578 -3.777 2.711 1 75.5 164 ASP B CA 1
ATOM 3402 C C . ASP B 1 164 ? -10.203 -3.354 3.223 1 75.5 164 ASP B C 1
ATOM 3404 O O . ASP B 1 164 ? -9.18 -3.775 2.684 1 75.5 164 ASP B O 1
ATOM 3408 N N . THR B 1 165 ? -10.305 -2.654 4.238 1 77.25 165 THR B N 1
ATOM 3409 C CA . THR B 1 165 ? -9.055 -2.18 4.82 1 77.25 165 THR B CA 1
ATOM 3410 C C . THR B 1 165 ? -8.25 -3.342 5.395 1 77.25 165 THR B C 1
ATOM 3412 O O . THR B 1 165 ? -7.047 -3.457 5.141 1 77.25 165 THR B O 1
ATOM 3415 N N . SER B 1 166 ? -9.023 -4.195 5.996 1 79 166 SER B N 1
ATOM 3416 C CA . SER B 1 166 ? -8.344 -5.309 6.656 1 79 166 SER B CA 1
ATOM 3417 C C . SER B 1 166 ? -7.746 -6.273 5.637 1 79 166 SER B C 1
ATOM 3419 O O . SER B 1 166 ? -6.602 -6.711 5.785 1 79 166 SER B O 1
ATOM 3421 N N . SER B 1 167 ? -8.555 -6.547 4.656 1 86.44 167 SER B N 1
ATOM 3422 C CA . SER B 1 167 ? -8.086 -7.512 3.664 1 86.44 167 SER B CA 1
ATOM 3423 C C . SER B 1 167 ? -6.887 -6.965 2.891 1 86.44 167 SER B C 1
ATOM 3425 O O . SER B 1 167 ? -5.918 -7.688 2.646 1 86.44 167 SER B O 1
ATOM 3427 N N . SER B 1 168 ? -6.941 -5.711 2.559 1 81.56 168 SER B N 1
ATOM 3428 C CA . SER B 1 168 ? -5.836 -5.066 1.856 1 81.56 168 SER B CA 1
ATOM 3429 C C . SER B 1 168 ? -4.574 -5.047 2.711 1 81.56 168 SER B C 1
ATOM 3431 O O . SER B 1 168 ? -3.492 -5.395 2.236 1 81.56 168 SER B O 1
ATOM 3433 N N . PHE B 1 169 ? -4.785 -4.703 3.896 1 82.31 169 PHE B N 1
ATOM 3434 C CA . PHE B 1 169 ? -3.648 -4.621 4.809 1 82.31 169 PHE B CA 1
ATOM 3435 C C . PHE B 1 169 ? -3.027 -5.996 5.023 1 82.31 169 PHE B C 1
ATOM 3437 O O . PHE B 1 169 ? -1.811 -6.16 4.914 1 82.31 169 PHE B O 1
ATOM 3444 N N . MET B 1 170 ? -3.867 -6.961 5.387 1 85.94 170 MET B N 1
ATOM 3445 C CA . MET B 1 170 ? -3.385 -8.32 5.617 1 85.94 170 MET B CA 1
ATOM 3446 C C . MET B 1 170 ? -2.717 -8.883 4.367 1 85.94 170 MET B C 1
ATOM 3448 O O . MET B 1 170 ? -1.699 -9.57 4.461 1 85.94 170 MET B O 1
ATOM 3452 N N . GLY B 1 171 ? -3.287 -8.594 3.215 1 90.5 171 GLY B N 1
ATOM 3453 C CA . GLY B 1 171 ? -2.723 -9.055 1.956 1 90.5 171 GLY B CA 1
ATOM 3454 C C . GLY B 1 171 ? -1.345 -8.484 1.674 1 90.5 171 GLY B C 1
ATOM 3455 O O . GLY B 1 171 ? -0.43 -9.211 1.291 1 90.5 171 GLY B O 1
ATOM 3456 N N . HIS B 1 172 ? -1.188 -7.156 1.89 1 85.25 172 HIS B N 1
ATOM 3457 C CA . HIS B 1 172 ? 0.099 -6.512 1.666 1 85.25 172 HIS B CA 1
ATOM 3458 C C . HIS B 1 172 ? 1.143 -7 2.666 1 85.25 172 HIS B C 1
ATOM 3460 O O . HIS B 1 172 ? 2.285 -7.273 2.291 1 85.25 172 HIS B O 1
ATOM 3466 N N . LEU B 1 173 ? 0.718 -7.121 3.869 1 86 173 LEU B N 1
ATOM 3467 C CA . LEU B 1 173 ? 1.632 -7.645 4.879 1 86 173 LEU B CA 1
ATOM 3468 C C . LEU B 1 173 ? 2.066 -9.062 4.539 1 86 173 LEU B C 1
ATOM 3470 O O . LEU B 1 173 ? 3.25 -9.398 4.637 1 86 173 LEU B O 1
ATOM 3474 N N . ALA B 1 174 ? 1.122 -9.852 4.121 1 92.94 174 ALA B N 1
ATOM 3475 C CA . ALA B 1 174 ? 1.427 -11.227 3.725 1 92.94 174 ALA B CA 1
ATOM 3476 C C . ALA B 1 174 ? 2.434 -11.25 2.578 1 92.94 174 ALA B C 1
ATOM 3478 O O . ALA B 1 174 ? 3.369 -12.055 2.582 1 92.94 174 ALA B O 1
ATOM 3479 N N . GLY B 1 175 ? 2.254 -10.383 1.613 1 93.5 175 GLY B N 1
ATOM 3480 C CA . GLY B 1 175 ? 3.184 -10.281 0.501 1 93.5 175 GLY B CA 1
ATOM 3481 C C . GLY B 1 175 ? 4.582 -9.883 0.928 1 93.5 175 GLY B C 1
ATOM 3482 O O . GLY B 1 175 ? 5.57 -10.461 0.465 1 93.5 175 GLY B O 1
ATOM 3483 N N . ILE B 1 176 ? 4.676 -8.938 1.826 1 86.56 176 ILE B N 1
ATOM 3484 C CA . ILE B 1 176 ? 5.969 -8.484 2.328 1 86.56 176 ILE B CA 1
ATOM 3485 C C . ILE B 1 176 ? 6.668 -9.641 3.047 1 86.56 176 ILE B C 1
ATOM 3487 O O . ILE B 1 176 ? 7.852 -9.898 2.812 1 86.56 176 ILE B O 1
ATOM 3491 N N . LEU B 1 177 ? 5.953 -10.289 3.861 1 89.12 177 LEU B N 1
ATOM 3492 C CA . LEU B 1 177 ? 6.523 -11.422 4.59 1 89.12 177 LEU B CA 1
ATOM 3493 C C . LEU B 1 177 ? 6.984 -12.508 3.629 1 89.12 177 LEU B C 1
ATOM 3495 O O . LEU B 1 177 ? 8.055 -13.102 3.82 1 89.12 177 LEU B O 1
ATOM 3499 N N . ALA B 1 178 ? 6.199 -12.758 2.586 1 94.88 178 ALA B N 1
ATOM 3500 C CA . ALA B 1 178 ? 6.574 -13.75 1.583 1 94.88 178 ALA B CA 1
ATOM 3501 C C . ALA B 1 178 ? 7.859 -13.352 0.868 1 94.88 178 ALA B C 1
ATOM 3503 O O . ALA B 1 178 ? 8.758 -14.172 0.683 1 94.88 178 ALA B O 1
ATOM 3504 N N . GLY B 1 179 ? 7.91 -12.078 0.49 1 93.06 179 GLY B N 1
ATOM 3505 C CA . GLY B 1 179 ? 9.117 -11.578 -0.154 1 93.06 179 GLY B CA 1
ATOM 3506 C C . GLY B 1 179 ? 10.344 -11.672 0.729 1 93.06 179 GLY B C 1
ATOM 3507 O O . GLY B 1 179 ? 11.422 -12.078 0.27 1 93.06 179 GLY B O 1
ATOM 3508 N N . LEU B 1 180 ? 10.195 -11.336 1.984 1 86.75 180 LEU B N 1
ATOM 3509 C CA . LEU B 1 180 ? 11.305 -11.406 2.93 1 86.75 180 LEU B CA 1
ATOM 3510 C C . LEU B 1 180 ? 11.734 -12.852 3.152 1 86.75 180 LEU B C 1
ATOM 3512 O O . LEU B 1 180 ? 12.938 -13.141 3.193 1 86.75 180 LEU B O 1
ATOM 3516 N N . THR B 1 181 ? 10.805 -13.727 3.307 1 90.44 181 THR B N 1
ATOM 3517 C CA . THR B 1 181 ? 11.117 -15.141 3.477 1 90.44 181 THR B CA 1
ATOM 3518 C C . THR B 1 181 ? 11.891 -15.672 2.275 1 90.44 181 THR B C 1
ATOM 3520 O O . THR B 1 181 ? 12.922 -16.344 2.438 1 90.44 181 THR B O 1
ATOM 3523 N N . PHE B 1 182 ? 11.445 -15.32 1.118 1 92.69 182 PHE B N 1
ATOM 3524 C CA . PHE B 1 182 ? 12.047 -15.82 -0.117 1 92.69 182 PHE B CA 1
ATOM 3525 C C . PHE B 1 182 ? 13.438 -15.234 -0.317 1 92.69 182 PHE B C 1
ATOM 3527 O O . PHE B 1 182 ? 14.328 -15.914 -0.831 1 92.69 182 PHE B O 1
ATOM 3534 N N . SER B 1 183 ? 13.672 -14.008 0.104 1 88.44 183 SER B N 1
ATOM 3535 C CA . SER B 1 183 ? 14.906 -13.312 -0.244 1 88.44 183 SER B CA 1
ATOM 3536 C C . SER B 1 183 ? 15.922 -13.391 0.895 1 88.44 183 SER B C 1
ATOM 3538 O O . SER B 1 183 ? 17.125 -13.336 0.661 1 88.44 183 SER B O 1
ATOM 3540 N N . ARG B 1 184 ? 15.477 -13.57 2.162 1 83.88 184 ARG B N 1
ATOM 3541 C CA . ARG B 1 184 ? 16.406 -13.312 3.252 1 83.88 184 ARG B CA 1
ATOM 3542 C C . ARG B 1 184 ? 16.531 -14.523 4.168 1 83.88 184 ARG B C 1
ATOM 3544 O O . ARG B 1 184 ? 17.281 -14.492 5.145 1 83.88 184 ARG B O 1
ATOM 3551 N N . THR B 1 185 ? 15.859 -15.578 3.934 1 86.62 185 THR B N 1
ATOM 3552 C CA . THR B 1 185 ? 15.898 -16.703 4.859 1 86.62 185 THR B CA 1
ATOM 3553 C C . THR B 1 185 ? 16.5 -17.938 4.188 1 86.62 185 THR B C 1
ATOM 3555 O O . THR B 1 185 ? 16.672 -17.953 2.969 1 86.62 185 THR B O 1
ATOM 3558 N N . ARG B 1 186 ? 16.844 -18.891 5.055 1 88.62 186 ARG B N 1
ATOM 3559 C CA . ARG B 1 186 ? 17.359 -20.156 4.566 1 88.62 186 ARG B CA 1
ATOM 3560 C C . ARG B 1 186 ? 16.297 -20.906 3.758 1 88.62 186 ARG B C 1
ATOM 3562 O O . ARG B 1 186 ? 16.625 -21.625 2.816 1 88.62 186 ARG B O 1
ATOM 3569 N N . ILE B 1 187 ? 15.062 -20.703 4.098 1 90.44 187 ILE B N 1
ATOM 3570 C CA . ILE B 1 187 ? 13.961 -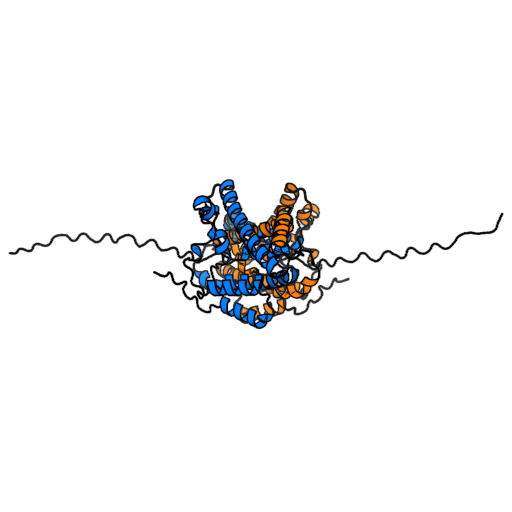21.312 3.352 1 90.44 187 ILE B CA 1
ATOM 3571 C C . ILE B 1 187 ? 13.969 -20.781 1.916 1 90.44 187 ILE B C 1
ATOM 3573 O O . ILE B 1 187 ? 13.797 -21.562 0.969 1 90.44 187 ILE B O 1
ATOM 3577 N N . GLY B 1 188 ? 14.141 -19.469 1.806 1 91.56 188 GLY B N 1
ATOM 3578 C CA . GLY B 1 188 ? 14.227 -18.859 0.485 1 91.56 188 GLY B CA 1
ATOM 3579 C C . GLY B 1 188 ? 15.367 -19.422 -0.351 1 91.56 188 GLY B C 1
ATOM 3580 O O . GLY B 1 188 ? 15.195 -19.703 -1.54 1 91.56 188 GLY B O 1
ATOM 3581 N N . LYS B 1 189 ? 16.531 -19.578 0.261 1 90.31 189 LYS B N 1
ATOM 3582 C CA . LYS B 1 189 ? 17.688 -20.141 -0.437 1 90.31 189 LYS B CA 1
ATOM 3583 C C . LYS B 1 189 ? 17.391 -21.562 -0.917 1 90.31 189 LYS B C 1
ATOM 3585 O O . LYS B 1 189 ? 17.766 -21.938 -2.029 1 90.31 189 LYS B O 1
ATOM 3590 N N . PHE B 1 190 ? 16.781 -22.266 -0.021 1 93.31 190 PHE B N 1
ATOM 3591 C CA . PHE B 1 190 ? 16.406 -23.641 -0.362 1 93.31 190 PHE B CA 1
ATOM 3592 C C . PHE B 1 190 ? 15.438 -23.656 -1.541 1 93.31 190 PHE B C 1
ATOM 3594 O O . PHE B 1 190 ? 15.594 -24.453 -2.471 1 93.31 190 PHE B O 1
ATOM 3601 N N . LEU B 1 191 ? 14.43 -22.797 -1.555 1 92.75 191 LEU B N 1
ATOM 3602 C CA . LEU B 1 191 ? 13.453 -22.703 -2.631 1 92.75 191 LEU B CA 1
ATOM 3603 C C . LEU B 1 191 ? 14.117 -22.297 -3.939 1 92.75 191 LEU B C 1
ATOM 3605 O O . LEU B 1 191 ? 13.789 -22.828 -5.004 1 92.75 191 LEU B O 1
ATOM 3609 N N . LYS B 1 192 ? 15.047 -21.375 -3.836 1 91.81 192 LYS B N 1
ATOM 3610 C CA . LYS B 1 192 ? 15.773 -20.953 -5.027 1 91.81 192 LYS B CA 1
ATOM 3611 C C . LYS B 1 192 ? 16.594 -22.094 -5.617 1 91.81 192 LYS B C 1
ATOM 3613 O O . LYS B 1 192 ? 16.672 -22.234 -6.84 1 91.81 192 LYS B O 1
ATOM 3618 N N . LYS B 1 193 ? 17.141 -22.859 -4.77 1 92.19 193 LYS B N 1
ATOM 3619 C CA . LYS B 1 193 ? 17.906 -24.016 -5.23 1 92.19 193 LYS B CA 1
ATOM 3620 C C . LYS B 1 193 ? 17 -25.031 -5.93 1 92.19 193 LYS B C 1
ATOM 3622 O O . LYS B 1 193 ? 17.391 -25.625 -6.93 1 92.19 193 LYS B O 1
ATOM 3627 N N . ILE B 1 194 ? 15.875 -25.188 -5.398 1 93.69 194 ILE B N 1
ATOM 3628 C CA . ILE B 1 194 ? 14.898 -26.078 -6.008 1 93.69 194 ILE B CA 1
ATOM 3629 C C . ILE B 1 194 ? 14.492 -25.547 -7.379 1 93.69 194 ILE B C 1
ATOM 3631 O O . ILE B 1 194 ? 14.414 -26.312 -8.344 1 93.69 194 ILE B O 1
ATOM 3635 N N . ILE B 1 195 ? 14.266 -24.281 -7.422 1 92.75 195 ILE B N 1
ATOM 3636 C CA . ILE B 1 195 ? 13.875 -23.656 -8.68 1 92.75 195 ILE B CA 1
ATOM 3637 C C . ILE B 1 195 ? 14.984 -23.828 -9.719 1 92.75 195 ILE B C 1
ATOM 3639 O O . ILE B 1 195 ? 14.719 -24.203 -10.859 1 92.75 195 ILE B O 1
ATOM 3643 N N . GLU B 1 196 ? 16.156 -23.609 -9.281 1 91.25 196 GLU B N 1
ATOM 3644 C CA . GLU B 1 196 ? 17.297 -23.797 -10.164 1 91.25 196 GLU B CA 1
ATOM 3645 C C . GLU B 1 196 ? 17.391 -25.234 -10.656 1 91.25 196 GLU B C 1
ATOM 3647 O O . GLU B 1 196 ? 17.719 -25.484 -11.812 1 91.25 196 GLU B O 1
ATOM 3652 N N . GLY B 1 197 ? 17.188 -26.094 -9.773 1 91.5 197 GLY B N 1
ATOM 3653 C CA . GLY B 1 197 ? 17.219 -27.5 -10.125 1 91.5 197 GLY B CA 1
ATOM 3654 C C . GLY B 1 197 ? 16.156 -27.891 -11.141 1 91.5 197 GLY B C 1
ATOM 3655 O O . GLY B 1 197 ? 16.422 -28.688 -12.047 1 91.5 197 GLY B O 1
ATOM 3656 N N . VAL B 1 198 ? 15 -27.359 -11.055 1 92.31 198 VAL B N 1
ATOM 3657 C CA . VAL B 1 198 ? 13.867 -27.703 -11.914 1 92.31 198 VAL B CA 1
ATOM 3658 C C . VAL B 1 198 ? 14.031 -27.031 -13.273 1 92.31 198 VAL B C 1
ATOM 3660 O O . VAL B 1 198 ? 13.773 -27.656 -14.312 1 92.31 198 VAL B O 1
ATOM 3663 N N . THR B 1 199 ? 14.508 -25.781 -13.242 1 90.88 199 THR B N 1
ATOM 3664 C CA . THR B 1 199 ? 14.555 -25.016 -14.484 1 90.88 199 THR B CA 1
ATOM 3665 C C . THR B 1 199 ? 15.898 -25.203 -15.18 1 90.88 199 THR B C 1
ATOM 3667 O O . THR B 1 199 ? 16.016 -24.984 -16.391 1 90.88 199 THR B O 1
ATOM 3670 N N . GLY B 1 200 ? 16.875 -25.578 -14.438 1 85.69 200 GLY B N 1
ATOM 3671 C CA . GLY B 1 200 ? 18.219 -25.719 -15 1 85.69 200 GLY B CA 1
ATOM 3672 C C . GLY B 1 200 ? 18.953 -24.406 -15.133 1 85.69 200 GLY B C 1
ATOM 3673 O O . GLY B 1 200 ? 20.125 -24.391 -15.555 1 85.69 200 GLY B O 1
ATOM 3674 N N . GLY B 1 201 ? 18.266 -23.297 -14.93 1 78.81 201 GLY B N 1
ATOM 3675 C CA . GLY B 1 201 ? 18.922 -22 -15.039 1 78.81 201 GLY B CA 1
ATOM 3676 C C . GLY B 1 201 ? 19.375 -21.453 -13.695 1 78.81 201 GLY B C 1
ATOM 3677 O O . GLY B 1 201 ? 18.797 -21.797 -12.656 1 78.81 201 GLY B O 1
ATOM 3678 N N . ARG B 1 202 ? 20.578 -20.766 -13.727 1 75.62 202 ARG B N 1
ATOM 3679 C CA . ARG B 1 202 ? 21.094 -20.141 -12.508 1 75.62 202 ARG B CA 1
ATOM 3680 C C . ARG B 1 202 ? 20.172 -19.016 -12.039 1 75.62 202 ARG B C 1
ATOM 3682 O O . ARG B 1 202 ? 19.719 -18.203 -12.844 1 75.62 202 ARG B O 1
ATOM 3689 N N . TYR B 1 203 ? 19.672 -19.188 -10.812 1 74.25 203 TYR B N 1
ATOM 3690 C CA . TYR B 1 203 ? 18.844 -18.141 -10.211 1 74.25 203 TYR B CA 1
ATOM 3691 C C . TYR B 1 203 ? 19.703 -16.922 -9.828 1 74.25 203 TYR B C 1
ATOM 3693 O O . TYR B 1 203 ? 20.5 -17 -8.891 1 74.25 203 TYR B O 1
ATOM 3701 N N . ASP B 1 204 ? 20.047 -16.016 -10.695 1 60.47 204 ASP B N 1
ATOM 3702 C CA . ASP B 1 204 ? 20.875 -14.852 -10.391 1 60.47 204 ASP B CA 1
ATOM 3703 C C . ASP B 1 204 ? 20.078 -13.812 -9.602 1 60.47 204 ASP B C 1
ATOM 3705 O O . ASP B 1 204 ? 19.203 -13.141 -10.156 1 60.47 204 ASP B O 1
ATOM 3709 N N . ASP B 1 205 ? 20.047 -14.055 -8.414 1 56.09 205 ASP B N 1
ATOM 3710 C CA . ASP B 1 205 ? 19.328 -13.062 -7.621 1 56.09 205 ASP B CA 1
ATOM 3711 C C . ASP B 1 205 ? 20.25 -11.914 -7.211 1 56.09 205 ASP B C 1
ATOM 3713 O O . ASP B 1 205 ? 19.969 -11.195 -6.25 1 56.09 205 ASP B O 1
ATOM 3717 N N . ASN B 1 206 ? 21.484 -11.859 -7.836 1 47.72 206 ASN B N 1
ATOM 3718 C CA . ASN B 1 206 ? 22.406 -10.805 -7.41 1 47.72 206 ASN B CA 1
ATOM 3719 C C . ASN B 1 206 ? 21.734 -9.438 -7.402 1 47.72 206 ASN B C 1
ATOM 3721 O O . ASN B 1 206 ? 20.875 -9.156 -8.25 1 47.72 206 ASN B O 1
ATOM 3725 N N . ASN B 1 207 ? 21.719 -8.938 -6.258 1 43.66 207 ASN B N 1
ATOM 3726 C CA . ASN B 1 207 ? 21.109 -7.684 -5.812 1 43.66 207 ASN B CA 1
ATOM 3727 C C . ASN B 1 207 ? 21.453 -6.535 -6.758 1 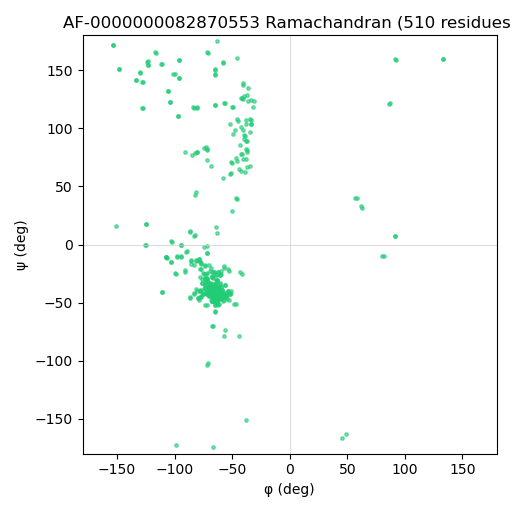43.66 207 ASN B C 1
ATOM 3729 O O . ASN B 1 207 ? 22.562 -5.992 -6.707 1 43.66 207 ASN B O 1
ATOM 3733 N N . TYR B 1 208 ? 21.5 -6.633 -8.031 1 36.06 208 TYR B N 1
ATOM 3734 C CA . TYR B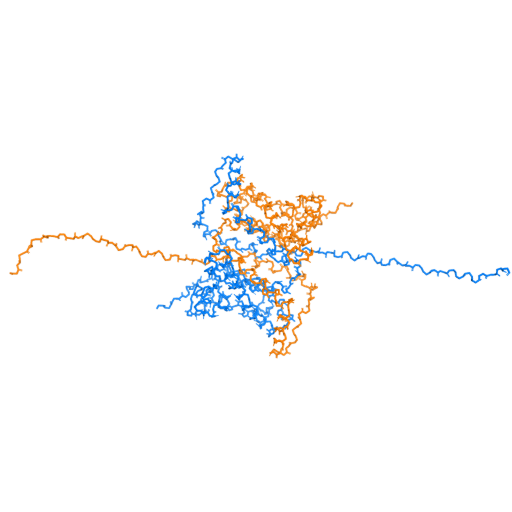 1 208 ? 21.797 -5.461 -8.844 1 36.06 208 TYR B CA 1
ATOM 3735 C C . TYR B 1 208 ? 20.891 -4.293 -8.461 1 36.06 208 TYR B C 1
ATOM 3737 O O . TYR B 1 208 ? 19.703 -4.281 -8.797 1 36.06 208 TYR B O 1
ATOM 3745 N N . TYR B 1 209 ? 20.938 -3.883 -7.395 1 39.66 209 TYR B N 1
ATOM 3746 C CA . TYR B 1 209 ? 20.375 -2.58 -7.059 1 39.66 209 TYR B CA 1
ATOM 3747 C C . TYR B 1 209 ? 20.688 -1.551 -8.133 1 39.66 209 TYR B C 1
ATOM 3749 O O . TYR B 1 209 ? 20.219 -0.412 -8.07 1 39.66 209 TYR B O 1
ATOM 3757 N N . GLN B 1 210 ? 21.797 -1.683 -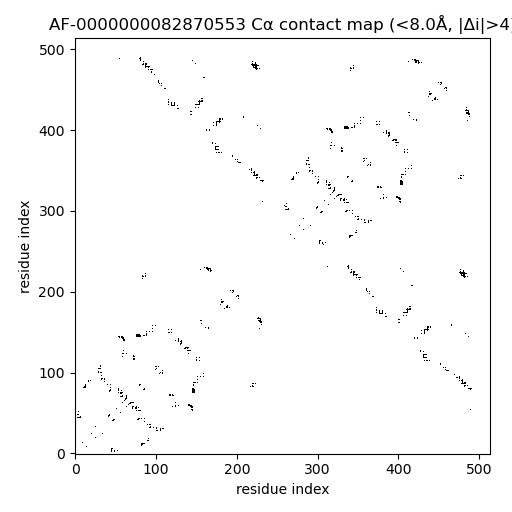8.953 1 32.59 210 GLN B N 1
ATOM 3758 C CA . GLN B 1 210 ? 22.391 -0.57 -9.688 1 32.59 210 GLN B CA 1
ATOM 3759 C C . GLN B 1 210 ? 21.438 -0.054 -10.766 1 32.59 210 GLN B C 1
ATOM 3761 O O . GLN B 1 210 ? 21.297 1.156 -10.953 1 32.59 210 GLN B O 1
ATOM 3766 N N . SER B 1 211 ? 21.188 -0.846 -11.898 1 33.88 211 SER B N 1
ATOM 3767 C CA . SER B 1 211 ? 20.641 -0.306 -13.141 1 33.88 211 SER B CA 1
ATOM 3768 C C . SER B 1 211 ? 19.203 0.162 -12.969 1 33.88 211 SER B C 1
ATOM 3770 O O . SER B 1 211 ? 18.672 0.875 -13.82 1 33.88 211 SER B O 1
ATOM 3772 N N . GLN B 1 212 ? 18.422 -0.28 -12.148 1 36.38 212 GLN B N 1
ATOM 3773 C CA . GLN B 1 212 ? 16.969 -0.106 -12.07 1 36.38 212 GLN B CA 1
ATOM 3774 C C . GLN B 1 212 ? 16.609 1.299 -11.594 1 36.38 212 GLN B C 1
ATOM 3776 O O . GLN B 1 212 ? 15.438 1.612 -11.406 1 36.38 212 GLN B O 1
ATOM 3781 N N . GLN B 1 213 ? 17.469 2.1 -11.297 1 34.03 213 GLN B N 1
ATOM 3782 C CA . GLN B 1 213 ? 17.219 3.527 -11.125 1 34.03 213 GLN B CA 1
ATOM 3783 C C . GLN B 1 213 ? 16.391 4.086 -12.281 1 34.03 213 GLN B C 1
ATOM 3785 O O . GLN B 1 213 ? 15.531 4.941 -12.078 1 34.03 213 GLN B O 1
ATOM 3790 N N . GLN B 1 214 ? 16.828 3.83 -13.562 1 31.59 214 GLN B N 1
ATOM 3791 C CA . GLN B 1 214 ? 16.219 4.43 -14.742 1 31.59 214 GLN B CA 1
ATOM 3792 C C . GLN B 1 214 ? 14.781 3.963 -14.922 1 31.59 214 GLN B C 1
ATOM 3794 O O . GLN B 1 214 ? 13.914 4.742 -15.328 1 31.59 214 GLN B O 1
ATOM 3799 N N . GLN B 1 215 ? 14.469 2.625 -15.031 1 32.88 215 GLN B N 1
ATOM 3800 C CA . GLN B 1 215 ? 13.188 2.035 -15.398 1 32.88 215 GLN B CA 1
ATOM 3801 C C . GLN B 1 215 ? 12.148 2.26 -14.297 1 32.88 215 GLN B C 1
ATOM 3803 O O . GLN B 1 215 ? 10.977 1.904 -14.461 1 32.88 215 GLN B O 1
ATOM 3808 N N . GLN B 1 216 ? 12.398 2.465 -13.203 1 34.97 216 GLN B N 1
ATOM 3809 C CA . GLN B 1 216 ? 11.617 2.699 -11.992 1 34.97 216 GLN B CA 1
ATOM 3810 C C . GLN B 1 216 ? 10.609 3.822 -12.195 1 34.97 216 GLN B C 1
ATOM 3812 O O . GLN B 1 216 ? 9.758 4.066 -11.336 1 34.97 216 GLN B O 1
ATOM 3817 N N . ASN B 1 217 ? 10.828 4.656 -13.102 1 32.09 217 ASN B N 1
ATOM 3818 C CA . ASN B 1 217 ? 9.953 5.777 -13.445 1 32.09 217 ASN B CA 1
ATOM 3819 C C . ASN B 1 217 ? 8.555 5.301 -13.828 1 32.09 217 ASN B C 1
ATOM 3821 O O . ASN B 1 217 ? 7.566 5.965 -13.523 1 32.09 217 ASN B O 1
ATOM 3825 N N . HIS B 1 218 ? 8.461 4.195 -14.688 1 31.89 218 HIS B N 1
ATOM 3826 C CA . HIS B 1 218 ? 7.164 3.754 -15.195 1 31.89 218 HIS B CA 1
ATOM 3827 C C . HIS B 1 218 ? 6.355 3.055 -14.102 1 31.89 218 HIS B C 1
ATOM 3829 O O . HIS B 1 218 ? 5.152 2.838 -14.266 1 31.89 218 HIS B O 1
ATOM 3835 N N . GLU B 1 219 ? 6.816 2.307 -13.164 1 33.09 219 GLU B N 1
ATOM 3836 C CA . GLU B 1 219 ? 6.328 1.328 -12.195 1 33.09 219 GLU B CA 1
ATOM 3837 C C . GLU B 1 219 ? 5.449 1.99 -11.141 1 33.09 219 GLU B C 1
ATOM 3839 O O . GLU B 1 219 ? 4.602 1.334 -10.531 1 33.09 219 GLU B O 1
ATOM 3844 N N . PHE B 1 220 ? 5.754 3.211 -10.734 1 33.06 220 PHE B N 1
ATOM 3845 C CA . PHE B 1 220 ? 5.137 3.943 -9.633 1 33.06 220 PHE B CA 1
ATOM 3846 C C . PHE B 1 220 ? 3.633 4.07 -9.844 1 33.06 220 PHE B C 1
ATOM 3848 O O . PHE B 1 220 ? 2.877 4.23 -8.883 1 33.06 220 PHE B O 1
ATOM 3855 N N . ASN B 1 221 ? 3.094 3.914 -10.969 1 29.3 221 ASN B N 1
ATOM 3856 C CA . ASN B 1 221 ? 1.696 4.168 -11.305 1 29.3 221 ASN B CA 1
ATOM 3857 C C . ASN B 1 221 ? 0.789 3.053 -10.789 1 29.3 221 ASN B C 1
ATOM 3859 O O . ASN B 1 221 ? -0.33 3.314 -10.344 1 29.3 221 ASN B O 1
ATOM 3863 N N . ALA B 1 222 ? 1.164 1.754 -10.828 1 31.02 222 ALA B N 1
ATOM 3864 C CA . ALA B 1 222 ? 0.282 0.603 -10.648 1 31.02 222 ALA B CA 1
ATOM 3865 C C . ALA B 1 222 ? 0.021 0.333 -9.172 1 31.02 222 ALA B C 1
ATOM 3867 O O . ALA B 1 222 ? -1.051 -0.154 -8.805 1 31.02 222 ALA B O 1
ATOM 3868 N N . GLN B 1 223 ? 0.868 0.43 -8.18 1 30.05 223 GLN B N 1
ATOM 3869 C CA . GLN B 1 223 ? 0.783 -0.085 -6.816 1 30.05 223 GLN B CA 1
ATOM 3870 C C . GLN B 1 223 ? -0.154 0.766 -5.965 1 30.05 223 GLN B C 1
ATOM 3872 O O . GLN B 1 223 ? -0.711 0.284 -4.977 1 30.05 223 GLN B O 1
ATOM 3877 N N . ALA B 1 224 ? -0.338 2.008 -6.168 1 31.67 224 ALA B N 1
ATOM 3878 C CA . ALA B 1 224 ? -1.15 2.904 -5.348 1 31.67 224 ALA B CA 1
ATOM 3879 C C . ALA B 1 224 ? -2.604 2.439 -5.305 1 31.67 224 ALA B C 1
ATOM 3881 O O . ALA B 1 224 ? -3.301 2.658 -4.309 1 31.67 224 ALA B O 1
ATOM 3882 N N . ASN B 1 225 ? -3.174 1.693 -6.262 1 30.02 225 ASN B N 1
ATOM 3883 C CA . ASN B 1 225 ? -4.574 1.3 -6.352 1 30.02 225 ASN B CA 1
ATOM 3884 C C . ASN B 1 225 ? -4.863 0.062 -5.508 1 30.02 225 ASN B C 1
ATOM 3886 O O . ASN B 1 225 ? -6.02 -0.337 -5.355 1 30.02 225 ASN B O 1
ATOM 3890 N N . PHE B 1 226 ? -3.857 -0.684 -5.129 1 32.31 226 PHE B N 1
ATOM 3891 C CA . PHE B 1 226 ? -4.148 -1.989 -4.551 1 32.31 226 PHE B CA 1
ATOM 3892 C C . PHE B 1 226 ? -4.859 -1.839 -3.209 1 32.31 226 PHE B C 1
ATOM 3894 O O . PHE B 1 226 ? -5.762 -2.613 -2.889 1 32.31 226 PHE B O 1
ATOM 3901 N N . PHE B 1 227 ? -4.414 -0.97 -2.299 1 33.41 227 PHE B N 1
ATOM 3902 C CA . PHE B 1 227 ? -5.035 -1.035 -0.981 1 33.41 227 PHE B CA 1
ATOM 3903 C C . PHE B 1 227 ? -6.488 -0.579 -1.043 1 33.41 227 PHE B C 1
ATOM 3905 O O . PHE B 1 227 ? -7.223 -0.692 -0.059 1 33.41 227 PHE B O 1
ATOM 3912 N N . ASN B 1 228 ? -6.832 0.098 -1.984 1 29.14 228 ASN B N 1
ATOM 3913 C CA . ASN B 1 228 ? -8.195 0.619 -1.875 1 29.14 228 ASN B CA 1
ATOM 3914 C C . ASN B 1 228 ? -9.227 -0.448 -2.211 1 29.14 228 ASN B C 1
ATOM 3916 O O . ASN B 1 228 ? -10.406 -0.295 -1.889 1 29.14 228 ASN B O 1
ATOM 3920 N N . ASN B 1 229 ? -9.031 -1.214 -3.287 1 28.28 229 ASN B N 1
ATOM 3921 C CA . ASN B 1 229 ? -10.234 -1.904 -3.738 1 28.28 229 ASN B CA 1
ATOM 3922 C C . ASN B 1 229 ? -10.492 -3.176 -2.934 1 28.28 229 ASN B C 1
ATOM 3924 O O . ASN B 1 229 ? -10.055 -4.262 -3.326 1 28.28 229 ASN B O 1
ATOM 3928 N N . PRO B 1 230 ? -10.328 -3.133 -1.594 1 27.55 230 PRO B N 1
ATOM 3929 C CA . PRO B 1 230 ? -10.781 -4.449 -1.144 1 27.55 230 PRO B CA 1
ATOM 3930 C C . PRO B 1 230 ? -12.164 -4.816 -1.685 1 27.55 230 PRO B C 1
ATOM 3932 O O . PRO B 1 230 ? -12.633 -5.941 -1.482 1 27.55 230 PRO B O 1
ATOM 3935 N N . PHE B 1 231 ? -13.055 -3.803 -1.711 1 29.25 231 PHE B N 1
ATOM 3936 C CA . PHE B 1 231 ? -14.477 -4.121 -1.612 1 29.25 231 PHE B CA 1
ATOM 3937 C C . PHE B 1 231 ? -14.953 -4.84 -2.867 1 29.25 231 PHE B C 1
ATOM 3939 O O . PHE B 1 231 ? -15.102 -4.227 -3.924 1 29.25 231 PHE B O 1
ATOM 3946 N N . GLY B 1 232 ? -14.531 -5.984 -3.105 1 25.39 232 GLY B N 1
ATOM 3947 C CA . GLY B 1 232 ? -15.555 -6.695 -3.854 1 25.39 232 GLY B CA 1
ATOM 3948 C C . GLY B 1 232 ? -16.953 -6.438 -3.34 1 25.39 232 GLY B C 1
ATOM 3949 O O . GLY B 1 232 ? -17.141 -5.98 -2.207 1 25.39 232 GLY B O 1
ATOM 3950 N N . GLY B 1 233 ? -17.875 -6.012 -4.176 1 25.42 233 GLY B N 1
ATOM 3951 C CA . GLY B 1 233 ? -19.328 -5.898 -4.035 1 25.42 233 GLY B CA 1
ATOM 3952 C C . GLY B 1 233 ? -19.922 -7.004 -3.188 1 25.42 233 GLY B C 1
ATOM 3953 O O . GLY B 1 233 ? -19.938 -8.164 -3.594 1 25.42 233 GLY B O 1
ATOM 3954 N N . PHE B 1 234 ? -19.641 -7.051 -1.918 1 24.05 234 PHE B N 1
ATOM 3955 C CA . PHE B 1 234 ? -20.594 -7.879 -1.195 1 24.05 234 PHE B CA 1
ATOM 3956 C C . PHE B 1 234 ? -22.031 -7.48 -1.543 1 24.05 234 PHE B C 1
ATOM 3958 O O . PHE B 1 234 ? -22.484 -6.387 -1.188 1 24.05 234 PHE B O 1
ATOM 3965 N N . GLY B 1 235 ? -22.531 -7.727 -2.725 1 23.31 235 GLY B N 1
ATOM 3966 C CA . GLY B 1 235 ? -23.969 -7.805 -2.824 1 23.31 235 GLY B CA 1
ATOM 3967 C C . GLY B 1 235 ? -24.609 -8.531 -1.658 1 23.31 235 GLY B C 1
ATOM 3968 O O . GLY B 1 235 ? -24.359 -9.719 -1.441 1 23.31 235 GLY B O 1
ATOM 3969 N N . TYR B 1 236 ? -24.688 -7.977 -0.526 1 22.89 236 TYR B N 1
ATOM 3970 C CA . TYR B 1 236 ? -25.672 -8.516 0.415 1 22.89 236 TYR B CA 1
ATOM 3971 C C . TYR B 1 236 ? -26.969 -8.891 -0.295 1 22.89 236 TYR B C 1
ATOM 3973 O O . TYR B 1 236 ? -27.547 -8.07 -1.008 1 22.89 236 TYR B O 1
ATOM 3981 N N . ARG B 1 237 ? -27.078 -10.102 -0.736 1 25.59 237 ARG B N 1
ATOM 3982 C CA . ARG B 1 237 ? -28.422 -10.609 -0.96 1 25.59 237 ARG B CA 1
ATOM 3983 C C . ARG B 1 237 ? -29.359 -10.172 0.155 1 25.59 237 ARG B C 1
ATOM 3985 O O . ARG B 1 237 ? -29.078 -10.375 1.336 1 25.59 237 ARG B O 1
ATOM 3992 N N . ARG B 1 238 ? -30.172 -9.102 -0.027 1 23.75 238 ARG B N 1
ATOM 3993 C CA . ARG B 1 238 ? -31.359 -8.844 0.786 1 23.75 238 ARG B CA 1
ATOM 3994 C C . ARG B 1 238 ? -32.031 -10.148 1.198 1 23.75 238 ARG B C 1
ATOM 3996 O O . ARG B 1 238 ? -32.281 -11.023 0.363 1 23.75 238 ARG B O 1
ATOM 4003 N N . PRO B 1 239 ? -31.969 -10.578 2.449 1 23.36 239 PRO B N 1
ATOM 4004 C CA . PRO B 1 239 ? -32.844 -11.719 2.738 1 23.36 239 PRO B CA 1
ATOM 4005 C C . PRO B 1 239 ? -34.219 -11.578 2.102 1 23.36 239 PRO B C 1
ATOM 4007 O O . PRO B 1 239 ? -34.688 -10.469 1.817 1 23.36 239 PRO B O 1
ATOM 4010 N N . PRO B 1 240 ? -34.688 -12.539 1.328 1 23.95 240 PRO B N 1
ATOM 4011 C CA . PRO B 1 240 ? -36.062 -12.469 0.774 1 23.95 240 PRO B CA 1
ATOM 4012 C C . PRO B 1 240 ? -37.062 -11.852 1.75 1 23.95 240 PRO B C 1
ATOM 4014 O O . PRO B 1 240 ? -36.844 -11.891 2.965 1 23.95 240 PRO B O 1
ATOM 4017 N N . PRO B 1 241 ? -37.75 -10.812 1.376 1 22.44 241 PRO B N 1
ATOM 4018 C CA . PRO B 1 241 ? -38.812 -10.234 2.176 1 22.44 241 PRO B CA 1
ATOM 4019 C C . PRO B 1 241 ? -39.594 -11.289 2.988 1 22.44 241 PRO B C 1
ATOM 4021 O O . PRO B 1 241 ? -39.562 -12.477 2.645 1 22.44 241 PRO B O 1
ATOM 4024 N N . ALA B 1 242 ? -39.688 -11.141 4.297 1 21.09 242 ALA B N 1
ATOM 4025 C CA . ALA B 1 242 ? -40.656 -11.883 5.117 1 21.09 242 ALA B CA 1
ATOM 4026 C C . ALA B 1 242 ? -41.906 -12.188 4.332 1 21.09 242 ALA B C 1
ATOM 4028 O O . ALA B 1 242 ? -42.344 -11.383 3.5 1 21.09 242 ALA B O 1
ATOM 4029 N N . TYR B 1 243 ? -42.312 -13.508 4.219 1 21.12 243 TYR B N 1
ATOM 4030 C CA . TYR B 1 243 ? -43.594 -14.078 3.799 1 21.12 243 TYR B CA 1
ATOM 4031 C C . TYR B 1 243 ? -44.75 -13.195 4.227 1 21.12 243 TYR B C 1
ATOM 4033 O O . TYR B 1 243 ? -44.75 -12.672 5.344 1 21.12 243 TYR B O 1
ATOM 4041 N N . GLY B 1 244 ? -45.375 -12.5 3.287 1 19.42 244 GLY B N 1
ATOM 4042 C CA . GLY B 1 244 ? -46.688 -11.891 3.318 1 19.42 244 GLY B CA 1
ATOM 4043 C C . GLY B 1 244 ? -47.719 -12.727 4.082 1 19.42 244 GLY B C 1
ATOM 4044 O O . GLY B 1 244 ? -47.938 -13.891 3.748 1 19.42 244 GLY B O 1
ATOM 4045 N N . TYR B 1 245 ? -47.75 -12.688 5.453 1 19.69 245 TYR B N 1
ATOM 4046 C CA . TYR B 1 245 ? -48.969 -13.094 6.133 1 19.69 245 TYR B CA 1
ATOM 4047 C C . TYR B 1 245 ? -50.188 -12.625 5.371 1 19.69 245 TYR B C 1
ATOM 4049 O O . TYR B 1 245 ? -50.469 -11.422 5.281 1 19.69 245 TYR B O 1
ATOM 4057 N N . ARG B 1 246 ? -50.5 -13.32 4.176 1 20.08 246 ARG B N 1
ATOM 4058 C CA . ARG B 1 246 ? -51.844 -13.172 3.617 1 20.08 246 ARG B CA 1
ATOM 4059 C C . ARG B 1 246 ? -52.906 -13.18 4.719 1 20.08 246 ARG B C 1
ATOM 4061 O O . ARG B 1 246 ? -52.75 -13.867 5.727 1 20.08 246 ARG B O 1
ATOM 4068 N N . ASN B 1 247 ? -53.844 -12.359 4.613 1 18.98 247 ASN B N 1
ATOM 4069 C CA . ASN B 1 247 ? -55.156 -12.031 5.156 1 18.98 247 ASN B CA 1
ATOM 4070 C C . ASN B 1 247 ? -56.062 -13.25 5.199 1 18.98 247 ASN B C 1
ATOM 4072 O O . ASN B 1 247 ? -56.312 -13.891 4.172 1 18.98 247 ASN B O 1
ATOM 4076 N N . PRO B 1 248 ? -56.219 -14.047 6.285 1 20.08 248 PRO B N 1
ATOM 4077 C CA . PRO B 1 248 ? -57.25 -15.086 6.273 1 20.08 248 PRO B CA 1
ATOM 4078 C C . PRO B 1 248 ? -58.594 -14.57 5.75 1 20.08 248 PRO B C 1
ATOM 4080 O O . PRO B 1 248 ? -59.031 -13.484 6.125 1 20.08 248 PRO B O 1
ATOM 4083 N N . GLN B 1 249 ? -59.062 -14.984 4.434 1 17.75 249 GLN B N 1
ATOM 4084 C CA . GLN B 1 249 ? -60.406 -14.906 3.939 1 17.75 249 GLN B CA 1
ATOM 4085 C C . GLN B 1 249 ? -61.406 -15.562 4.914 1 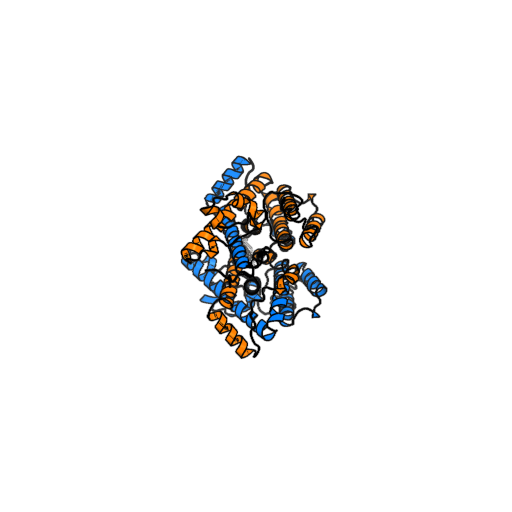17.75 249 GLN B C 1
ATOM 4087 O O . GLN B 1 249 ? -61.188 -16.703 5.34 1 17.75 249 GLN B O 1
ATOM 4092 N N . ASN B 1 250 ? -62.219 -15 5.734 1 18.7 250 ASN B N 1
ATOM 4093 C CA . ASN B 1 250 ? -63.5 -15.562 6.137 1 18.7 250 ASN B CA 1
ATOM 4094 C C . ASN B 1 250 ? -64.188 -16.25 4.965 1 18.7 250 ASN B C 1
ATOM 4096 O O . ASN B 1 250 ? -63.844 -16.047 3.807 1 18.7 250 ASN B O 1
ATOM 4100 N N . ALA B 1 251 ? -65.625 -16.312 4.918 1 17.2 251 ALA B N 1
ATOM 4101 C CA . ALA B 1 251 ? -66.938 -16.828 5.285 1 17.2 251 ALA B CA 1
ATOM 4102 C C . ALA B 1 251 ? -67.938 -16.672 4.137 1 17.2 251 ALA B C 1
ATOM 4104 O O . ALA B 1 251 ? -69.125 -16.844 4.32 1 17.2 251 ALA B O 1
ATOM 4105 N N . PRO B 1 252 ? -67.812 -16.422 2.789 1 19.3 252 PRO B N 1
ATOM 4106 C CA . PRO B 1 252 ? -69.25 -16.391 2.537 1 19.3 252 PRO B CA 1
ATOM 4107 C C . PRO B 1 252 ? -69.875 -17.766 2.752 1 19.3 252 PRO B C 1
ATOM 4109 O O . PRO B 1 252 ? -69.188 -18.766 2.887 1 19.3 252 PRO B O 1
ATOM 4112 N N . TYR B 1 253 ? -71.5 -18.047 2.396 1 18.86 253 TYR B N 1
ATOM 4113 C CA . TYR B 1 253 ? -72.75 -18.719 2.139 1 18.86 253 TYR B CA 1
ATOM 4114 C C . TYR B 1 253 ? -72.625 -19.719 1.006 1 18.86 253 TYR B C 1
ATOM 4116 O O . TYR B 1 253 ? -73.125 -20.844 1.104 1 18.86 253 TYR B O 1
ATOM 4124 N N . GLY B 1 254 ? -72.5 -19.625 -0.397 1 17.77 254 GLY B N 1
ATOM 4125 C CA . GLY B 1 254 ? -73.562 -20.328 -1.07 1 17.77 254 GLY B CA 1
ATOM 4126 C C . GLY B 1 254 ? -73.562 -21.812 -0.817 1 17.77 254 GLY B C 1
ATOM 4127 O O . GLY B 1 254 ? -72.562 -22.359 -0.343 1 17.77 254 GLY B O 1
ATOM 4128 N N . TRP B 1 255 ? -74.688 -22.625 -1.368 1 19.34 255 TRP B N 1
ATOM 4129 C CA . TRP B 1 255 ? -75.75 -23.609 -1.694 1 19.34 255 TRP B CA 1
ATOM 4130 C C . TRP B 1 255 ? -75.062 -24.891 -2.242 1 19.34 255 TRP B C 1
ATOM 4132 O O . TRP B 1 255 ? -75 -25.891 -1.535 1 19.34 255 TRP B O 1
ATOM 4142 N N . ASN B 1 256 ? -75.125 -25.109 -3.732 1 17.66 256 ASN B N 1
ATOM 4143 C CA . ASN B 1 256 ? -75.875 -26.062 -4.543 1 17.66 256 ASN B CA 1
ATOM 4144 C C . ASN B 1 256 ? -75 -27.25 -4.945 1 17.66 256 ASN B C 1
ATOM 4146 O O . ASN B 1 256 ? -73.812 -27.078 -5.273 1 17.66 256 ASN B O 1
ATOM 4150 N N . PHE B 1 257 ? -75.188 -28.422 -5.867 1 18.38 257 PHE B N 1
ATOM 4151 C CA . PHE B 1 257 ? -76.562 -28.891 -5.871 1 18.38 257 PHE B CA 1
ATOM 4152 C C . PHE B 1 257 ? -76.938 -29.516 -4.527 1 18.38 257 PHE B C 1
ATOM 4154 O O . PHE B 1 257 ? -76.062 -30.078 -3.846 1 18.38 257 PHE B O 1
#

Foldseek 3Di:
DQPQLPQPDCDPLLVVLVVVCVVCDVVLFDDLLSCLLVVLSCVNNRVDRDSDDLQRLFQFLCCCPPVVPCSSLQSLASHDPDSLLSSLQSVLSRVLVRVVCVVPHVVVSNVVLVVLSNVLSVVQNVVLVVCCVVVVPNVSRPDTGGHNVSSSLVSLCVVDDPVLQVVLVVVVVVVVVVVCCLPPHPNNVVVQVVVCVVVVDRPPPPPCPDPCVVVVVVVSPPPSPRSRPSDDPPPPPPPPPDPPPDDPDDPCPDDDD/DQPQLPQPDCDPLLVVLVVVCVVCDVVLFDDLLSCLLVVLSCVNNRVDRDSDDLQRLFQFLCCCPPVVPCVSLQSLASHDPDSLLSSLQSVLSRVLVRVVCVVPHDVVSNVVLVVLSNVLSVVQNVVLVVCCVVVVPNVSRPDTGGHNVSSSLVSLCVVDDPQLQVVLVVVVVVVVVVVCCLPPHPNVVVVQVVVCVVVVDRPPPPPCPDPCVVVVVVVSPPPSPRSRPSDDPPPPPPDPPPPPPPDPDDDDDDDDD

Solvent-accessible surface area (backbone atoms only — not comparable to full-atom values): 26915 Å² total; per-residue (Å²): 128,79,75,62,60,60,65,59,59,84,36,70,24,50,47,52,44,51,52,50,45,58,72,68,32,69,86,72,43,50,64,58,52,42,50,52,46,54,50,36,50,32,44,62,36,32,76,47,85,58,99,68,53,66,80,77,26,32,34,31,21,45,49,38,70,76,65,60,45,61,65,22,42,58,50,8,38,58,26,55,62,45,47,45,37,43,30,14,37,43,41,25,37,49,40,54,35,40,55,47,28,69,62,34,32,56,64,49,37,50,54,49,50,52,51,37,36,43,42,13,38,50,38,32,29,50,49,14,49,50,50,17,67,75,66,71,38,71,62,43,20,61,40,53,31,56,31,46,45,21,41,45,36,14,50,43,48,72,74,43,58,67,59,20,46,47,24,31,48,45,33,40,51,12,3,40,52,27,18,45,41,47,72,72,35,71,67,16,52,52,49,47,50,49,44,24,65,75,60,69,47,73,72,57,71,75,78,68,73,69,74,57,68,70,67,51,70,74,28,37,55,9,40,7,4,42,59,66,52,39,65,42,80,76,72,74,73,72,74,75,74,81,76,78,78,74,79,84,76,83,69,76,83,74,79,77,135,128,79,76,62,60,62,64,58,58,84,36,72,24,51,47,52,43,50,50,49,44,57,72,68,32,68,86,72,42,51,64,56,49,42,50,52,46,52,50,36,50,32,43,61,37,32,75,48,83,58,99,67,52,66,80,78,26,31,34,33,22,45,49,38,70,75,66,57,44,62,65,22,43,57,52,9,38,58,26,54,62,45,46,47,36,41,30,12,36,44,40,24,38,51,40,54,34,41,56,48,27,70,62,36,31,55,63,47,36,50,51,51,50,52,50,38,36,42,42,14,38,50,39,33,29,48,47,15,49,49,50,18,67,75,66,71,37,71,61,42,19,61,40,55,31,59,30,45,46,20,41,46,36,15,51,44,48,72,73,42,56,67,57,18,46,47,24,27,48,46,33,40,50,13,3,39,51,28,18,44,42,47,72,74,35,70,67,15,53,51,49,47,50,49,46,22,64,75,60,69,46,73,71,56,72,74,78,68,71,70,75,56,69,72,66,52,71,71,26,32,55,8,44,10,8,42,55,67,51,34,61,41,78,75,70,71,74,70,73,74,75,78,79,75,80,72,75,84,78,85,69,94,76,97,90,82,134

Radius of gyration: 26.78 Å; Cα contacts (8 Å, |Δi|>4): 809; chains: 2; bounding box: 158×57×50 Å

Nearest PDB structures (foldseek):
  5f5d-assembly1_A  TM=5.448E-01  e=4.064E-03  Escherichia coli
  4h1d-assembly1_A  TM=5.718E-01  e=1.482E-02  Escherichia coli K-12
  2nr9-assembly1_A  TM=6.079E-01  e=3.189E-02  Haemophilus influenzae 86-028NP
  2xtu-assembly1_A  TM=5.496E-01  e=1.883E-02  Escherichia coli BL21(DE3)
  2irv-assembly1_A  TM=5.305E-01  e=2.174E-02  Escherichia coli K-12

Secondary structure (DSSP, 8-state):
---------S-HHHHHHHHHHHHH-GGGS-HHHHHHHHHHHHHHHTSS--SS-GGGG-B-HHHHHTS--TTHHHHHHH--SSHHHHHHHHHHHHHHHHHHHHHH-HHHHHHHHHHHHHHHHHHHHHHHHHHHHHHT-THHHH--B-SSHHHHHHHHHHHS-HHHHHHHHHHHHHHHHHHHHHHHSHHHHHHHHHHHHHH-S--------SGGGTTHHHHTTTGGGTTTTT---------------------------/---------S-HHHHHHHHHHHHH-GGGS-HHHHHHHHHHHHHHHTSS--SS-GGGG-B-HHHHHTS--TTHHHHHHH--SSHHHHHHHHHHHHHHHHHHHHHH-HHHHHHHHHHHHHHHHHHHHHHHHHHHHHHT-THHHH--B-SSHHHHHHHHHHHS-HHHHHHHHHHHHHHHHHHHHHHHSHHHHHHHHHHHHHH-S--------SGGGTGGGTGGGTGGGTTTTT---------------------------

Organism: NCBI:txid197152

pLDDT: mean 76.04, std 26.63, range [17.2, 98.12]

=== Feature glossary ===
The record interleaves many kinds of information about one protein. Here is each kind framed as the question it answers.

Q: What does the local fold look like, residue by residue?
A: The Foldseek 3Di string encodes local tertiary geometry as a 20-letter alphabet — one character per residue — derived from the relative positions of nearby Cα atoms. Unlike the amino-acid sequence, 3Di is a direct function of the 3D structure, so two proteins with the same fold have similar 3Di strings even at low sequence identity.

Q: Which residues are in helices, strands, or loops?
A: The SS8 string is DSSP's per-residue secondary-structure call. α-helix (H) means an i→i+4 H-bond ladder; β-strand (E) means the residue participates in a β-sheet; 3₁₀ (G) and π (I) are tighter and wider helices; T/S are turns/bends; '-' is loop.

Q: How big and how compact is the whole molecule?
A: Radius of gyration (Rg) is the root-mean-square distance of Cα atoms from their centroid — a single number for overall size and compactness. A globular domain of N residues has Rg ≈ 2.2·N^0.38 Å; an extended or disordered chain has a much larger Rg. The Cα contact count is the number of residue pairs whose Cα atoms are within 8 Å and are more than four positions apart in sequence — a standard proxy for tertiary packing density. The bounding box is the smallest axis-aligned box enclosing all Cα atoms.

Q: Where is each backbone atom in 3D?
A: Structure coordinates are given as an mmCIF _atom_site loop: one row per atom with element, residue name, chain id, sequence number, and x/y/z position in Å. Only the four main-chain atoms per residue are included here; side chains are omitted to keep the record compact.

Q: What is the amino-acid chain?
A: Primary structure: the covalent order of the twenty standard amino acids along the backbone. Two proteins with the same sequence will (almost always) fold to the same structure; two with 30% identity often share a fold but not the details.

Q: What if only a Cα trace is available?
A: Three-state secondary structure (P-SEA) collapses the eight DSSP classes into helix (a), strand (b), and coil (c). P-SEA assigns these from Cα geometry alone — distances and angles — without requiring backbone oxygens, so it works on any Cα trace.

Q: What family and function is it annotated with?
A: Database cross-references. InterPro integrates a dozen domain/family signature databases into unified entries with residue-range hits. GO terms attach function/process/location labels with evidence codes. CATH codes position the fold in a four-level structural taxonomy. Organism is the NCBI-taxonomy species name.

Q: How confident is the AlphaFold model at each residue?
A: pLDDT is the predicted lDDT-Cα score: AlphaFold's confidence that the local environment of each residue (all inter-atomic distances within 15 Å) is correctly placed. It is a per-residue number between 0 and 100, with higher meaning more reliable.

Q: How mobile is each atom in the crystal?
A: B-factor (Debye–Waller factor) reflects atomic displacement in the crystal lattice. It is an experimental observable (units Å²), not a prediction; low values mean the atom is pinned down, high values mean it moves or is heterogeneous across the crystal.

Q: Which residues are buried vs exposed?
A: SASA measures how much of the protein is reachable by solvent. It is computed by rolling a water-sized probe over the atomic surface and summing the exposed area (Å²). Per-residue SASA distinguishes core (buried, low SASA) from surface (exposed, high SASA) residues; total SASA is a whole-molecule size measure.

Q: What do the diagnostic plots show?
A: Plot images: a contact map (which residues are close in 3D, as an N×N binary image), a Ramachandran scatter (backbone torsion angles, revealing secondary-structure composition at a glance), and — for AlphaFold structures — a PAE heatmap (pairwise prediction confidence).

Q: What known structures does this most resemble?
A: The Foldseek neighbor list gives the closest experimentally determined structures in the PDB, ranked by structural alignment. TM-score near 1 means near-identical fold; near 0.3 means only rough topology match. This is how one finds what a novel AlphaFold prediction most resembles in the solved-structure universe.

Q: Are the domains correctly placed relative to each other?
A: Predicted aligned error is AlphaFold's pairwise confidence. Unlike pLDDT (per-residue), PAE is per-residue-pair and captures whether two parts of the structure are correctly placed relative to each other. Units are ångströms of expected positional error.

Q: What do the rendered images show?
A: Structure images are PyMOL renders from six orthogonal camera directions. Cartoon representation draws helices as coils and strands as arrows; sticks shows the backbone as bonds; surface shows the solvent-excluded envelope. Rainbow coloring maps sequence position to hue (blue→red, N→C); chain coloring assigns a distinct color per polypeptide.

Q: What are the backbone torsion angles?
A: φ (phi) and ψ (psi) are the two rotatable backbone dihedrals per residue: φ is the C(i-1)–N–Cα–C torsion, ψ is the N–Cα–C–N(i+1) torsion, both in degrees on (−180°, 180°]. α-helical residues cluster near (−60°, −45°); β-strand residues near (−120°, +130°). A Ramachandran plot is simply a scatter of (φ, ψ) for every residue.